Protein AF-0000000087413916 (afdb_homodimer)

pLDDT: mean 85.37, std 12.76, range [48.09, 98.25]

Foldseek 3Di:
DVVLLVLLVVVCVVVLVVLLVVLLVVLVCCLVVVDDDQLLVQLLVQLQCSLLVSQVVCQVVVVVVVVVVDPDDLLCNLVSSVVSSLVSLVSSLCSSQVSLVVCCVVVHCVRGPHHDPLSSLVSSLSSLQVLLQQLLCCLQPNSVVSVVVSVVVVVVVVVVVVVCVPPPPVCVVVVVVVVVDDSVRNSVVSNVVSVVSSVVSSVSNSVSNVPDDD/DVVLLVLLVVVCVVVLVVLLVVLLVVLVCCLVVVDDDQLLVQLLVQLQCSLLVSQVVCQVVVVVVVVVVDPDDLLCNLVSSVVSSLVSLVSSLCSSQVVLVVCCVVVHCVRGPHHDPLSSLVSSLSSLQVLLQQLLCCLQPNSVVSVVVSVVVVVVVVVVVVVCVPPVPVCVVVVVVVVVDDSVRNSVVSNVVSVVSSVVSSVSNSVSNVPDDD

Sequence (428 aa):
MRSLLMKDIIIQKKMFVISLIYLAVLFFLQGIYGVYISYGFIAFVGGFFFIVTANGFDDKSKTDILLNSFPLVRRQIVSAKYLSSFLFILISAGMVAGINVLLYLTLGADRVRPIGLFELGVAAIAVMHFVSFYFPLYYRFGAQYVRVAIFLLGFAIFFAINFLDTYMEGFVSLLNIIRELSAEQMMLLAFAEAAVLMLVSWLASLRIYAKKEFMRSLLMKDIIIQKKMFVISLIYLAVLFFLQGIYGVYISYGFIAFVGGFFFIVTANGFDDKSKTDILLNSFPLVRRQIVSAKYLSSFLFILISAGMVAGINVLLYLTLGADRVRPIGLFELGVAAIAVMHFVSFYFPLYYRFGAQYVRVAIFLLGFAIFFAINFLDTYMEGFVSLLNIIRELSAEQMMLLAFAEAAVLMLVSWLASLRIYAKKEF

Organism: NCBI:txid267746

Secondary structure (DSSP, 8-state):
-HHHHHHHHHTTHHHHHHHHHHHHHHHHHHHHH-----HHHHHHHHHHHHHHHHHHHHHHTTHHHHHHTSS--HHHHHHHHHHHHHHHHHHHHHHHHHHHHHHHHHH-TTT-PPPPHHHHHHHHHHHHHHHHHHHHHHHHH-HHHHHHHHHHHHHHHHHHHHHHHHHTTHHHHHHHHHHHS-HHHHHHHHHHHHHHHHHHHHHHHHHHHHT---/-HHHHHHHHHTTHHHHHHHHHHHHHHHHHHHHH-----HHHHHHHHHHHHHHHHHHHHHHTTHHHHHHTSS--HHHHHHHHHHHHHHHHHHHHHHHHHHHHHHHHHH-TTT-PPPPHHHHHHHHHHHHHHHHHHHHHHHHH-HHHHHHHHHHHHHHHHHHHHHHHHHTTHHHHHHHHHHHS-HHHHHHHHHHHHHHHHHHHHHHHHHHHHT---

InterPro domains:
  IPR025699 ABC-2 membrane transporter-like [PF13346] (3-209)

Structure (mmCIF, N/CA/C/O backbone):
data_AF-0000000087413916-model_v1
#
loop_
_entity.id
_entity.type
_entity.pdbx_description
1 polymer 'ABC-2 transporter permease'
#
loop_
_atom_site.group_PDB
_atom_site.id
_atom_site.type_symbol
_atom_site.label_atom_id
_atom_site.label_alt_id
_atom_site.label_comp_id
_atom_site.label_asym_id
_atom_site.label_entity_id
_atom_site.label_seq_id
_atom_site.pdbx_PDB_ins_code
_atom_site.Cartn_x
_atom_site.Cartn_y
_atom_site.Cartn_z
_atom_site.occupancy
_atom_site.B_iso_or_equiv
_atom_site.auth_seq_id
_atom_site.auth_comp_id
_atom_site.auth_asym_id
_atom_site.auth_atom_id
_atom_site.pdbx_PDB_model_num
ATOM 1 N N . MET A 1 1 ? -13.781 -26.219 -5.445 1 86.94 1 MET A N 1
ATOM 2 C CA . MET A 1 1 ? -13.773 -24.828 -4.992 1 86.94 1 MET A CA 1
ATOM 3 C C . MET A 1 1 ? -13.25 -24.719 -3.562 1 86.94 1 MET A C 1
ATOM 5 O O . MET A 1 1 ? -12.477 -23.812 -3.242 1 86.94 1 MET A O 1
ATOM 9 N N . ARG A 1 2 ? -13.539 -25.703 -2.762 1 90.75 2 ARG A N 1
ATOM 10 C CA . ARG A 1 2 ? -13.117 -25.672 -1.365 1 90.75 2 ARG A CA 1
ATOM 11 C C . ARG A 1 2 ? -11.594 -25.688 -1.257 1 90.75 2 ARG A C 1
ATOM 13 O O . ARG A 1 2 ? -11.016 -24.984 -0.427 1 90.75 2 ARG A O 1
ATOM 20 N N . SER A 1 3 ? -11.023 -26.422 -2.078 1 91.69 3 SER A N 1
ATOM 21 C CA . SER A 1 3 ? -9.57 -26.531 -2.049 1 91.69 3 SER A CA 1
ATOM 22 C C . SER A 1 3 ? -8.914 -25.203 -2.432 1 91.69 3 SER A C 1
ATOM 24 O O . SER A 1 3 ? -7.875 -24.844 -1.883 1 91.69 3 SER A O 1
ATOM 26 N N . LEU A 1 4 ? -9.555 -24.516 -3.295 1 93.88 4 LEU A N 1
ATOM 27 C CA . LEU A 1 4 ? -9.031 -23.219 -3.717 1 93.88 4 LEU A CA 1
ATOM 28 C C . LEU A 1 4 ? -9.148 -22.188 -2.6 1 93.88 4 LEU A C 1
ATOM 30 O O . LEU A 1 4 ? -8.242 -21.391 -2.387 1 93.88 4 LEU A O 1
ATOM 34 N N . LEU A 1 5 ? -10.234 -22.266 -1.906 1 94.62 5 LEU A N 1
ATOM 35 C CA . LEU A 1 5 ? -10.453 -21.375 -0.779 1 94.62 5 LEU A CA 1
ATOM 36 C C . LEU A 1 5 ? -9.461 -21.656 0.344 1 94.62 5 LEU A C 1
ATOM 38 O O . LEU A 1 5 ? -8.906 -20.734 0.944 1 94.62 5 LEU A O 1
ATOM 42 N N . MET A 1 6 ? -9.266 -22.938 0.595 1 94.56 6 MET A N 1
ATOM 43 C CA . MET A 1 6 ? -8.336 -23.328 1.649 1 94.56 6 MET A CA 1
ATOM 44 C C . MET A 1 6 ? -6.91 -22.906 1.313 1 94.56 6 MET A C 1
ATOM 46 O O . MET A 1 6 ? -6.16 -22.484 2.195 1 94.56 6 MET A O 1
ATOM 50 N N . LYS A 1 7 ? -6.613 -23.031 0.073 1 94.44 7 LYS A N 1
ATOM 51 C CA . LYS A 1 7 ? -5.297 -22.578 -0.366 1 94.44 7 LYS A CA 1
ATOM 52 C C . LYS A 1 7 ? -5.074 -21.109 -0.026 1 94.44 7 LYS A C 1
ATOM 54 O O . LYS A 1 7 ? -4.012 -20.734 0.472 1 94.44 7 LYS A O 1
ATOM 59 N N . ASP A 1 8 ? -6.094 -20.312 -0.301 1 94.75 8 ASP A N 1
ATOM 60 C CA . ASP A 1 8 ? -5.969 -18.875 -0.055 1 94.75 8 ASP A CA 1
ATOM 61 C C . ASP A 1 8 ? -5.809 -18.594 1.437 1 94.75 8 ASP A C 1
ATOM 63 O O . ASP A 1 8 ? -5.109 -17.656 1.82 1 94.75 8 ASP A O 1
ATOM 67 N N . ILE A 1 9 ? -6.406 -19.391 2.242 1 93.75 9 ILE A N 1
ATOM 68 C CA . ILE A 1 9 ? -6.328 -19.188 3.688 1 93.75 9 ILE A CA 1
ATOM 69 C C . ILE A 1 9 ? -4.969 -19.672 4.199 1 93.75 9 ILE A C 1
ATOM 71 O O . ILE A 1 9 ? -4.332 -18.984 5.008 1 93.75 9 ILE A O 1
ATOM 75 N N . ILE A 1 10 ? -4.512 -20.781 3.725 1 94 10 ILE A N 1
ATOM 76 C CA . ILE A 1 10 ? -3.289 -21.422 4.211 1 94 10 ILE A CA 1
ATOM 77 C C . ILE A 1 10 ? -2.084 -20.547 3.85 1 94 10 ILE A C 1
ATOM 79 O O . ILE A 1 10 ? -1.163 -20.391 4.652 1 94 10 ILE A O 1
ATOM 83 N N . ILE A 1 11 ? -2.152 -19.969 2.668 1 92.75 11 ILE A N 1
ATOM 84 C CA . ILE A 1 11 ? -1.004 -19.188 2.205 1 92.75 11 ILE A CA 1
ATOM 85 C C . ILE A 1 11 ? -0.873 -17.922 3.035 1 92.75 11 ILE A C 1
ATOM 87 O O . ILE A 1 11 ? 0.185 -17.281 3.049 1 92.75 11 ILE A O 1
ATOM 91 N N . GLN A 1 12 ? -1.956 -17.578 3.777 1 92.44 12 GLN A N 1
ATOM 92 C CA . GLN A 1 12 ? -2.006 -16.328 4.527 1 92.44 12 GLN A CA 1
ATOM 93 C C . GLN A 1 12 ? -1.669 -16.562 6 1 92.44 12 GLN A C 1
ATOM 95 O O . GLN A 1 12 ? -1.756 -15.641 6.812 1 92.44 12 GLN A O 1
ATOM 100 N N . LYS A 1 13 ? -1.287 -17.656 6.402 1 92.31 13 LYS A N 1
ATOM 101 C CA . LYS A 1 13 ? -1.114 -18.031 7.801 1 92.31 13 LYS A CA 1
ATOM 102 C C . LYS A 1 13 ? -0.191 -17.062 8.523 1 92.31 13 LYS A C 1
ATOM 104 O O . LYS A 1 13 ? -0.533 -16.547 9.594 1 92.31 13 LYS A O 1
ATOM 109 N N . LYS A 1 14 ? 0.892 -16.797 7.934 1 89.44 14 LYS A N 1
ATOM 110 C CA . LYS A 1 14 ? 1.843 -15.875 8.555 1 89.44 14 LYS A CA 1
ATOM 111 C C . LYS A 1 14 ? 1.287 -14.453 8.594 1 89.44 14 LYS A C 1
ATOM 113 O O . LYS A 1 14 ? 1.515 -13.719 9.562 1 89.44 14 LYS A O 1
ATOM 118 N N . MET A 1 15 ? 0.541 -14.125 7.535 1 90 15 MET A N 1
ATOM 119 C CA . MET A 1 15 ? -0.039 -12.781 7.453 1 90 15 MET A CA 1
ATOM 120 C C . MET A 1 15 ? -1.094 -12.578 8.539 1 90 15 MET A C 1
ATOM 122 O O . MET A 1 15 ? -1.251 -11.477 9.055 1 90 15 MET A O 1
ATOM 126 N N . PHE A 1 16 ? -1.773 -13.617 8.891 1 92.38 16 PHE A N 1
ATOM 127 C CA . PHE A 1 16 ? -2.764 -13.523 9.953 1 92.38 16 PHE A CA 1
ATOM 128 C C . PHE A 1 16 ? -2.096 -13.219 11.289 1 92.38 16 PHE A C 1
ATOM 130 O O . PHE A 1 16 ? -2.582 -12.391 12.062 1 92.38 16 PHE A O 1
ATOM 137 N N . VAL A 1 17 ? -1.019 -13.82 11.5 1 90.38 17 VAL A N 1
ATOM 138 C CA . VAL A 1 17 ? -0.292 -13.625 12.75 1 90.38 17 VAL A CA 1
ATOM 139 C C . VAL A 1 17 ? 0.252 -12.203 12.82 1 90.38 17 VAL A C 1
ATOM 141 O O . VAL A 1 17 ? 0.11 -11.523 13.836 1 90.38 17 VAL A O 1
ATOM 144 N N . ILE A 1 18 ? 0.796 -11.797 11.695 1 87.38 18 ILE A N 1
ATOM 145 C CA . ILE A 1 18 ? 1.335 -10.445 11.633 1 87.38 18 ILE A CA 1
ATOM 146 C C . ILE A 1 18 ? 0.218 -9.43 11.875 1 87.38 18 ILE A C 1
ATOM 148 O O . ILE A 1 18 ? 0.405 -8.453 12.602 1 87.38 18 ILE A O 1
ATOM 152 N N . SER A 1 19 ? -0.922 -9.711 11.273 1 88.69 19 SER A N 1
ATOM 153 C CA . SER A 1 19 ? -2.062 -8.82 11.43 1 88.69 19 SER A CA 1
ATOM 154 C C . SER A 1 19 ? -2.541 -8.781 12.875 1 88.69 19 SER A C 1
ATOM 156 O O . SER A 1 19 ? -2.898 -7.719 13.391 1 88.69 19 SER A O 1
ATOM 158 N N . LEU A 1 20 ? -2.525 -9.859 13.555 1 89.75 20 LEU A N 1
ATOM 159 C CA . LEU A 1 20 ? -2.959 -9.914 14.945 1 89.75 20 LEU A CA 1
ATOM 160 C C . LEU A 1 20 ? -2.025 -9.109 15.836 1 89.75 20 LEU A C 1
ATOM 162 O O . LEU A 1 20 ? -2.482 -8.391 16.734 1 89.75 20 LEU A O 1
ATOM 166 N N . ILE A 1 21 ? -0.796 -9.211 15.617 1 85.12 21 ILE A N 1
ATOM 167 C CA . ILE A 1 21 ? 0.192 -8.461 16.391 1 85.12 21 ILE A CA 1
ATOM 168 C C . ILE A 1 21 ? -0.003 -6.961 16.156 1 85.12 21 ILE A C 1
ATOM 170 O O . ILE A 1 21 ? -0.01 -6.176 17.109 1 85.12 21 ILE A O 1
ATOM 174 N N . TYR A 1 22 ? -0.185 -6.668 14.992 1 82.94 22 TYR A N 1
ATOM 175 C CA . TYR A 1 22 ? -0.382 -5.266 14.641 1 82.94 22 TYR A CA 1
ATOM 176 C C . TYR A 1 22 ? -1.65 -4.719 15.281 1 82.94 22 TYR A C 1
ATOM 178 O O . TYR A 1 22 ? -1.661 -3.592 15.789 1 82.94 22 TYR A O 1
ATOM 186 N N . LEU A 1 23 ? -2.67 -5.438 15.188 1 85.5 23 LEU A N 1
ATOM 187 C CA . LEU A 1 23 ? -3.934 -5.027 15.797 1 85.5 23 LEU A CA 1
ATOM 188 C C . LEU A 1 23 ? -3.777 -4.824 17.297 1 85.5 23 LEU A C 1
ATOM 190 O O . LEU A 1 23 ? -4.285 -3.846 17.859 1 85.5 23 LEU A O 1
ATOM 194 N N . ALA A 1 24 ? -3.08 -5.699 17.859 1 82.75 24 ALA A N 1
ATOM 195 C CA . ALA A 1 24 ? -2.846 -5.59 19.297 1 82.75 24 ALA A CA 1
ATOM 196 C C . ALA A 1 24 ? -2.09 -4.309 19.641 1 82.75 24 ALA A C 1
ATOM 198 O O . ALA A 1 24 ? -2.422 -3.621 20.594 1 82.75 24 ALA A O 1
ATOM 199 N N . VAL A 1 25 ? -1.175 -3.994 18.844 1 78.62 25 VAL A N 1
ATOM 200 C CA . VAL A 1 25 ? -0.376 -2.795 19.078 1 78.62 25 VAL A CA 1
ATOM 201 C C . VAL A 1 25 ? -1.241 -1.553 18.875 1 78.62 25 VAL A C 1
ATOM 203 O O . VAL A 1 25 ? -1.183 -0.611 19.672 1 78.62 25 VAL A O 1
ATOM 206 N N . LEU A 1 26 ? -2.068 -1.535 17.828 1 78.19 26 LEU A N 1
ATOM 207 C CA . LEU A 1 26 ? -2.914 -0.385 17.531 1 78.19 26 LEU A CA 1
ATOM 208 C C . LEU A 1 26 ? -3.939 -0.163 18.641 1 78.19 26 LEU A C 1
ATOM 210 O O . LEU A 1 26 ? -4.191 0.977 19.031 1 78.19 26 LEU A O 1
ATOM 214 N N . PHE A 1 27 ? -4.445 -1.223 19.094 1 78.5 27 PHE A N 1
ATOM 215 C CA . PHE A 1 27 ? -5.434 -1.122 20.156 1 78.5 27 PHE A CA 1
ATOM 216 C C . PHE A 1 27 ? -4.789 -0.653 21.453 1 78.5 27 PHE A C 1
ATOM 218 O O . PHE A 1 27 ? -5.391 0.113 22.203 1 78.5 27 PHE A O 1
ATOM 225 N N . PHE A 1 28 ? -3.637 -1.156 21.609 1 74.69 28 PHE A N 1
ATOM 226 C CA . PHE A 1 28 ? -2.908 -0.737 22.797 1 74.69 28 PHE A CA 1
ATOM 227 C C . PHE A 1 28 ? -2.607 0.757 22.75 1 74.69 28 PHE A C 1
ATOM 229 O O . PHE A 1 28 ? -2.785 1.463 23.75 1 74.69 28 PHE A O 1
ATOM 236 N N . LEU A 1 29 ? -2.258 1.186 21.656 1 71.44 29 LEU A N 1
ATOM 237 C CA . LEU A 1 29 ? -1.941 2.602 21.5 1 71.44 29 LEU A CA 1
ATOM 238 C C . LEU A 1 29 ? -3.199 3.455 21.609 1 71.44 29 LEU A C 1
ATOM 240 O O . LEU A 1 29 ? -3.154 4.566 22.141 1 71.44 29 LEU A O 1
ATOM 244 N N . GLN A 1 30 ? -4.254 3.008 21 1 71.62 30 GLN A N 1
ATOM 245 C CA . GLN A 1 30 ? -5.52 3.732 21.094 1 71.62 30 GLN A CA 1
ATOM 246 C C . GLN A 1 30 ? -6 3.818 22.547 1 71.62 30 GLN A C 1
ATOM 248 O O . GLN A 1 30 ? -6.5 4.859 22.984 1 71.62 30 GLN A O 1
ATOM 253 N N . GLY A 1 31 ? -5.945 2.744 23.25 1 67.44 31 GLY A N 1
ATOM 254 C CA . GLY A 1 31 ? -6.379 2.701 24.641 1 67.44 31 GLY A CA 1
ATOM 255 C C . GLY A 1 31 ? -5.527 3.557 25.547 1 67.44 31 GLY A C 1
ATOM 256 O O . GLY A 1 31 ? -6.051 4.266 26.422 1 67.44 31 GLY A O 1
ATOM 257 N N . ILE A 1 32 ? -4.332 3.5 25.312 1 64.56 32 ILE A N 1
ATOM 258 C CA . ILE A 1 32 ? -3.422 4.16 26.234 1 64.56 32 ILE A CA 1
ATOM 259 C C . ILE A 1 32 ? -3.275 5.633 25.859 1 64.56 32 ILE A C 1
ATOM 261 O O . ILE A 1 32 ? -3.316 6.508 26.734 1 64.56 32 ILE A O 1
ATOM 265 N N . TYR A 1 33 ? -3.297 5.844 24.547 1 62.97 33 TYR A N 1
ATOM 266 C CA . TYR A 1 33 ? -2.945 7.199 24.141 1 62.97 33 TYR A CA 1
ATOM 267 C C . TYR A 1 33 ? -4.152 7.93 23.562 1 62.97 33 TYR A C 1
ATOM 269 O O . TYR A 1 33 ? -4.078 9.117 23.25 1 62.97 33 TYR A O 1
ATOM 277 N N . GLY A 1 34 ? -5.164 7.258 23.469 1 64.06 34 GLY A N 1
ATOM 278 C CA . GLY A 1 34 ? -6.402 7.902 23.047 1 64.06 34 GLY A CA 1
ATOM 279 C C . GLY A 1 34 ? -6.43 8.266 21.578 1 64.06 34 GLY A C 1
ATOM 280 O O . GLY A 1 34 ? -7.098 9.219 21.188 1 64.06 34 GLY A O 1
ATOM 281 N N . VAL A 1 35 ? -5.484 7.719 20.859 1 62.84 35 VAL A N 1
ATOM 282 C CA . VAL A 1 35 ? -5.52 7.996 19.422 1 62.84 35 VAL A CA 1
ATOM 283 C C . VAL A 1 35 ? -6.754 7.355 18.797 1 62.84 35 VAL A C 1
ATOM 285 O O . VAL A 1 35 ? -6.98 6.152 18.953 1 62.84 35 VAL A O 1
ATOM 288 N N . TYR A 1 36 ? -7.664 8.195 18.219 1 67 36 TYR A N 1
ATOM 289 C CA . TYR A 1 36 ? -8.898 7.652 17.672 1 67 36 TYR A CA 1
ATOM 290 C C . TYR A 1 36 ? -8.703 7.18 16.234 1 67 36 TYR A C 1
ATOM 292 O O . TYR A 1 36 ? -8.336 7.969 15.359 1 67 36 TYR A O 1
ATOM 300 N N . ILE A 1 37 ? -8.672 5.895 16.109 1 73.75 37 ILE A N 1
ATOM 301 C CA . ILE A 1 37 ? -8.742 5.293 14.781 1 73.75 37 ILE A CA 1
ATOM 302 C C . ILE A 1 37 ? -10.023 4.469 14.656 1 73.75 37 ILE A C 1
ATOM 304 O O . ILE A 1 37 ? -10.32 3.639 15.516 1 73.75 37 ILE A O 1
ATOM 308 N N . SER A 1 38 ? -10.75 4.773 13.578 1 82 38 SER A N 1
ATOM 309 C CA . SER A 1 38 ? -12 4.051 13.391 1 82 38 SER A CA 1
ATOM 310 C C . SER A 1 38 ? -11.766 2.553 13.266 1 82 38 SER A C 1
ATOM 312 O O . SER A 1 38 ? -10.867 2.121 12.539 1 82 38 SER A O 1
ATOM 314 N N . TYR A 1 39 ? -12.492 1.793 14.039 1 87.25 39 TYR A N 1
ATOM 315 C CA . TYR A 1 39 ? -12.398 0.34 13.953 1 87.25 39 TYR A CA 1
ATOM 316 C C . TYR A 1 39 ? -12.766 -0.145 12.555 1 87.25 39 TYR A C 1
ATOM 318 O O . TYR A 1 39 ? -12.203 -1.131 12.07 1 87.25 39 TYR A O 1
ATOM 326 N N . GLY A 1 40 ? -13.688 0.591 11.961 1 88.69 40 GLY A N 1
ATOM 327 C CA . GLY A 1 40 ? -14.055 0.268 10.586 1 88.69 40 GLY A CA 1
ATOM 328 C C . GLY A 1 40 ? -12.898 0.399 9.617 1 88.69 40 GLY A C 1
ATOM 329 O O . GLY A 1 40 ? -12.742 -0.432 8.719 1 88.69 40 GLY A O 1
ATOM 330 N N . PHE A 1 41 ? -12.125 1.361 9.883 1 86.19 41 PHE A N 1
ATOM 331 C CA . PHE A 1 41 ? -10.969 1.58 9.023 1 86.19 41 PHE A CA 1
ATOM 332 C C . PHE A 1 41 ? -9.945 0.461 9.195 1 86.19 41 PHE A C 1
ATOM 334 O O . PHE A 1 41 ? -9.391 -0.036 8.219 1 86.19 41 PHE A O 1
ATOM 341 N N . ILE A 1 42 ? -9.75 0.085 10.398 1 86.25 42 ILE A N 1
ATOM 342 C CA . ILE A 1 42 ? -8.797 -0.981 10.68 1 86.25 42 ILE A CA 1
ATOM 343 C C . ILE A 1 42 ? -9.258 -2.275 10.016 1 86.25 42 ILE A C 1
ATOM 345 O O . ILE A 1 42 ? -8.453 -2.979 9.398 1 86.25 42 ILE A O 1
ATOM 349 N N . ALA A 1 43 ? -10.484 -2.512 10.133 1 92.25 43 ALA A N 1
ATOM 350 C CA . ALA A 1 43 ? -11.039 -3.715 9.516 1 92.25 43 ALA A CA 1
ATOM 351 C C . ALA A 1 43 ? -10.922 -3.66 7.996 1 92.25 43 ALA A C 1
ATOM 353 O O . ALA A 1 43 ? -10.625 -4.672 7.355 1 92.25 43 ALA A O 1
ATOM 354 N N . PHE A 1 44 ? -11.195 -2.514 7.398 1 92 44 PHE A N 1
ATOM 355 C CA . PHE A 1 44 ? -11.055 -2.332 5.961 1 92 44 PHE A CA 1
ATOM 356 C C . PHE A 1 44 ? -9.633 -2.633 5.512 1 92 44 PHE A C 1
ATOM 358 O O . PHE A 1 44 ? -9.422 -3.371 4.543 1 92 44 PHE A O 1
ATOM 365 N N . VAL A 1 45 ? -8.672 -2.088 6.258 1 86.56 45 VAL A N 1
ATOM 366 C CA . VAL A 1 45 ? -7.262 -2.254 5.918 1 86.56 45 VAL A CA 1
ATOM 367 C C . VAL A 1 45 ? -6.887 -3.732 5.973 1 86.56 45 VAL A C 1
ATOM 369 O O . VAL A 1 45 ? -6.188 -4.234 5.09 1 86.56 45 VAL A O 1
ATOM 372 N N . GLY A 1 46 ? -7.34 -4.359 6.977 1 89.94 46 GLY A N 1
ATOM 373 C CA . GLY A 1 46 ? -7.082 -5.785 7.082 1 89.94 46 GLY A CA 1
ATOM 374 C C . GLY A 1 46 ? -7.605 -6.574 5.898 1 89.94 46 GLY A C 1
ATOM 375 O O . GLY A 1 46 ? -6.871 -7.355 5.289 1 89.94 46 GLY A O 1
ATOM 376 N N . GLY A 1 47 ? -8.891 -6.359 5.586 1 93 47 GLY A N 1
ATOM 377 C CA . GLY A 1 47 ? -9.469 -7.043 4.441 1 93 47 GLY A CA 1
ATOM 378 C C . GLY A 1 47 ? -8.742 -6.758 3.143 1 93 47 GLY A C 1
ATOM 379 O O . GLY A 1 47 ? -8.477 -7.672 2.359 1 93 47 GLY A O 1
ATOM 380 N N . PHE A 1 48 ? -8.422 -5.539 2.965 1 90.19 48 PHE A N 1
ATOM 381 C CA . PHE A 1 48 ? -7.695 -5.078 1.788 1 90.19 48 PHE A CA 1
ATOM 382 C C . PHE A 1 48 ? -6.371 -5.816 1.648 1 90.19 48 PHE A C 1
ATOM 384 O O . PHE A 1 48 ? -6.082 -6.391 0.597 1 90.19 48 PHE A O 1
ATOM 391 N N . PHE A 1 49 ? -5.641 -5.883 2.703 1 89.12 49 PHE A N 1
ATOM 392 C CA . PHE A 1 49 ? -4.301 -6.461 2.662 1 89.12 49 PHE A CA 1
ATOM 393 C C . PHE A 1 49 ? -4.371 -7.969 2.451 1 89.12 49 PHE A C 1
ATOM 395 O O . PHE A 1 49 ? -3.539 -8.539 1.744 1 89.12 49 PHE A O 1
ATOM 402 N N . PHE A 1 50 ? -5.324 -8.555 3.068 1 93.75 50 PHE A N 1
ATOM 403 C CA . PHE A 1 50 ? -5.418 -10 2.926 1 93.75 50 PHE A CA 1
ATOM 404 C C . PHE A 1 50 ? -5.688 -10.383 1.476 1 93.75 50 PHE A C 1
ATOM 406 O O . PHE A 1 50 ? -5.121 -11.352 0.968 1 93.75 50 PHE A O 1
ATOM 413 N N . ILE A 1 51 ? -6.477 -9.594 0.873 1 94.25 51 ILE A N 1
ATOM 414 C CA . ILE A 1 51 ? -6.832 -9.891 -0.51 1 94.25 51 ILE A CA 1
ATOM 415 C C . ILE A 1 51 ? -5.625 -9.656 -1.416 1 94.25 51 ILE A C 1
ATOM 417 O O . ILE A 1 51 ? -5.27 -10.516 -2.227 1 94.25 51 ILE A O 1
ATOM 421 N N . VAL A 1 52 ? -5.012 -8.539 -1.202 1 91.06 52 VAL A N 1
ATOM 422 C CA . VAL A 1 52 ? -3.896 -8.148 -2.059 1 91.06 52 VAL A CA 1
ATOM 423 C C . VAL A 1 52 ? -2.729 -9.109 -1.854 1 91.06 52 VAL A C 1
ATOM 425 O O . VAL A 1 52 ? -2.092 -9.539 -2.82 1 91.06 52 VAL A O 1
ATOM 428 N N . THR A 1 53 ? -2.484 -9.461 -0.628 1 90.88 53 THR A N 1
ATOM 429 C CA . THR A 1 53 ? -1.351 -10.336 -0.347 1 90.88 53 THR A CA 1
ATOM 430 C C . THR A 1 53 ? -1.617 -11.75 -0.858 1 90.88 53 THR A C 1
ATOM 432 O O . THR A 1 53 ? -0.708 -12.414 -1.357 1 90.88 53 THR A O 1
ATOM 435 N N . ALA A 1 54 ? -2.805 -12.203 -0.692 1 93.06 54 ALA A N 1
ATOM 436 C CA . ALA A 1 54 ? -3.141 -13.523 -1.229 1 93.06 54 ALA A CA 1
ATOM 437 C C . ALA A 1 54 ? -2.865 -13.586 -2.729 1 93.06 54 ALA A C 1
ATOM 439 O O . ALA A 1 54 ? -2.281 -14.562 -3.217 1 93.06 54 ALA A O 1
ATOM 440 N N . ASN A 1 55 ? -3.273 -12.602 -3.406 1 92.25 55 ASN A N 1
ATOM 441 C CA . ASN A 1 55 ? -3.043 -12.57 -4.848 1 92.25 55 ASN A CA 1
ATOM 442 C C . ASN A 1 55 ? -1.57 -12.344 -5.176 1 92.25 55 ASN A C 1
ATOM 444 O O . ASN A 1 55 ? -1.078 -12.828 -6.199 1 92.25 55 ASN A O 1
ATOM 448 N N . GLY A 1 56 ? -0.963 -11.586 -4.289 1 89.75 56 GLY A N 1
ATOM 449 C CA . GLY A 1 56 ? 0.473 -11.422 -4.449 1 89.75 56 GLY A CA 1
ATOM 450 C C . GLY A 1 56 ? 1.233 -12.734 -4.359 1 89.75 56 GLY A C 1
ATOM 451 O O . GLY A 1 56 ? 2.16 -12.977 -5.133 1 89.75 56 GLY A O 1
ATOM 452 N N . PHE A 1 57 ? 0.85 -13.539 -3.488 1 90.75 57 PHE A N 1
ATOM 453 C CA . PHE A 1 57 ? 1.47 -14.852 -3.344 1 90.75 57 PHE A CA 1
ATOM 454 C C . PHE A 1 57 ? 1.182 -15.727 -4.562 1 90.75 57 PHE A C 1
ATOM 456 O O . PHE A 1 57 ? 2.051 -16.469 -5.016 1 90.75 57 PHE A O 1
ATOM 463 N N . ASP A 1 58 ? -0.009 -15.57 -5.074 1 91.56 58 ASP A N 1
ATOM 464 C CA . ASP A 1 58 ? -0.361 -16.312 -6.281 1 91.56 58 ASP A CA 1
ATOM 465 C C . ASP A 1 58 ? 0.508 -15.875 -7.461 1 91.56 58 ASP A C 1
ATOM 467 O O . ASP A 1 58 ? 0.961 -16.719 -8.242 1 91.56 58 ASP A O 1
ATOM 471 N N . ASP A 1 59 ? 0.667 -14.641 -7.547 1 89.19 59 ASP A N 1
ATOM 472 C CA . ASP A 1 59 ? 1.474 -14.109 -8.641 1 89.19 59 ASP A CA 1
ATOM 473 C C . ASP A 1 59 ? 2.926 -14.562 -8.523 1 89.19 59 ASP A C 1
ATOM 475 O O . ASP A 1 59 ? 3.557 -14.906 -9.523 1 89.19 59 ASP A O 1
ATOM 479 N N . LYS A 1 60 ? 3.352 -14.555 -7.391 1 87.06 60 LYS A N 1
ATOM 480 C CA . LYS A 1 60 ? 4.727 -14.969 -7.129 1 87.06 60 LYS A CA 1
ATOM 481 C C . LYS A 1 60 ? 4.941 -16.438 -7.484 1 87.06 60 LYS A C 1
ATOM 483 O O . LYS A 1 60 ? 5.98 -16.797 -8.039 1 87.06 60 LYS A O 1
ATOM 488 N N . SER A 1 61 ? 4.023 -17.234 -7.199 1 88.81 61 SER A N 1
ATOM 489 C CA . SER A 1 61 ? 4.156 -18.688 -7.398 1 88.81 61 SER A CA 1
ATOM 490 C C . SER A 1 61 ? 3.605 -19.109 -8.758 1 88.81 61 SER A C 1
ATOM 492 O O . SER A 1 61 ? 3.553 -20.297 -9.07 1 88.81 61 SER A O 1
ATOM 494 N N . LYS A 1 62 ? 3.143 -18.125 -9.594 1 89 62 LYS A N 1
ATOM 495 C CA . LYS A 1 62 ? 2.564 -18.422 -10.906 1 89 62 LYS A CA 1
ATOM 496 C C . LYS A 1 62 ? 1.437 -19.438 -10.789 1 89 62 LYS A C 1
ATOM 498 O O . LYS A 1 62 ? 1.396 -20.406 -11.547 1 89 62 LYS A O 1
ATOM 503 N N . THR A 1 63 ? 0.679 -19.188 -9.766 1 89.25 63 THR A N 1
ATOM 504 C CA . THR A 1 63 ? -0.393 -20.109 -9.422 1 89.25 63 THR A CA 1
ATOM 505 C C . THR A 1 63 ? -1.392 -20.25 -10.562 1 89.25 63 THR A C 1
ATOM 507 O O . THR A 1 63 ? -1.933 -21.328 -10.805 1 89.25 63 THR A O 1
ATOM 510 N N . ASP A 1 64 ? -1.592 -19.188 -11.312 1 88.19 64 ASP A N 1
ATOM 511 C CA . ASP A 1 64 ? -2.521 -19.234 -12.438 1 88.19 64 ASP A CA 1
ATOM 512 C C . ASP A 1 64 ? -2.07 -20.25 -13.484 1 88.19 64 ASP A C 1
ATOM 514 O O . ASP A 1 64 ? -2.893 -20.969 -14.047 1 88.19 64 ASP A O 1
ATOM 518 N N . ILE A 1 65 ? -0.837 -20.234 -13.688 1 88.94 65 ILE A N 1
ATOM 519 C CA . ILE A 1 65 ? -0.294 -21.188 -14.656 1 88.94 65 ILE A CA 1
ATOM 520 C C . ILE A 1 65 ? -0.45 -22.609 -14.125 1 88.94 65 ILE A C 1
ATOM 522 O O . ILE A 1 65 ? -0.847 -23.516 -14.867 1 88.94 65 ILE A O 1
ATOM 526 N N . LEU A 1 66 ? -0.157 -22.766 -12.836 1 89.25 66 LEU A N 1
ATOM 527 C CA . LEU A 1 66 ? -0.265 -24.078 -12.195 1 89.25 66 LEU A CA 1
ATOM 528 C C . LEU A 1 66 ? -1.707 -24.578 -12.211 1 89.25 66 LEU A C 1
ATOM 530 O O . LEU A 1 66 ? -1.97 -25.719 -12.586 1 89.25 66 LEU A O 1
ATOM 534 N N . LEU A 1 67 ? -2.66 -23.766 -11.898 1 89.69 67 LEU A N 1
ATOM 535 C CA . LEU A 1 67 ? -4.062 -24.156 -11.789 1 89.69 67 LEU A CA 1
ATOM 536 C C . LEU A 1 67 ? -4.645 -24.484 -13.164 1 89.69 67 LEU A C 1
ATOM 538 O O . LEU A 1 67 ? -5.488 -25.375 -13.289 1 89.69 67 LEU A O 1
ATOM 542 N N . ASN A 1 68 ? -4.152 -23.812 -14.203 1 88.38 68 ASN A N 1
ATOM 543 C CA . ASN A 1 68 ? -4.676 -24.031 -15.547 1 88.38 68 ASN A CA 1
ATOM 544 C C . ASN A 1 68 ? -4.082 -25.281 -16.188 1 88.38 68 ASN A C 1
ATOM 546 O O . ASN A 1 68 ? -4.512 -25.703 -17.266 1 88.38 68 ASN A O 1
ATOM 550 N N . SER A 1 69 ? -3.102 -25.812 -15.547 1 85.81 69 SER A N 1
ATOM 551 C CA . SER A 1 69 ? -2.582 -27.109 -15.961 1 85.81 69 SER A CA 1
ATOM 552 C C . SER A 1 69 ? -3.428 -28.25 -15.406 1 85.81 69 SER A C 1
ATOM 554 O O . SER A 1 69 ? -3.326 -29.391 -15.875 1 85.81 69 SER A O 1
ATOM 556 N N . PHE A 1 70 ? -4.199 -27.969 -14.469 1 86.38 70 PHE A N 1
ATOM 557 C CA . PHE A 1 70 ? -5.141 -28.922 -13.906 1 86.38 70 PHE A CA 1
ATOM 558 C C . PHE A 1 70 ? -6.488 -28.828 -14.609 1 86.38 70 PHE A C 1
ATOM 560 O O . PHE A 1 70 ? -6.793 -27.828 -15.25 1 86.38 70 PHE A O 1
ATOM 567 N N . PRO A 1 71 ? -7.25 -29.875 -14.508 1 85.81 71 PRO A N 1
ATOM 568 C CA . PRO A 1 71 ? -8.57 -29.828 -15.133 1 85.81 71 PRO A CA 1
ATOM 569 C C . PRO A 1 71 ? -9.57 -28.984 -14.344 1 85.81 71 PRO A C 1
ATOM 571 O O . PRO A 1 71 ? -10.562 -29.516 -13.828 1 85.81 71 PRO A O 1
ATOM 574 N N . LEU A 1 72 ? -9.352 -27.797 -14.297 1 87.31 72 LEU A N 1
ATOM 575 C CA . LEU A 1 72 ? -10.25 -26.859 -13.633 1 87.31 72 LEU A CA 1
ATOM 576 C C . LEU A 1 72 ? -10.891 -25.922 -14.648 1 87.31 72 LEU A C 1
ATOM 578 O O . LEU A 1 72 ? -10.281 -25.578 -15.664 1 87.31 72 LEU A O 1
ATOM 582 N N . VAL A 1 73 ? -12.102 -25.531 -14.211 1 91.19 73 VAL A N 1
ATOM 583 C CA . VAL A 1 73 ? -12.789 -24.562 -15.055 1 91.19 73 VAL A CA 1
ATOM 584 C C . VAL A 1 73 ? -12.359 -23.141 -14.656 1 91.19 73 VAL A C 1
ATOM 586 O O . VAL A 1 73 ? -12.281 -22.828 -13.469 1 91.19 73 VAL A O 1
ATOM 589 N N . ARG A 1 74 ? -12.039 -22.359 -15.648 1 92.62 74 ARG A N 1
ATOM 590 C CA . ARG A 1 74 ? -11.578 -21 -15.414 1 92.62 74 ARG A CA 1
ATOM 591 C C . ARG A 1 74 ? -12.57 -20.219 -14.562 1 92.62 74 ARG A C 1
ATOM 593 O O . ARG A 1 74 ? -12.18 -19.391 -13.742 1 92.62 74 ARG A O 1
ATOM 600 N N . ARG A 1 75 ? -13.836 -20.578 -14.703 1 94.75 75 ARG A N 1
ATOM 601 C CA . ARG A 1 75 ? -14.883 -19.922 -13.922 1 94.75 75 ARG A CA 1
ATOM 602 C C . ARG A 1 75 ? -14.727 -20.219 -12.438 1 94.75 75 ARG A C 1
ATOM 604 O O . ARG A 1 75 ? -15.008 -19.375 -11.594 1 94.75 75 ARG A O 1
ATOM 611 N N . GLN A 1 76 ? -14.266 -21.359 -12.117 1 94.94 76 GLN A N 1
ATOM 612 C CA . GLN A 1 76 ? -14.086 -21.766 -10.727 1 94.94 76 GLN A CA 1
ATOM 613 C C . GLN A 1 76 ? -12.922 -21.016 -10.086 1 94.94 76 GLN A C 1
ATOM 615 O O . GLN A 1 76 ? -12.984 -20.625 -8.922 1 94.94 76 GLN A O 1
ATOM 620 N N . ILE A 1 77 ? -11.961 -20.781 -10.859 1 94.88 77 ILE A N 1
ATOM 621 C CA . ILE A 1 77 ? -10.766 -20.109 -10.359 1 94.88 77 ILE A CA 1
ATOM 622 C C . ILE A 1 77 ? -11.102 -18.672 -9.984 1 94.88 77 ILE A C 1
ATOM 624 O O . ILE A 1 77 ? -10.789 -18.219 -8.883 1 94.88 77 ILE A O 1
ATOM 628 N N . VAL A 1 78 ? -11.828 -18.047 -10.898 1 96.38 78 VAL A N 1
ATOM 629 C CA . VAL A 1 78 ? -12.188 -16.656 -10.688 1 96.38 78 VAL A CA 1
ATOM 630 C C . VAL A 1 78 ? -13.195 -16.547 -9.547 1 96.38 78 VAL A C 1
ATOM 632 O O . VAL A 1 78 ? -13.055 -15.703 -8.656 1 96.38 78 VAL A O 1
ATOM 635 N N . SER A 1 79 ? -14.172 -17.406 -9.531 1 97.19 79 SER A N 1
ATOM 636 C CA . SER A 1 79 ? -15.219 -17.359 -8.508 1 97.19 79 SER A CA 1
ATOM 637 C C . SER A 1 79 ? -14.648 -17.641 -7.121 1 97.19 79 SER A C 1
ATOM 639 O O . SER A 1 79 ? -15.109 -17.078 -6.129 1 97.19 79 SER A O 1
ATOM 641 N N . ALA A 1 80 ? -13.688 -18.469 -7.059 1 96.12 80 ALA A N 1
ATOM 642 C CA . ALA A 1 80 ? -13.062 -18.797 -5.777 1 96.12 80 ALA A CA 1
ATOM 643 C C . ALA A 1 80 ? -12.391 -17.562 -5.176 1 96.12 80 ALA A C 1
ATOM 645 O O . ALA A 1 80 ? -12.414 -17.359 -3.955 1 96.12 80 ALA A O 1
ATOM 646 N N . LYS A 1 81 ? -11.852 -16.703 -6.004 1 96.56 81 LYS A N 1
ATOM 647 C CA . LYS A 1 81 ? -11.195 -15.492 -5.516 1 96.56 81 LYS A CA 1
ATOM 648 C C . LYS A 1 81 ? -12.211 -14.508 -4.945 1 96.56 81 LYS A C 1
ATOM 650 O O . LYS A 1 81 ? -11.945 -13.859 -3.924 1 96.56 81 LYS A O 1
ATOM 655 N N . TYR A 1 82 ? -13.297 -14.438 -5.602 1 97.62 82 TYR A N 1
ATOM 656 C CA . TYR A 1 82 ? -14.344 -13.562 -5.082 1 97.62 82 TYR A CA 1
ATOM 657 C C . TYR A 1 82 ? -14.906 -14.109 -3.773 1 97.62 82 TYR A C 1
ATOM 659 O O . TYR A 1 82 ? -15.164 -13.352 -2.838 1 97.62 82 TYR A O 1
ATOM 667 N N . LEU A 1 83 ? -15.008 -15.367 -3.721 1 97.25 83 LEU A N 1
ATOM 668 C CA . LEU A 1 83 ? -15.477 -15.992 -2.488 1 97.25 83 LEU A CA 1
ATOM 669 C C . LEU A 1 83 ? -14.445 -15.836 -1.373 1 97.25 83 LEU A C 1
ATOM 671 O O . LEU A 1 83 ? -14.805 -15.578 -0.223 1 97.25 83 LEU A O 1
ATOM 675 N N . SER A 1 84 ? -13.242 -16.047 -1.739 1 96.94 84 SER A N 1
ATOM 676 C CA . SER A 1 84 ? -12.172 -15.859 -0.766 1 96.94 84 SER A CA 1
ATOM 677 C C . SER A 1 84 ? -12.148 -14.43 -0.231 1 96.94 84 SER A C 1
ATOM 679 O O . SER A 1 84 ? -11.82 -14.203 0.936 1 96.94 84 SER A O 1
ATOM 681 N N . SER A 1 85 ? -12.461 -13.516 -1.103 1 96.94 85 SER A N 1
ATOM 682 C CA . SER A 1 85 ? -12.5 -12.125 -0.661 1 96.94 85 SER A CA 1
ATOM 683 C C . SER A 1 85 ? -13.547 -11.922 0.424 1 96.94 85 SER A C 1
ATOM 685 O O . SER A 1 85 ? -13.328 -11.164 1.371 1 96.94 85 SER A O 1
ATOM 687 N N . PHE A 1 86 ? -14.68 -12.617 0.339 1 96.62 86 PHE A N 1
ATOM 688 C CA . PHE A 1 86 ? -15.703 -12.539 1.371 1 96.62 86 PHE A CA 1
ATOM 689 C C . PHE A 1 86 ? -15.195 -13.133 2.682 1 96.62 86 PHE A C 1
ATOM 691 O O . PHE A 1 86 ? -15.469 -12.594 3.758 1 96.62 86 PHE A O 1
ATOM 698 N N . LEU A 1 87 ? -14.461 -14.148 2.564 1 96.81 87 LEU A N 1
ATOM 699 C CA . LEU A 1 87 ? -13.883 -14.773 3.75 1 96.81 87 LEU A CA 1
ATOM 700 C C . LEU A 1 87 ? -12.883 -13.836 4.422 1 96.81 87 LEU A C 1
ATOM 702 O O . LEU A 1 87 ? -12.852 -13.734 5.648 1 96.81 87 LEU A O 1
ATOM 706 N N . PHE A 1 88 ? -12.18 -13.18 3.629 1 97.38 88 PHE A N 1
ATOM 707 C CA . PHE A 1 88 ? -11.172 -12.281 4.176 1 97.38 88 PHE A CA 1
ATOM 708 C C . PHE A 1 88 ? -11.836 -11.086 4.855 1 97.38 88 PHE A C 1
ATOM 710 O O . PHE A 1 88 ? -11.32 -10.562 5.844 1 97.38 88 PHE A O 1
ATOM 717 N N . ILE A 1 89 ? -12.945 -10.648 4.289 1 97.25 89 ILE A N 1
ATOM 718 C CA . ILE A 1 89 ? -13.727 -9.602 4.945 1 97.25 89 ILE A CA 1
ATOM 719 C C . ILE A 1 89 ? -14.164 -10.07 6.332 1 97.25 89 ILE A C 1
ATOM 721 O O . ILE A 1 89 ? -13.992 -9.352 7.32 1 97.25 89 ILE A O 1
ATOM 725 N N . LEU A 1 90 ? -14.625 -11.258 6.395 1 97 90 LEU A N 1
ATOM 726 C CA . LEU A 1 90 ? -15.109 -11.828 7.652 1 97 90 LEU A CA 1
ATOM 727 C C . LEU A 1 90 ? -13.953 -12.039 8.633 1 97 90 LEU A C 1
ATOM 729 O O . LEU A 1 90 ? -14.094 -11.766 9.828 1 97 90 LEU A O 1
ATOM 733 N N . ILE A 1 91 ? -12.891 -12.508 8.141 1 96.94 91 ILE A N 1
ATOM 734 C CA . ILE A 1 91 ? -11.734 -12.766 8.992 1 96.94 91 ILE A CA 1
ATOM 735 C C . ILE A 1 91 ? -11.219 -11.445 9.57 1 96.94 91 ILE A C 1
ATOM 737 O O . ILE A 1 91 ? -10.938 -11.352 10.766 1 96.94 91 ILE A O 1
ATOM 741 N N . SER A 1 92 ? -11.094 -10.492 8.672 1 96.38 92 SER A N 1
ATOM 742 C CA . SER A 1 92 ? -10.633 -9.188 9.141 1 96.38 92 SER A CA 1
ATOM 743 C C . SER A 1 92 ? -11.586 -8.594 10.172 1 96.38 92 SER A C 1
ATOM 745 O O . SER A 1 92 ? -11.148 -8.125 11.227 1 96.38 92 SER A O 1
ATOM 747 N N . ALA A 1 93 ? -12.867 -8.602 9.867 1 96.44 93 ALA A N 1
ATOM 748 C CA . ALA A 1 93 ? -13.883 -8.117 10.805 1 96.44 93 ALA A CA 1
ATOM 749 C C . ALA A 1 93 ? -13.82 -8.883 12.117 1 96.44 93 ALA A C 1
ATOM 751 O O . ALA A 1 93 ? -13.898 -8.281 13.195 1 96.44 93 ALA A O 1
ATOM 752 N N . GLY A 1 94 ? -13.695 -10.164 12.055 1 96.69 94 GLY A N 1
ATOM 753 C CA . GLY A 1 94 ? -13.617 -11 13.242 1 96.69 94 GLY A CA 1
ATOM 754 C C . GLY A 1 94 ? -12.398 -10.719 14.094 1 96.69 94 GLY A C 1
ATOM 755 O O . GLY A 1 94 ? -12.477 -10.719 15.328 1 96.69 94 GLY A O 1
ATOM 756 N N . MET A 1 95 ? -11.312 -10.523 13.445 1 96.25 95 MET A N 1
ATOM 757 C CA . MET A 1 95 ? -10.078 -10.242 14.172 1 96.25 95 MET A CA 1
ATOM 758 C C . MET A 1 95 ? -10.18 -8.922 14.93 1 96.25 95 MET A C 1
ATOM 760 O O . MET A 1 95 ? -9.805 -8.836 16.094 1 96.25 95 MET A O 1
ATOM 764 N N . VAL A 1 96 ? -10.688 -7.926 14.273 1 94.69 96 VAL A N 1
ATOM 765 C CA . VAL A 1 96 ? -10.82 -6.617 14.906 1 94.69 96 VAL A CA 1
ATOM 766 C C . VAL A 1 96 ? -11.844 -6.688 16.031 1 94.69 96 VAL A C 1
ATOM 768 O O . VAL A 1 96 ? -11.602 -6.188 17.141 1 94.69 96 VAL A O 1
ATOM 771 N N . ALA A 1 97 ? -12.992 -7.301 15.75 1 94.81 97 ALA A N 1
ATOM 772 C CA . ALA A 1 97 ? -14.023 -7.453 16.766 1 94.81 97 ALA A CA 1
ATOM 773 C C . ALA A 1 97 ? -13.516 -8.273 17.953 1 94.81 97 ALA A C 1
ATOM 775 O O . ALA A 1 97 ? -13.781 -7.938 19.109 1 94.81 97 ALA A O 1
ATOM 776 N N . GLY A 1 98 ? -12.812 -9.328 17.688 1 94.62 98 GLY A N 1
ATOM 777 C CA . GLY A 1 98 ? -12.289 -10.188 18.734 1 94.62 98 GLY A CA 1
ATOM 778 C C . GLY A 1 98 ? -11.344 -9.461 19.672 1 94.62 98 GL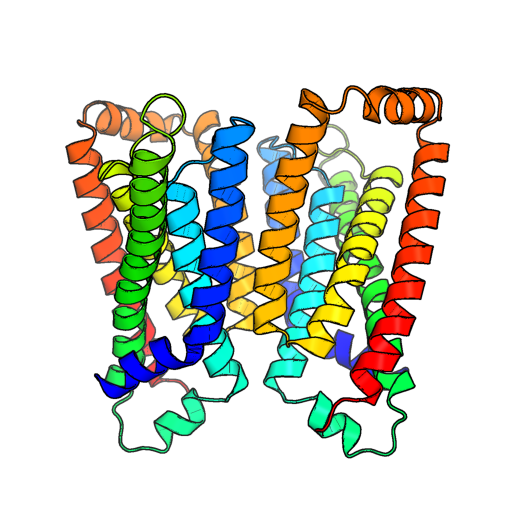Y A C 1
ATOM 779 O O . GLY A 1 98 ? -11.469 -9.57 20.891 1 94.62 98 GLY A O 1
ATOM 780 N N . ILE A 1 99 ? -10.438 -8.758 19.141 1 92.88 99 ILE A N 1
ATOM 781 C CA . ILE A 1 99 ? -9.477 -8.031 19.953 1 92.88 99 ILE A CA 1
ATOM 782 C C . ILE A 1 99 ? -10.195 -6.941 20.75 1 92.88 99 ILE A C 1
ATOM 784 O O . ILE A 1 99 ? -9.859 -6.688 21.906 1 92.88 99 ILE A O 1
ATOM 788 N N . ASN A 1 100 ? -11.117 -6.266 20.062 1 90.38 100 ASN A N 1
ATOM 789 C CA . ASN A 1 100 ? -11.883 -5.219 20.734 1 90.38 100 ASN A CA 1
ATOM 790 C C . ASN A 1 100 ? -12.633 -5.762 21.953 1 90.38 100 ASN A C 1
ATOM 792 O O . ASN A 1 100 ? -12.609 -5.156 23.016 1 90.38 100 ASN A O 1
ATOM 796 N N . VAL A 1 101 ? -13.305 -6.879 21.75 1 90.62 101 VAL A N 1
ATOM 797 C CA . VAL A 1 101 ? -14.07 -7.484 22.828 1 90.62 101 VAL A CA 1
ATOM 798 C C . VAL A 1 101 ? -13.125 -7.906 23.953 1 90.62 101 VAL A C 1
ATOM 800 O O . VAL A 1 101 ? -13.414 -7.688 25.125 1 90.62 101 VAL A O 1
ATOM 803 N N . LEU A 1 102 ? -12.031 -8.469 23.562 1 90.19 102 LEU A N 1
ATOM 804 C CA . LEU A 1 102 ? -11.055 -8.898 24.547 1 90.19 102 LEU A CA 1
ATOM 805 C C . LEU A 1 102 ? -10.547 -7.715 25.375 1 90.19 102 LEU A C 1
ATOM 807 O O . LEU A 1 102 ? -10.477 -7.793 26.594 1 90.19 102 LEU A O 1
ATOM 811 N N . LEU A 1 103 ? -10.234 -6.707 24.734 1 86.38 103 LEU A N 1
ATOM 812 C CA . LEU A 1 103 ? -9.711 -5.531 25.422 1 86.38 103 LEU A CA 1
ATOM 813 C C . LEU A 1 103 ? -10.797 -4.844 26.234 1 86.38 103 LEU A C 1
ATOM 815 O O . LEU A 1 103 ? -10.531 -4.32 27.312 1 86.38 103 LEU A O 1
ATOM 819 N N . TYR A 1 104 ? -11.977 -4.84 25.609 1 86 104 TYR A N 1
ATOM 820 C CA . TYR A 1 104 ? -13.117 -4.273 26.328 1 86 104 TYR A CA 1
ATOM 821 C C . TYR A 1 104 ? -13.352 -5.008 27.641 1 86 104 TYR A C 1
ATOM 823 O O . TYR A 1 104 ? -13.602 -4.383 28.672 1 86 104 TYR A O 1
ATOM 831 N N . LEU A 1 105 ? -13.203 -6.266 27.656 1 88.25 105 LEU A N 1
ATOM 832 C CA . LEU A 1 105 ? -13.438 -7.094 28.828 1 88.25 105 LEU A CA 1
ATOM 833 C C . LEU A 1 105 ? -12.297 -6.969 29.828 1 88.25 105 LEU A C 1
ATOM 835 O O . LEU A 1 105 ? -12.508 -7.078 31.031 1 88.25 105 LEU A O 1
ATOM 839 N N . THR A 1 106 ? -11.109 -6.672 29.359 1 85.06 106 THR A N 1
ATOM 840 C CA . THR A 1 106 ? -9.938 -6.652 30.219 1 85.06 106 THR A CA 1
ATOM 841 C C . THR A 1 106 ? -9.672 -5.242 30.75 1 85.06 106 THR A C 1
ATOM 843 O O . THR A 1 106 ? -9.32 -5.062 31.906 1 85.06 106 THR A O 1
ATOM 846 N N . LEU A 1 107 ? -9.844 -4.262 29.875 1 81.12 107 LEU A N 1
ATOM 847 C CA . LEU A 1 107 ? -9.469 -2.9 30.25 1 81.12 107 LEU A CA 1
ATOM 848 C C . LEU A 1 107 ? -10.688 -2.102 30.688 1 81.12 107 LEU A C 1
ATOM 850 O O . LEU A 1 107 ? -10.555 -1.084 31.375 1 81.12 107 LEU A O 1
ATOM 854 N N . GLY A 1 108 ? -11.867 -2.568 30.234 1 82.19 108 GLY A N 1
ATOM 855 C CA . GLY A 1 108 ? -13.086 -1.936 30.703 1 82.19 108 GLY A CA 1
ATOM 856 C C . GLY A 1 108 ? -13.648 -0.927 29.719 1 82.19 108 GLY A C 1
ATOM 857 O O . GLY A 1 108 ? -12.961 -0.509 28.781 1 82.19 108 GLY A O 1
ATOM 858 N N . ALA A 1 109 ? -14.828 -0.507 29.906 1 81.12 109 ALA A N 1
ATOM 859 C CA . ALA A 1 109 ? -15.609 0.353 29.031 1 81.12 109 ALA A CA 1
ATOM 860 C C . ALA A 1 109 ? -15.07 1.781 29.031 1 81.12 109 ALA A C 1
ATOM 862 O O . ALA A 1 109 ? -15.305 2.545 28.094 1 81.12 109 ALA A O 1
ATOM 863 N N . ASP A 1 110 ? -14.328 2.223 30.094 1 79.12 110 ASP A N 1
ATOM 864 C CA . ASP A 1 110 ? -13.812 3.582 30.219 1 79.12 110 ASP A CA 1
ATOM 865 C C . ASP A 1 110 ? -12.656 3.818 29.234 1 79.12 110 ASP A C 1
ATOM 867 O O . ASP A 1 110 ? -12.414 4.953 28.828 1 79.12 110 ASP A O 1
ATOM 871 N N . ARG A 1 111 ? -12.109 2.752 28.859 1 77.38 111 ARG A N 1
ATOM 872 C CA . ARG A 1 111 ? -10.891 2.914 28.078 1 77.38 111 ARG A CA 1
ATOM 873 C C . ARG A 1 111 ? -11.102 2.48 26.641 1 77.38 111 ARG A C 1
ATOM 875 O O . ARG A 1 111 ? -10.445 2.99 25.734 1 77.38 111 ARG A O 1
ATOM 882 N N . VAL A 1 112 ? -12.094 1.451 26.516 1 81.69 112 VAL A N 1
ATOM 883 C CA . VAL A 1 112 ? -12.258 0.88 25.188 1 81.69 112 VAL A CA 1
ATOM 884 C C . VAL A 1 112 ? -13.711 1.01 24.734 1 81.69 112 VAL A C 1
ATOM 886 O O . VAL A 1 112 ? -14.625 0.584 25.453 1 81.69 112 VAL A O 1
ATOM 889 N N . ARG A 1 113 ? -13.867 1.626 23.641 1 85.19 113 ARG A N 1
ATOM 890 C CA . ARG A 1 113 ? -15.195 1.72 23.047 1 85.19 113 ARG A CA 1
ATOM 891 C C . ARG A 1 113 ? -15.562 0.433 22.328 1 85.19 113 ARG A C 1
ATOM 893 O O . ARG A 1 113 ? -14.758 -0.108 21.562 1 85.19 113 ARG A O 1
ATOM 900 N N . PRO A 1 114 ? -16.75 -0.035 22.594 1 88 114 PRO A N 1
ATOM 901 C CA . PRO A 1 114 ? -17.156 -1.244 21.875 1 88 114 PRO A CA 1
ATOM 902 C C . PRO A 1 114 ? -17.344 -1.002 20.375 1 88 114 PRO A C 1
ATOM 904 O O . PRO A 1 114 ? -17.812 0.068 19.984 1 88 114 PRO A O 1
ATOM 907 N N . ILE A 1 115 ? -16.922 -2.037 19.625 1 88.69 115 ILE A N 1
ATOM 908 C CA . ILE A 1 115 ? -17.078 -1.943 18.188 1 88.69 115 ILE A CA 1
ATOM 909 C C . ILE A 1 115 ? -18.547 -2.15 17.812 1 88.69 115 ILE A C 1
ATOM 911 O O . ILE A 1 115 ? -19.234 -2.998 18.391 1 88.69 115 ILE A O 1
ATOM 915 N N . GLY A 1 116 ? -19 -1.266 16.844 1 89.12 116 GLY A N 1
ATOM 916 C CA . GLY A 1 116 ? -20.391 -1.381 16.406 1 89.12 116 GLY A CA 1
ATOM 917 C C . GLY A 1 116 ? -20.531 -2.121 15.086 1 89.12 116 GLY A C 1
ATOM 918 O O . GLY A 1 116 ? -19.594 -2.184 14.289 1 89.12 116 GLY A O 1
ATOM 919 N N . LEU A 1 117 ? -21.75 -2.738 14.906 1 89.12 117 LEU A N 1
ATOM 920 C CA . LEU A 1 117 ? -22.062 -3.439 13.672 1 89.12 117 LEU A CA 1
ATOM 921 C C . LEU A 1 117 ? -22.031 -2.484 12.477 1 89.12 117 LEU A C 1
ATOM 923 O O . LEU A 1 117 ? -21.656 -2.879 11.375 1 89.12 117 LEU A O 1
ATOM 927 N N . PHE A 1 118 ? -22.328 -1.293 12.805 1 90.06 118 PHE A N 1
ATOM 928 C CA . PHE A 1 118 ? -22.344 -0.288 11.742 1 90.06 118 PHE A CA 1
ATOM 929 C C . PHE A 1 118 ? -20.938 -0.074 11.188 1 90.06 118 PHE A C 1
ATOM 931 O O . PHE A 1 118 ? -20.75 -0 9.969 1 90.06 118 PHE A O 1
ATOM 938 N N . GLU A 1 119 ? -19.938 -0.054 12.016 1 90.69 119 GLU A N 1
ATOM 939 C CA . GLU A 1 119 ? -18.562 0.145 11.594 1 90.69 119 GLU A CA 1
ATOM 940 C C . GLU A 1 119 ? -18.047 -1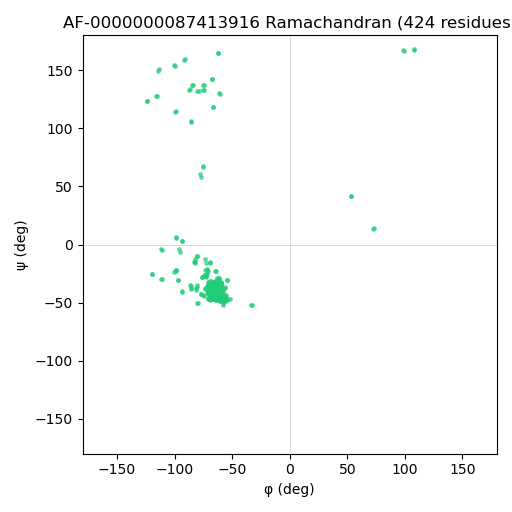.047 10.789 1 90.69 119 GLU A C 1
ATOM 942 O O . GLU A 1 119 ? -17.328 -0.875 9.805 1 90.69 119 GLU A O 1
ATOM 947 N N . LEU A 1 120 ? -18.453 -2.168 11.227 1 93.75 120 LEU A N 1
ATOM 948 C CA . LEU A 1 120 ? -18.047 -3.375 10.508 1 93.75 120 LEU A CA 1
ATOM 949 C C . LEU A 1 120 ? -18.719 -3.438 9.141 1 93.75 120 LEU A C 1
ATOM 951 O O . LEU A 1 120 ? -18.094 -3.889 8.172 1 93.75 120 LEU A O 1
ATOM 955 N N . GLY A 1 121 ? -19.984 -2.982 9.094 1 94 121 GLY A N 1
ATOM 956 C CA . GLY A 1 121 ? -20.688 -2.934 7.824 1 94 121 GLY A CA 1
ATOM 957 C C . GLY A 1 121 ? -20.047 -1.99 6.824 1 94 121 GLY A C 1
ATOM 958 O O . GLY A 1 121 ? -19.891 -2.33 5.648 1 94 121 GLY A O 1
ATOM 959 N N . VAL A 1 122 ? -19.656 -0.882 7.355 1 91.38 122 VAL A N 1
ATOM 960 C CA . VAL A 1 122 ? -19.016 0.106 6.5 1 91.38 122 VAL A CA 1
ATOM 961 C C . VAL A 1 122 ? -17.703 -0.464 5.949 1 91.38 122 VAL A C 1
ATOM 963 O O . VAL A 1 122 ? -17.406 -0.29 4.77 1 91.38 122 VAL A O 1
ATOM 966 N N . ALA A 1 123 ? -16.984 -1.131 6.812 1 94.06 123 ALA A N 1
ATOM 967 C CA . ALA A 1 123 ? -15.734 -1.753 6.398 1 94.06 123 ALA A CA 1
ATOM 968 C C . ALA A 1 123 ? -15.977 -2.793 5.309 1 94.06 123 ALA A C 1
ATOM 970 O O . ALA A 1 123 ? -15.25 -2.836 4.312 1 94.06 123 ALA A O 1
ATOM 971 N N . ALA A 1 124 ? -16.969 -3.562 5.516 1 96.38 124 ALA A N 1
ATOM 972 C CA . ALA A 1 124 ? -17.281 -4.609 4.547 1 96.38 124 ALA A CA 1
ATOM 973 C C . ALA A 1 124 ? -17.641 -4.012 3.188 1 96.38 124 ALA A C 1
ATOM 975 O O . ALA A 1 124 ? -17.156 -4.477 2.154 1 96.38 124 ALA A O 1
ATOM 976 N N . ILE A 1 125 ? -18.453 -2.98 3.227 1 95.62 125 ILE A N 1
ATOM 977 C CA . ILE A 1 125 ? -18.875 -2.324 1.995 1 95.62 125 ILE A CA 1
ATOM 978 C C . ILE A 1 125 ? -17.672 -1.722 1.287 1 95.62 125 ILE A C 1
ATOM 980 O O . ILE A 1 125 ? -17.547 -1.824 0.065 1 95.62 125 ILE A O 1
ATOM 984 N N . ALA A 1 126 ? -16.797 -1.155 2.059 1 91.38 126 ALA A N 1
ATOM 985 C CA . ALA A 1 126 ? -15.594 -0.553 1.488 1 91.38 126 ALA A CA 1
ATOM 986 C C . ALA A 1 126 ? -14.719 -1.606 0.814 1 91.38 126 ALA A C 1
ATOM 988 O O . ALA A 1 126 ? -14.195 -1.38 -0.278 1 91.38 126 ALA A O 1
ATOM 989 N N . VAL A 1 127 ? -14.539 -2.744 1.411 1 95.56 127 VAL A N 1
ATOM 990 C CA . VAL A 1 127 ? -13.727 -3.807 0.827 1 95.56 127 VAL A CA 1
ATOM 991 C C . VAL A 1 127 ? -14.406 -4.34 -0.434 1 95.56 127 VAL A C 1
ATOM 993 O O . VAL A 1 127 ? -13.734 -4.672 -1.413 1 95.56 127 VAL A O 1
ATOM 996 N N . MET A 1 128 ? -15.711 -4.383 -0.351 1 96.38 128 MET A N 1
ATOM 997 C CA . MET A 1 128 ? -16.438 -4.832 -1.534 1 96.38 128 MET A CA 1
ATOM 998 C C . MET A 1 128 ? -16.203 -3.895 -2.713 1 96.38 128 MET A C 1
ATOM 1000 O O . MET A 1 128 ? -16.031 -4.348 -3.846 1 96.38 128 MET A O 1
ATOM 1004 N N . HIS A 1 129 ? -16.203 -2.598 -2.428 1 91.69 129 HIS A N 1
ATOM 1005 C CA . HIS A 1 129 ? -15.883 -1.645 -3.482 1 91.69 129 HIS A CA 1
ATOM 1006 C C . HIS A 1 129 ? -14.469 -1.864 -4.008 1 91.69 129 HIS A C 1
ATOM 1008 O O . HIS A 1 129 ? -14.242 -1.836 -5.223 1 91.69 129 HIS A O 1
ATOM 1014 N N . PHE A 1 130 ? -13.633 -2.1 -3.156 1 92.19 130 PHE A N 1
ATOM 1015 C CA . PHE A 1 130 ? -12.25 -2.352 -3.523 1 92.19 130 PHE A CA 1
ATOM 1016 C C . PHE A 1 130 ? -12.141 -3.582 -4.418 1 92.19 130 PHE A C 1
ATOM 1018 O O . PHE A 1 130 ? -11.492 -3.537 -5.469 1 92.19 130 PHE A O 1
ATOM 1025 N N . VAL A 1 131 ? -12.773 -4.613 -4.039 1 95.94 131 VAL A N 1
ATOM 1026 C CA . VAL A 1 131 ? -12.734 -5.875 -4.77 1 95.94 131 VAL A CA 1
ATOM 1027 C C . VAL A 1 131 ? -13.305 -5.676 -6.176 1 95.94 131 VAL A C 1
ATOM 1029 O O . VAL A 1 131 ? -12.789 -6.238 -7.145 1 95.94 131 VAL A O 1
ATOM 1032 N N . SER A 1 132 ? -14.297 -4.902 -6.227 1 94.81 132 SER A N 1
ATOM 1033 C CA . SER A 1 132 ? -14.992 -4.691 -7.492 1 94.81 132 SER A CA 1
ATOM 1034 C C . SER A 1 132 ? -14.078 -4.047 -8.523 1 94.81 132 SER A C 1
ATOM 1036 O O . SER A 1 132 ? -14.195 -4.32 -9.727 1 94.81 132 SER A O 1
ATOM 1038 N N . PHE A 1 133 ? -13.156 -3.295 -8.094 1 92.06 133 PHE A N 1
ATOM 1039 C CA . PHE A 1 133 ? -12.227 -2.67 -9.023 1 92.06 133 PHE A CA 1
ATOM 1040 C C . PHE A 1 133 ? -10.945 -3.482 -9.133 1 92.06 133 PHE A C 1
ATOM 1042 O O . PHE A 1 133 ? -10.281 -3.475 -10.18 1 92.06 133 PHE A O 1
ATOM 1049 N N . TYR A 1 134 ? -10.633 -4.086 -8.164 1 94.12 134 TYR A N 1
ATOM 1050 C CA . TYR A 1 134 ? -9.336 -4.742 -8.039 1 94.12 134 TYR A CA 1
ATOM 1051 C C . TYR A 1 134 ? -9.242 -5.945 -8.969 1 94.12 134 TYR A C 1
ATOM 1053 O O . TYR A 1 134 ? -8.305 -6.051 -9.766 1 94.12 134 TYR A O 1
ATOM 1061 N N . PHE A 1 135 ? -10.227 -6.785 -9 1 96.81 135 PHE A N 1
ATOM 1062 C CA . PHE A 1 135 ? -10.078 -8.086 -9.648 1 96.81 135 PHE A CA 1
ATOM 1063 C C . PHE A 1 135 ? -10.078 -7.941 -11.164 1 96.81 135 PHE A C 1
ATOM 1065 O O . PHE A 1 135 ? -9.242 -8.539 -11.852 1 96.81 135 PHE A O 1
ATOM 1072 N N . PRO A 1 136 ? -10.961 -7.156 -11.695 1 95.31 136 PRO A N 1
ATOM 1073 C CA . PRO A 1 136 ? -10.859 -6.996 -13.148 1 95.31 136 PRO A CA 1
ATOM 1074 C C . PRO A 1 136 ? -9.508 -6.434 -13.578 1 95.31 136 PRO A C 1
ATOM 1076 O O . PRO A 1 136 ? -8.945 -6.879 -14.586 1 95.31 136 PRO A O 1
ATOM 1079 N N . LEU A 1 137 ? -8.992 -5.555 -12.844 1 92.75 137 LEU A N 1
ATOM 1080 C CA . LEU A 1 137 ? -7.691 -4.969 -13.156 1 92.75 137 LEU A CA 1
ATOM 1081 C C . LEU A 1 137 ? -6.574 -5.977 -12.922 1 92.75 137 LEU A C 1
ATOM 1083 O O . LEU A 1 137 ? -5.605 -6.027 -13.688 1 92.75 137 LEU A O 1
ATOM 1087 N N . TYR A 1 138 ? -6.766 -6.664 -11.891 1 93.94 138 TYR A N 1
ATOM 1088 C CA . TYR A 1 138 ? -5.797 -7.699 -11.539 1 93.94 138 TYR A CA 1
ATOM 1089 C C . TYR A 1 138 ? -5.68 -8.734 -12.656 1 93.94 138 TYR A C 1
ATOM 1091 O O . TYR A 1 138 ? -4.574 -9.094 -13.062 1 93.94 138 TYR A O 1
ATOM 1099 N N . TYR A 1 139 ? -6.801 -9.125 -13.148 1 94.56 139 TYR A N 1
ATOM 1100 C CA . TYR A 1 139 ? -6.809 -10.164 -14.172 1 94.56 139 TYR A CA 1
ATOM 1101 C C . TYR A 1 139 ? -6.344 -9.609 -15.508 1 94.56 139 TYR A C 1
ATOM 1103 O O . TYR A 1 139 ? -5.766 -10.336 -16.328 1 94.56 139 TYR A O 1
ATOM 1111 N N . ARG A 1 140 ? -6.555 -8.383 -15.648 1 91.44 140 ARG A N 1
ATOM 1112 C CA . ARG A 1 140 ? -6.172 -7.805 -16.938 1 91.44 140 ARG A CA 1
ATOM 1113 C C . ARG A 1 140 ? -4.695 -7.41 -16.938 1 91.44 140 ARG A C 1
ATOM 1115 O O . ARG A 1 140 ? -3.992 -7.629 -17.922 1 91.44 140 ARG A O 1
ATOM 1122 N N . PHE A 1 141 ? -4.129 -6.844 -15.758 1 88.12 141 PHE A N 1
ATOM 1123 C CA . PHE A 1 141 ? -2.822 -6.199 -15.812 1 88.12 141 PHE A CA 1
ATOM 1124 C C . PHE A 1 141 ? -1.832 -6.902 -14.891 1 88.12 141 PHE A C 1
ATOM 1126 O O . PHE A 1 141 ? -0.619 -6.73 -15.023 1 88.12 141 PHE A O 1
ATOM 1133 N N . GLY A 1 142 ? -2.324 -7.531 -13.906 1 86.44 142 GLY A N 1
ATOM 1134 C CA . GLY A 1 142 ? -1.428 -8.203 -12.977 1 86.44 142 GLY A CA 1
ATOM 1135 C C . GLY A 1 142 ? -1.339 -7.508 -11.625 1 86.44 142 GLY A C 1
ATOM 1136 O O . GLY A 1 142 ? -1.812 -6.379 -11.469 1 86.44 142 GLY A O 1
ATOM 1137 N N . ALA A 1 143 ? -0.748 -8.195 -10.688 1 86.81 143 ALA A N 1
ATOM 1138 C CA . ALA A 1 143 ? -0.782 -7.781 -9.289 1 86.81 143 ALA A CA 1
ATOM 1139 C C . ALA A 1 143 ? 0.027 -6.504 -9.07 1 86.81 143 ALA A C 1
ATOM 1141 O O . ALA A 1 143 ? -0.389 -5.617 -8.32 1 86.81 143 ALA A O 1
ATOM 1142 N N . GLN A 1 144 ? 1.139 -6.41 -9.758 1 83.19 144 GLN A N 1
ATOM 1143 C CA . GLN A 1 144 ? 2.039 -5.293 -9.5 1 83.19 144 GLN A CA 1
ATOM 1144 C C . GLN A 1 144 ? 1.43 -3.977 -9.977 1 83.19 144 GLN A C 1
ATOM 1146 O O . GLN A 1 144 ? 1.528 -2.957 -9.289 1 83.19 144 GLN A O 1
ATOM 1151 N N . TYR A 1 145 ? 0.682 -3.979 -11.031 1 84.31 145 TYR A N 1
ATOM 1152 C CA . TYR A 1 145 ? 0.093 -2.781 -11.617 1 84.31 145 TYR A CA 1
ATOM 1153 C C . TYR 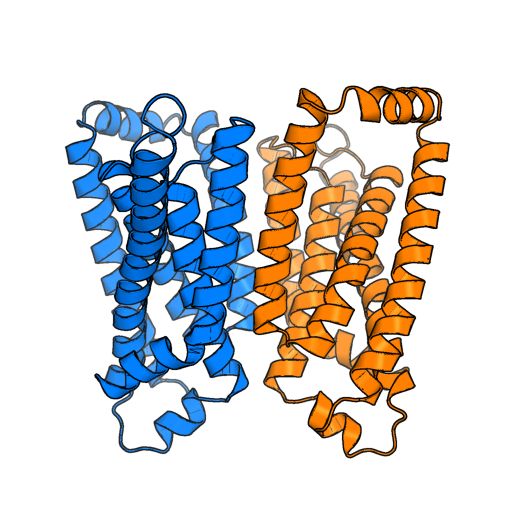A 1 145 ? -1.18 -2.381 -10.883 1 84.31 145 TYR A C 1
ATOM 1155 O O . TYR A 1 145 ? -1.438 -1.192 -10.672 1 84.31 145 TYR A O 1
ATOM 1163 N N . VAL A 1 146 ? -1.82 -3.395 -10.547 1 86.31 146 VAL A N 1
ATOM 1164 C CA . VAL A 1 146 ? -3.104 -3.092 -9.922 1 86.31 146 VAL A CA 1
ATOM 1165 C C . VAL A 1 146 ? -2.873 -2.461 -8.555 1 86.31 146 VAL A C 1
ATOM 1167 O O . VAL A 1 146 ? -3.637 -1.592 -8.125 1 86.31 146 VAL A O 1
ATOM 1170 N N . ARG A 1 147 ? -1.868 -2.887 -7.863 1 80.94 147 ARG A N 1
ATOM 1171 C CA . ARG A 1 147 ? -1.541 -2.297 -6.566 1 80.94 147 ARG A CA 1
ATOM 1172 C C . ARG A 1 147 ? -1.321 -0.793 -6.691 1 80.94 147 ARG A C 1
ATOM 1174 O O . ARG A 1 147 ? -1.851 -0.015 -5.895 1 80.94 147 ARG A O 1
ATOM 1181 N N . VAL A 1 148 ? -0.632 -0.431 -7.699 1 78.25 148 VAL A N 1
ATOM 1182 C CA . VAL A 1 148 ? -0.352 0.981 -7.938 1 78.25 148 VAL A CA 1
ATOM 1183 C C . VAL A 1 148 ? -1.629 1.693 -8.375 1 78.25 148 VAL A C 1
ATOM 1185 O O . VAL A 1 148 ? -1.942 2.779 -7.887 1 78.25 148 VAL A O 1
ATOM 1188 N N . ALA A 1 149 ? -2.332 1.057 -9.18 1 77.19 149 ALA A N 1
ATOM 1189 C CA . ALA A 1 149 ? -3.553 1.649 -9.719 1 77.19 149 ALA A CA 1
ATOM 1190 C C . ALA A 1 149 ? -4.574 1.906 -8.617 1 77.19 149 ALA A C 1
ATOM 1192 O O . ALA A 1 149 ? -5.207 2.965 -8.578 1 77.19 149 ALA A O 1
ATOM 1193 N N . ILE A 1 150 ? -4.629 0.984 -7.758 1 76.06 150 ILE A N 1
ATOM 1194 C CA . ILE A 1 150 ? -5.641 1.105 -6.715 1 76.06 150 ILE A CA 1
ATOM 1195 C C . ILE A 1 150 ? -5.227 2.186 -5.719 1 76.06 150 ILE A C 1
ATOM 1197 O O . ILE A 1 150 ? -6.074 2.924 -5.207 1 76.06 150 ILE A O 1
ATOM 1201 N N . PHE A 1 151 ? -4.031 2.219 -5.473 1 70.94 151 PHE A N 1
ATOM 1202 C CA . PHE A 1 151 ? -3.537 3.295 -4.621 1 70.94 151 PHE A CA 1
ATOM 1203 C C . PHE A 1 151 ? -3.832 4.656 -5.242 1 70.94 151 PHE A C 1
ATOM 1205 O O . PHE A 1 151 ? -4.328 5.559 -4.566 1 70.94 151 PHE A O 1
ATOM 1212 N N . LEU A 1 152 ? -3.578 4.723 -6.48 1 70.25 152 LEU A N 1
ATOM 1213 C CA . LEU A 1 152 ? -3.824 5.965 -7.207 1 70.25 152 LEU A CA 1
ATOM 1214 C C . LEU A 1 152 ? -5.312 6.285 -7.246 1 70.25 152 LEU A C 1
ATOM 1216 O O . LEU A 1 152 ? -5.707 7.445 -7.086 1 70.25 152 LEU A O 1
ATOM 1220 N N . LEU A 1 153 ? -6.086 5.242 -7.438 1 70.69 153 LEU A N 1
ATOM 1221 C CA . LEU A 1 153 ? -7.531 5.422 -7.461 1 70.69 153 LEU A CA 1
ATOM 1222 C C . LEU A 1 153 ? -8.047 5.867 -6.098 1 70.69 153 LEU A C 1
ATOM 1224 O O . LEU A 1 153 ? -8.922 6.734 -6.012 1 70.69 153 LEU A O 1
ATOM 1228 N N . GLY A 1 154 ? -7.504 5.207 -5.027 1 68.44 154 GLY A N 1
ATOM 1229 C CA . GLY A 1 154 ? -7.883 5.633 -3.688 1 68.44 154 GLY A CA 1
ATOM 1230 C C . GLY A 1 154 ? -7.578 7.094 -3.416 1 68.44 154 GLY A C 1
ATOM 1231 O O . GLY A 1 154 ? -8.406 7.809 -2.852 1 68.44 154 GLY A O 1
ATOM 1232 N N . PHE A 1 155 ? -6.504 7.496 -3.871 1 63.66 155 PHE A N 1
ATOM 1233 C CA . PHE A 1 155 ? -6.117 8.898 -3.74 1 63.66 155 PHE A CA 1
ATOM 1234 C C . PHE A 1 155 ? -7.043 9.789 -4.555 1 63.66 155 PHE A C 1
ATOM 1236 O O . PHE A 1 155 ? -7.457 10.859 -4.09 1 63.66 155 PHE A O 1
ATOM 1243 N N . ALA A 1 156 ? -7.395 9.328 -5.695 1 62.81 156 ALA A N 1
ATOM 1244 C CA . ALA A 1 156 ? -8.289 10.086 -6.562 1 62.81 156 ALA A CA 1
ATOM 1245 C C . ALA A 1 156 ? -9.672 10.25 -5.926 1 62.81 156 ALA A C 1
ATOM 1247 O O . ALA A 1 156 ? -10.258 11.328 -5.965 1 62.81 156 ALA A O 1
ATOM 1248 N N . ILE A 1 157 ? -10.148 9.195 -5.332 1 64.25 157 ILE A N 1
ATOM 1249 C CA . ILE A 1 157 ? -11.453 9.219 -4.672 1 64.25 157 ILE A CA 1
ATOM 1250 C C . ILE A 1 157 ? -11.406 10.164 -3.473 1 64.25 157 ILE A C 1
ATOM 1252 O O . ILE A 1 157 ? -12.328 10.945 -3.254 1 64.25 157 ILE A O 1
ATOM 1256 N N . PHE A 1 158 ? -10.336 10.016 -2.758 1 59.78 158 PHE A N 1
ATOM 1257 C CA . PHE A 1 158 ? -10.148 10.875 -1.6 1 59.78 158 PHE A CA 1
ATOM 1258 C C . PHE A 1 158 ? -10.203 12.344 -2.006 1 59.78 158 PHE A C 1
ATOM 1260 O O . PHE A 1 158 ? -10.906 13.141 -1.384 1 59.78 158 PHE A O 1
ATOM 1267 N N . PHE A 1 159 ? -9.688 12.672 -3.115 1 60.16 159 PHE A N 1
ATOM 1268 C CA . PHE A 1 159 ? -9.664 14.055 -3.596 1 60.16 159 PHE A CA 1
ATOM 1269 C C . PHE A 1 159 ? -11.008 14.43 -4.211 1 60.16 159 PHE A C 1
ATOM 1271 O O . PHE A 1 159 ? -11.438 15.578 -4.113 1 60.16 159 PHE A O 1
ATOM 1278 N N . ALA A 1 160 ? -11.547 13.445 -4.844 1 60.75 160 ALA A N 1
ATOM 1279 C CA . ALA A 1 160 ? -12.852 13.688 -5.457 1 60.75 160 ALA A CA 1
ATOM 1280 C C . ALA A 1 160 ? -13.898 14.031 -4.398 1 60.75 160 ALA A C 1
ATOM 1282 O O . ALA A 1 160 ? -14.742 14.898 -4.613 1 60.75 160 ALA A O 1
ATOM 1283 N N . ILE A 1 161 ? -13.766 13.352 -3.32 1 60.5 161 ILE A N 1
ATOM 1284 C CA . ILE A 1 161 ? -14.711 13.609 -2.24 1 60.5 161 ILE A CA 1
ATOM 1285 C C . ILE A 1 161 ? -14.562 15.055 -1.758 1 60.5 161 ILE A C 1
ATOM 1287 O O . ILE A 1 161 ? -15.555 15.734 -1.511 1 60.5 161 ILE A O 1
ATOM 1291 N N . ASN A 1 162 ? -13.375 15.383 -1.588 1 56.5 162 ASN A N 1
ATOM 1292 C CA . ASN A 1 162 ? -13.148 16.766 -1.184 1 56.5 162 ASN A CA 1
ATOM 1293 C C . ASN A 1 162 ? -13.648 17.75 -2.242 1 56.5 162 ASN A C 1
ATOM 1295 O O . ASN A 1 162 ? -14.109 18.844 -1.911 1 56.5 162 ASN A O 1
ATOM 1299 N N . PHE A 1 163 ? -13.531 17.25 -3.439 1 55.78 163 PHE A N 1
ATOM 1300 C CA . PHE A 1 163 ? -14.008 18.047 -4.574 1 55.78 163 PHE A CA 1
ATOM 1301 C C . PHE A 1 163 ? -15.523 18.156 -4.555 1 55.78 163 PHE A C 1
ATOM 1303 O O . PHE A 1 163 ? -16.078 19.203 -4.863 1 55.78 163 PHE A O 1
ATOM 1310 N N . LEU A 1 164 ? -16.062 17.078 -4.371 1 54.81 164 LEU A N 1
ATOM 1311 C CA . LEU A 1 164 ? -17.531 17.047 -4.363 1 54.81 164 LEU A CA 1
ATOM 1312 C C . LEU A 1 164 ? -18.078 17.953 -3.271 1 54.81 164 LEU A C 1
ATOM 1314 O O . LEU A 1 164 ? -19.141 18.562 -3.449 1 54.81 164 LEU A O 1
ATOM 1318 N N . ASP A 1 165 ? -17.344 18.016 -2.158 1 53.94 165 ASP A N 1
ATOM 1319 C CA . ASP A 1 165 ? -17.812 18.906 -1.105 1 53.94 165 ASP A CA 1
ATOM 1320 C C . ASP A 1 165 ? -17.812 20.359 -1.579 1 53.94 165 ASP A C 1
ATOM 1322 O O . ASP A 1 165 ? -18.734 21.125 -1.262 1 53.94 165 ASP A O 1
ATOM 1326 N N . THR A 1 166 ? -16.797 20.609 -2.309 1 52.22 166 THR A N 1
ATOM 1327 C CA . THR A 1 166 ? -16.672 22.016 -2.686 1 52.22 166 THR A CA 1
ATOM 1328 C C . THR A 1 166 ? -17.578 22.344 -3.859 1 52.22 166 THR A C 1
ATOM 1330 O O . THR A 1 166 ? -18.172 23.422 -3.906 1 52.22 166 THR A O 1
ATOM 1333 N N . TYR A 1 167 ? -17.453 21.5 -4.859 1 49.25 167 TYR A N 1
ATOM 1334 C CA . TYR A 1 167 ? -18.094 21.969 -6.082 1 49.25 167 TYR A CA 1
ATOM 1335 C C . TYR A 1 167 ? -19.453 21.328 -6.262 1 49.25 167 TYR A C 1
ATOM 1337 O O . TYR A 1 167 ? -20.188 21.672 -7.195 1 49.25 167 TYR A O 1
ATOM 1345 N N . MET A 1 168 ? -19.688 20.219 -5.684 1 50.28 168 MET A N 1
ATOM 1346 C CA . MET A 1 168 ? -20.906 19.578 -6.16 1 50.28 168 MET A CA 1
ATOM 1347 C C . MET A 1 168 ? -22.141 20.234 -5.559 1 50.28 168 MET A C 1
ATOM 1349 O O . MET A 1 168 ? -22.578 19.859 -4.473 1 50.28 168 MET A O 1
ATOM 1353 N N . GLU A 1 169 ? -22.344 21.391 -5.723 1 48.09 169 GLU A N 1
ATOM 1354 C CA . GLU A 1 169 ? -23.703 21.906 -5.652 1 48.09 169 GLU A CA 1
ATOM 1355 C C . GLU A 1 169 ? -24.703 20.875 -6.168 1 48.09 169 GLU A C 1
ATOM 1357 O O . GLU A 1 169 ? -25.797 20.734 -5.605 1 48.09 169 GLU A O 1
ATOM 1362 N N . GLY A 1 170 ? -24.469 20.422 -7.25 1 48.19 170 GLY A N 1
ATOM 1363 C CA . GLY A 1 170 ? -25.391 19.516 -7.891 1 48.19 170 GLY A CA 1
ATOM 1364 C C . GLY A 1 170 ? -25.562 18.203 -7.133 1 48.19 170 GLY A C 1
ATOM 1365 O O . GLY A 1 170 ? -26.609 17.547 -7.242 1 48.19 170 GLY A O 1
ATOM 1366 N N . PHE A 1 171 ? -24.516 17.75 -6.496 1 52.12 171 PHE A N 1
ATOM 1367 C CA . PHE A 1 171 ? -24.656 16.578 -5.656 1 52.12 171 PHE A CA 1
ATOM 1368 C C . PHE A 1 171 ? -25.391 16.906 -4.363 1 52.12 171 PHE A C 1
ATOM 1370 O O . PHE A 1 171 ? -25.719 16.016 -3.586 1 52.12 171 PHE A O 1
ATOM 1377 N N . VAL A 1 172 ? -25.5 18.078 -4.168 1 53.69 172 VAL A N 1
ATOM 1378 C CA . VAL A 1 172 ? -26.297 18.547 -3.037 1 53.69 172 VAL A CA 1
ATOM 1379 C C . VAL A 1 172 ? -27.672 17.906 -3.076 1 53.69 172 VAL A C 1
ATOM 1381 O O . VAL A 1 172 ? -28.219 17.5 -2.039 1 53.69 172 VAL A O 1
ATOM 1384 N N . SER A 1 173 ? -28.203 17.969 -4.32 1 54.97 173 SER A N 1
ATOM 1385 C CA . SER A 1 173 ? -29.516 17.344 -4.379 1 54.97 173 SER A CA 1
ATOM 1386 C C . SER A 1 173 ? -29.453 15.883 -3.969 1 54.97 173 SER A C 1
ATOM 1388 O O . SER A 1 173 ? -30.312 15.398 -3.236 1 54.97 173 SER A O 1
ATOM 1390 N N . LEU A 1 174 ? -28.5 15.172 -4.488 1 56.5 174 LEU A N 1
ATOM 1391 C CA . LEU A 1 174 ? -28.344 13.781 -4.078 1 56.5 174 LEU A CA 1
ATOM 1392 C C . LEU A 1 174 ? -28.031 13.68 -2.588 1 56.5 174 LEU A C 1
ATOM 1394 O O . LEU A 1 174 ? -28.531 12.789 -1.902 1 56.5 174 LEU A O 1
ATOM 1398 N N . LEU A 1 175 ? -27.344 14.703 -2.201 1 58.38 175 LEU A N 1
ATOM 1399 C CA . LEU A 1 175 ? -27.016 14.766 -0.782 1 58.38 175 LEU A CA 1
ATOM 1400 C C . LEU A 1 175 ? -28.25 15.07 0.051 1 58.38 175 LEU A C 1
ATOM 1402 O O . LEU A 1 175 ? -28.391 14.555 1.161 1 58.38 175 LEU A O 1
ATOM 1406 N N . ASN A 1 176 ? -29.109 15.891 -0.56 1 61.34 176 ASN A N 1
ATOM 1407 C CA . ASN A 1 176 ? -30.344 16.172 0.166 1 61.34 176 ASN A CA 1
ATOM 1408 C C . ASN A 1 176 ? -31.219 14.93 0.298 1 61.34 176 ASN A C 1
ATOM 1410 O O . ASN A 1 176 ? -31.844 14.711 1.336 1 61.34 176 ASN A O 1
ATOM 1414 N N . ILE A 1 177 ? -31.281 14.148 -0.731 1 60.25 177 ILE A N 1
ATOM 1415 C CA . ILE A 1 177 ? -32.031 12.906 -0.667 1 60.25 177 ILE A CA 1
ATOM 1416 C C . ILE A 1 177 ? -31.406 11.961 0.347 1 60.25 177 ILE A C 1
ATOM 1418 O O . ILE A 1 177 ? -32.094 11.328 1.146 1 60.25 177 ILE A O 1
ATOM 1422 N N . ILE A 1 178 ? -30.078 11.961 0.394 1 64.31 178 ILE A N 1
ATOM 1423 C CA . ILE A 1 178 ? -29.344 11.07 1.284 1 64.31 178 ILE A CA 1
ATOM 1424 C C . ILE A 1 178 ? -29.484 11.547 2.727 1 64.31 178 ILE A C 1
ATOM 1426 O O . ILE A 1 178 ? -29.594 10.734 3.648 1 64.31 178 ILE A O 1
ATOM 1430 N N . ARG A 1 179 ? -29.688 12.781 2.771 1 66.19 179 ARG A N 1
ATOM 1431 C CA . ARG A 1 179 ? -29.812 13.359 4.105 1 66.19 179 ARG A CA 1
ATOM 1432 C C . ARG A 1 179 ? -31.141 12.977 4.75 1 66.19 179 ARG A C 1
ATOM 1434 O O . ARG A 1 179 ? -31.25 12.922 5.977 1 66.19 179 ARG A O 1
ATOM 1441 N N . GLU A 1 180 ? -32.094 12.688 3.814 1 77.69 180 GLU A N 1
ATOM 1442 C CA . GLU A 1 180 ? -33.375 12.32 4.387 1 77.69 180 GLU A CA 1
ATOM 1443 C C . GLU A 1 180 ? -33.406 10.859 4.801 1 77.69 180 GLU A C 1
ATOM 1445 O O . GLU A 1 180 ? -34.281 10.438 5.562 1 77.69 180 GLU A O 1
ATOM 1450 N N . LEU A 1 181 ? -32.469 10.133 4.359 1 80.5 181 LEU A N 1
ATOM 1451 C CA . LEU A 1 181 ? -32.438 8.711 4.664 1 80.5 181 LEU A CA 1
ATOM 1452 C C . LEU A 1 181 ? -31.797 8.461 6.027 1 80.5 181 LEU A C 1
ATOM 1454 O O . LEU A 1 181 ? -30.891 9.203 6.441 1 80.5 181 LEU A O 1
ATOM 1458 N N . SER A 1 182 ? -32.469 7.543 6.75 1 84.88 182 SER A N 1
ATOM 1459 C CA . SER A 1 182 ? -31.859 7.137 8.008 1 84.88 182 SER A CA 1
ATOM 1460 C C . SER A 1 182 ? -30.5 6.469 7.758 1 84.88 182 SER A C 1
ATOM 1462 O O . SER A 1 182 ? -30.188 6.102 6.625 1 84.88 182 SER A O 1
ATOM 1464 N N . ALA A 1 183 ? -29.688 6.305 8.727 1 83.62 183 ALA A N 1
ATOM 1465 C CA . ALA A 1 183 ? -28.375 5.656 8.633 1 83.62 183 ALA A CA 1
ATOM 1466 C C . ALA A 1 183 ? -28.516 4.211 8.164 1 83.62 183 ALA A C 1
ATOM 1468 O O . ALA A 1 183 ? -27.703 3.727 7.375 1 83.62 183 ALA A O 1
ATOM 1469 N N . GLU A 1 184 ? -29.547 3.582 8.586 1 86.62 184 GLU A N 1
ATOM 1470 C CA . GLU A 1 184 ? -29.781 2.189 8.219 1 86.62 184 GLU A CA 1
ATOM 1471 C C . GLU A 1 184 ? -30.156 2.062 6.742 1 86.62 184 GLU A C 1
ATOM 1473 O O . GLU A 1 184 ? -29.688 1.146 6.059 1 86.62 184 GLU A O 1
ATOM 1478 N N . GLN A 1 185 ? -30.953 2.988 6.344 1 89.44 185 GLN A N 1
ATOM 1479 C CA . GLN A 1 185 ? -31.359 2.965 4.941 1 89.44 185 GLN A CA 1
ATOM 1480 C C . GLN A 1 185 ? -30.172 3.246 4.023 1 89.44 185 GLN A C 1
ATOM 1482 O O . GLN A 1 185 ? -30.047 2.619 2.971 1 89.44 185 GLN A O 1
ATOM 1487 N N . MET A 1 186 ? -29.406 4.094 4.473 1 87.62 186 MET A N 1
ATOM 1488 C CA . MET A 1 186 ? -28.219 4.414 3.686 1 87.62 186 MET A CA 1
ATOM 1489 C C . MET A 1 186 ? -27.281 3.213 3.598 1 87.62 186 MET A C 1
ATOM 1491 O O . MET A 1 186 ? -26.703 2.947 2.543 1 87.62 186 MET A O 1
ATOM 1495 N N . MET A 1 187 ? -27.172 2.531 4.648 1 90.19 187 MET A N 1
ATOM 1496 C CA . MET A 1 187 ? -26.312 1.353 4.691 1 90.19 187 MET A CA 1
ATOM 1497 C C . MET A 1 187 ? -26.828 0.265 3.758 1 90.19 187 MET A C 1
ATOM 1499 O O . MET A 1 187 ? -26.047 -0.367 3.039 1 90.19 187 MET A O 1
ATOM 1503 N N . LEU A 1 188 ? -28.078 0.123 3.809 1 91.94 188 LEU A N 1
ATOM 1504 C CA . LEU A 1 188 ? -28.688 -0.895 2.961 1 91.94 188 LEU A CA 1
ATOM 1505 C C . LEU A 1 188 ? -28.5 -0.555 1.485 1 91.94 188 LEU A C 1
ATOM 1507 O O . LEU A 1 188 ? -28.203 -1.435 0.673 1 91.94 188 LEU A O 1
ATOM 1511 N N . LEU A 1 189 ? -28.688 0.647 1.213 1 91.44 189 LEU A N 1
ATOM 1512 C CA . LEU A 1 189 ? -28.516 1.085 -0.169 1 91.44 189 LEU A CA 1
ATOM 1513 C C . LEU A 1 189 ? -27.078 0.926 -0.621 1 91.44 189 LEU A C 1
ATOM 1515 O O . LEU A 1 189 ? -26.812 0.49 -1.744 1 91.44 189 LEU A O 1
ATOM 1519 N N . ALA A 1 190 ? -26.172 1.325 0.248 1 91.94 190 ALA A N 1
ATOM 1520 C CA . ALA A 1 190 ? -24.75 1.194 -0.066 1 91.94 190 ALA A CA 1
ATOM 1521 C C . ALA A 1 190 ? -24.375 -0.267 -0.286 1 91.94 190 ALA A C 1
ATOM 1523 O O . ALA A 1 190 ? -23.609 -0.584 -1.195 1 91.94 190 ALA A O 1
ATOM 1524 N N . PHE A 1 191 ? -24.906 -1.081 0.513 1 95.12 191 PHE A N 1
ATOM 1525 C CA . PHE A 1 191 ? -24.625 -2.506 0.393 1 95.12 191 PHE A CA 1
ATOM 1526 C C . PHE A 1 191 ? -25.156 -3.053 -0.926 1 95.12 191 PHE A C 1
ATOM 1528 O O . PHE A 1 191 ? -24.469 -3.812 -1.612 1 95.12 191 PHE A O 1
ATOM 1535 N N . ALA A 1 192 ? -26.344 -2.695 -1.21 1 96.06 192 ALA A N 1
ATOM 1536 C CA . ALA A 1 192 ? -26.969 -3.15 -2.455 1 96.06 192 ALA A CA 1
ATOM 1537 C C . ALA A 1 192 ? -26.156 -2.689 -3.666 1 96.06 192 ALA A C 1
ATOM 1539 O O . ALA A 1 192 ? -25.906 -3.471 -4.586 1 96.06 192 ALA A O 1
ATOM 1540 N N . GLU A 1 193 ? -25.812 -1.466 -3.596 1 95.75 193 GLU A N 1
ATOM 1541 C CA . GLU A 1 193 ? -25 -0.922 -4.684 1 95.75 193 GLU A CA 1
ATOM 1542 C C . GLU A 1 193 ? -23.672 -1.646 -4.789 1 95.75 193 GLU A C 1
ATOM 1544 O O . GLU A 1 193 ? -23.219 -1.978 -5.887 1 95.75 193 GLU A O 1
ATOM 1549 N N . ALA A 1 194 ? -23.031 -1.911 -3.707 1 96.06 194 ALA A N 1
ATOM 1550 C CA . ALA A 1 194 ? -21.75 -2.621 -3.693 1 96.06 194 ALA A CA 1
ATOM 1551 C C . ALA A 1 194 ? -21.906 -4.043 -4.227 1 96.06 194 ALA A C 1
ATOM 1553 O O . ALA A 1 194 ? -21.031 -4.543 -4.941 1 96.06 194 ALA A O 1
ATOM 1554 N N . ALA A 1 195 ? -22.984 -4.641 -3.857 1 96.81 195 ALA A N 1
ATOM 1555 C CA . ALA A 1 195 ? -23.266 -6.004 -4.309 1 96.81 195 ALA A CA 1
ATOM 1556 C C . ALA A 1 195 ? -23.438 -6.059 -5.824 1 96.81 195 ALA A C 1
ATOM 1558 O O . ALA A 1 195 ? -22.906 -6.957 -6.484 1 96.81 195 ALA A O 1
ATOM 1559 N N . VAL A 1 196 ? -24.125 -5.145 -6.352 1 97.75 196 VAL A N 1
ATOM 1560 C CA . VAL A 1 196 ? -24.328 -5.086 -7.797 1 97.75 196 VAL A CA 1
ATOM 1561 C C . VAL A 1 196 ? -23 -4.852 -8.508 1 97.75 196 VAL A C 1
ATOM 1563 O O . VAL A 1 196 ? -22.688 -5.52 -9.492 1 97.75 196 VAL A O 1
ATOM 1566 N N . LEU A 1 197 ? -22.25 -3.947 -7.953 1 97.19 197 LEU A N 1
ATOM 1567 C CA . LEU A 1 197 ? -20.953 -3.654 -8.539 1 97.19 197 LEU A CA 1
ATOM 1568 C C . LEU A 1 197 ? -20.047 -4.887 -8.508 1 97.19 197 LEU A C 1
ATOM 1570 O O . LEU A 1 197 ? -19.312 -5.148 -9.469 1 97.19 197 LEU A O 1
ATOM 1574 N N . MET A 1 198 ? -20.125 -5.586 -7.5 1 97.19 198 MET A N 1
ATOM 1575 C CA . MET A 1 198 ? -19.312 -6.785 -7.367 1 97.19 198 MET A CA 1
ATOM 1576 C C . MET A 1 198 ? -19.75 -7.859 -8.352 1 97.19 198 MET A C 1
ATOM 1578 O O . MET A 1 198 ? -18.922 -8.602 -8.883 1 97.19 198 MET A O 1
ATOM 1582 N N . LEU A 1 199 ? -21.031 -7.914 -8.523 1 97.56 199 LEU A N 1
ATOM 1583 C CA . LEU A 1 199 ? -21.562 -8.875 -9.492 1 97.56 199 LEU A CA 1
ATOM 1584 C C . LEU A 1 199 ? -21.094 -8.523 -10.898 1 97.56 199 LEU A C 1
ATOM 1586 O O . LEU A 1 199 ? -20.688 -9.406 -11.656 1 97.56 199 LEU A O 1
ATOM 1590 N N . VAL A 1 200 ? -21.172 -7.305 -11.227 1 98.25 200 VAL A N 1
ATOM 1591 C CA . VAL A 1 200 ? -20.703 -6.852 -12.531 1 98.25 200 VAL A CA 1
ATOM 1592 C C . VAL A 1 200 ? -19.203 -7.113 -12.664 1 98.25 200 VAL A C 1
ATOM 1594 O O . VAL A 1 200 ? -18.734 -7.559 -13.719 1 98.25 200 VAL A O 1
ATOM 1597 N N . SER A 1 201 ? -18.547 -6.805 -11.609 1 97.88 201 SER A N 1
ATOM 1598 C CA . SER A 1 201 ? -17.109 -7.051 -11.562 1 97.88 201 SER A CA 1
ATOM 1599 C C . SER A 1 201 ? -16.797 -8.531 -11.781 1 97.88 201 SER A C 1
ATOM 1601 O O . SER A 1 201 ? -15.852 -8.867 -12.508 1 97.88 201 SER A O 1
ATOM 1603 N N . TRP A 1 202 ? -17.562 -9.344 -11.109 1 98.12 202 TRP A N 1
ATOM 1604 C CA . TRP A 1 202 ? -17.375 -10.789 -11.234 1 98.12 202 TRP A CA 1
ATOM 1605 C C . TRP A 1 202 ? -17.562 -11.242 -12.672 1 98.12 202 TRP A C 1
ATOM 1607 O O . TRP A 1 202 ? -16.734 -11.992 -13.211 1 98.12 202 TRP A O 1
ATOM 1617 N N . LEU A 1 203 ? -18.562 -10.75 -13.328 1 98.25 203 LEU A N 1
ATOM 1618 C CA . LEU A 1 203 ? -18.844 -11.109 -14.719 1 98.25 203 LEU A CA 1
ATOM 1619 C C . LEU A 1 203 ? -17.734 -10.602 -15.641 1 98.25 203 LEU A C 1
ATOM 1621 O O . LEU A 1 203 ? -17.297 -11.32 -16.547 1 98.25 203 LEU A O 1
ATOM 1625 N N . ALA A 1 204 ? -17.344 -9.422 -15.383 1 98.06 204 ALA A N 1
ATOM 1626 C CA . ALA A 1 204 ? -16.25 -8.859 -16.188 1 98.06 204 ALA A CA 1
ATOM 1627 C C . ALA A 1 204 ? -14.969 -9.672 -16.016 1 98.06 204 ALA A C 1
ATOM 1629 O O . ALA A 1 204 ? -14.266 -9.938 -17 1 98.06 204 ALA A O 1
ATOM 1630 N N . SER A 1 205 ? -14.68 -10.016 -14.812 1 97.75 205 SER A N 1
ATOM 1631 C CA . SER A 1 205 ? -13.469 -10.781 -14.516 1 97.75 205 SER A CA 1
ATOM 1632 C C . SER A 1 205 ? -13.492 -12.148 -15.188 1 97.75 205 SER A C 1
ATOM 1634 O O . SER A 1 205 ? -12.469 -12.633 -15.656 1 97.75 205 SER A O 1
ATOM 1636 N N . LEU A 1 206 ? -14.672 -12.742 -15.211 1 97.44 206 LEU A N 1
ATOM 1637 C CA . LEU A 1 206 ? -14.82 -14.023 -15.898 1 97.44 206 LEU A CA 1
ATOM 1638 C C . LEU A 1 206 ? -14.484 -13.883 -17.375 1 97.44 206 LEU A C 1
ATOM 1640 O O . LEU A 1 206 ? -13.781 -14.727 -17.938 1 97.44 206 LEU A O 1
ATOM 1644 N N . ARG A 1 207 ? -14.93 -12.852 -17.984 1 97.38 207 ARG A N 1
ATOM 1645 C CA . ARG A 1 207 ? -14.695 -12.625 -19.406 1 97.38 207 ARG A CA 1
ATOM 1646 C C . ARG A 1 207 ? -13.227 -12.336 -19.672 1 97.38 207 ARG A C 1
ATOM 1648 O O . ARG A 1 207 ? -12.656 -12.844 -20.641 1 97.38 207 ARG A O 1
ATOM 1655 N N . ILE A 1 208 ? -12.656 -11.547 -18.828 1 97 208 ILE A N 1
ATOM 1656 C CA . ILE A 1 208 ? -11.25 -11.172 -19 1 97 208 ILE A CA 1
ATOM 1657 C C . ILE A 1 208 ? -10.367 -12.406 -18.812 1 97 208 ILE A C 1
ATOM 1659 O O . ILE A 1 208 ? -9.461 -12.648 -19.625 1 97 208 ILE A O 1
ATOM 1663 N N . TYR A 1 209 ? -10.656 -13.133 -17.797 1 95.5 209 TYR A N 1
ATOM 1664 C CA . TYR A 1 209 ? -9.844 -14.297 -17.469 1 95.5 209 TYR A CA 1
ATOM 1665 C C . TYR A 1 209 ? -9.984 -15.375 -18.547 1 95.5 209 TYR A C 1
ATOM 1667 O O . TYR A 1 209 ? -9.031 -16.094 -18.844 1 95.5 209 TYR A O 1
ATOM 1675 N N . ALA A 1 210 ? -11.141 -15.484 -19.109 1 94.19 210 ALA A N 1
ATOM 1676 C CA . ALA A 1 210 ? -11.406 -16.484 -20.141 1 94.19 210 ALA A CA 1
ATOM 1677 C C . ALA A 1 210 ? -10.562 -16.219 -21.391 1 94.19 210 ALA A C 1
ATOM 1679 O O . ALA A 1 210 ? -10.219 -17.156 -22.125 1 94.19 210 ALA A O 1
ATOM 1680 N N . LYS A 1 211 ? -10.141 -15 -21.562 1 93.12 211 LYS A N 1
ATOM 1681 C CA . LYS A 1 211 ? -9.398 -14.625 -22.766 1 93.12 211 LYS A CA 1
ATOM 1682 C C . LYS A 1 211 ? -7.891 -14.672 -22.516 1 93.12 211 LYS A C 1
ATOM 1684 O O . LYS A 1 211 ? -7.098 -14.508 -23.453 1 93.12 211 LYS A O 1
ATOM 1689 N N . LYS A 1 212 ? -7.582 -14.93 -21.375 1 89.38 212 LYS A N 1
ATOM 1690 C CA . LYS A 1 212 ? -6.16 -14.922 -21.031 1 89.38 212 LYS A CA 1
ATOM 1691 C C . LYS A 1 212 ? -5.469 -16.172 -21.562 1 89.38 212 LYS A C 1
ATOM 1693 O O . LYS A 1 212 ? -6.027 -17.266 -21.5 1 89.38 212 LYS A O 1
ATOM 1698 N N . GLU A 1 213 ? -4.309 -15.883 -22.188 1 81.62 213 GLU A N 1
ATOM 1699 C CA . GLU A 1 213 ? -3.459 -16.984 -22.641 1 81.62 213 GLU A CA 1
ATOM 1700 C C . GLU A 1 213 ? -2.316 -17.234 -21.656 1 81.62 213 GLU A C 1
ATOM 1702 O O . GLU A 1 213 ? -1.636 -16.281 -21.234 1 81.62 213 GLU A O 1
ATOM 1707 N N . PHE A 1 214 ? -2.334 -18.406 -21.016 1 78.88 214 PHE A N 1
ATOM 1708 C CA . PHE A 1 214 ? -1.274 -18.719 -20.062 1 78.88 214 PHE A CA 1
ATOM 1709 C C . PHE A 1 214 ? -0.154 -19.5 -20.75 1 78.88 214 PHE A C 1
ATOM 1711 O O . PHE A 1 214 ? -0.389 -20.203 -21.719 1 78.88 214 PHE A O 1
ATOM 1718 N N . MET B 1 1 ? 27.5 -4.246 -12.508 1 87.25 1 MET B N 1
ATOM 1719 C CA . MET B 1 1 ? 26.547 -3.477 -11.711 1 87.25 1 MET B CA 1
ATOM 1720 C C . MET B 1 1 ? 25.641 -2.643 -12.602 1 87.25 1 MET B C 1
ATOM 1722 O O . MET B 1 1 ? 24.438 -2.555 -12.352 1 87.25 1 MET B O 1
ATOM 1726 N N . ARG B 1 2 ? 26.141 -2.162 -13.68 1 90.81 2 ARG B N 1
ATOM 1727 C CA . ARG B 1 2 ? 25.344 -1.322 -14.57 1 90.81 2 ARG B CA 1
ATOM 1728 C C . ARG B 1 2 ? 24.172 -2.104 -15.164 1 90.81 2 ARG B C 1
ATOM 1730 O O . ARG B 1 2 ? 23.078 -1.576 -15.289 1 90.81 2 ARG B O 1
ATOM 1737 N N . SER B 1 3 ? 24.438 -3.283 -15.453 1 91.75 3 SER B N 1
ATOM 1738 C CA . SER B 1 3 ? 23.391 -4.113 -16.031 1 91.75 3 SER B CA 1
ATOM 1739 C C . SER B 1 3 ? 22.266 -4.363 -15.039 1 91.75 3 SER B C 1
ATOM 1741 O O . SER B 1 3 ? 21.094 -4.418 -15.422 1 91.75 3 SER B O 1
ATOM 1743 N N . LEU B 1 4 ? 22.641 -4.441 -13.82 1 93.94 4 LEU B N 1
ATOM 1744 C CA . LEU B 1 4 ? 21.641 -4.66 -12.781 1 93.94 4 LEU B CA 1
ATOM 1745 C C . LEU B 1 4 ? 20.781 -3.416 -12.578 1 93.94 4 LEU B C 1
ATOM 1747 O O . LEU B 1 4 ? 19.562 -3.518 -12.391 1 93.94 4 LEU B O 1
ATOM 1751 N N . LEU B 1 5 ? 21.422 -2.311 -12.672 1 94.62 5 LEU B N 1
ATOM 1752 C CA . LEU B 1 5 ? 20.703 -1.046 -12.547 1 94.62 5 LEU B CA 1
ATOM 1753 C C . LEU B 1 5 ? 19.75 -0.836 -13.727 1 94.62 5 LEU B C 1
ATOM 1755 O O . LEU B 1 5 ? 18.609 -0.398 -13.539 1 94.62 5 LEU B O 1
ATOM 1759 N N . MET B 1 6 ? 20.25 -1.149 -14.891 1 94.56 6 MET B N 1
ATOM 1760 C CA . MET B 1 6 ? 19.438 -0.991 -16.094 1 94.56 6 MET B CA 1
ATOM 1761 C C . MET B 1 6 ? 18.219 -1.918 -16.062 1 94.56 6 MET B C 1
ATOM 1763 O O . MET B 1 6 ? 17.141 -1.537 -16.484 1 94.56 6 MET B O 1
ATOM 1767 N N . LYS B 1 7 ? 18.484 -3.074 -15.57 1 94.44 7 LYS B N 1
ATOM 1768 C CA . LYS B 1 7 ? 17.375 -4.012 -15.422 1 94.44 7 LYS B CA 1
ATOM 1769 C C . LYS B 1 7 ? 16.25 -3.418 -14.562 1 94.44 7 LYS B C 1
ATOM 1771 O O . LYS B 1 7 ? 15.078 -3.52 -14.914 1 94.44 7 LYS B O 1
ATOM 1776 N N . ASP B 1 8 ? 16.656 -2.803 -13.461 1 94.62 8 ASP B N 1
ATOM 1777 C CA . ASP B 1 8 ? 15.664 -2.238 -12.555 1 94.62 8 ASP B CA 1
ATOM 1778 C C . ASP B 1 8 ? 14.898 -1.1 -13.219 1 94.62 8 ASP B C 1
ATOM 1780 O O . ASP B 1 8 ? 13.711 -0.911 -12.953 1 94.62 8 ASP B O 1
ATOM 1784 N N . ILE B 1 9 ? 15.539 -0.394 -14.086 1 93.75 9 ILE B N 1
ATOM 1785 C CA . ILE B 1 9 ? 14.898 0.724 -14.766 1 93.75 9 ILE B CA 1
ATOM 1786 C C . ILE B 1 9 ? 13.984 0.198 -15.867 1 93.75 9 ILE B C 1
ATOM 1788 O O . ILE B 1 9 ? 12.852 0.667 -16.016 1 93.75 9 ILE B O 1
ATOM 1792 N N . ILE B 1 10 ? 14.43 -0.776 -16.609 1 94 10 ILE B N 1
ATOM 1793 C CA . ILE B 1 10 ? 13.711 -1.293 -17.766 1 94 10 ILE B CA 1
ATOM 1794 C C . ILE B 1 10 ? 12.422 -1.98 -17.297 1 94 10 ILE B C 1
ATOM 1796 O O . ILE B 1 10 ? 11.375 -1.832 -17.938 1 94 10 ILE B O 1
ATOM 1800 N N . ILE B 1 11 ? 12.531 -2.672 -16.188 1 92.75 11 ILE B N 1
ATOM 1801 C CA . ILE B 1 11 ? 11.375 -3.434 -15.727 1 92.75 11 ILE B CA 1
ATOM 1802 C C . ILE B 1 11 ? 10.281 -2.477 -15.258 1 92.75 11 ILE B C 1
ATOM 1804 O O . ILE B 1 11 ? 9.117 -2.865 -15.141 1 92.75 11 ILE B O 1
ATOM 1808 N N . GLN B 1 12 ? 10.672 -1.191 -15.055 1 92.44 12 GLN B N 1
ATOM 1809 C CA . GLN B 1 12 ? 9.75 -0.198 -14.508 1 92.44 12 GLN B CA 1
ATOM 1810 C C . GLN B 1 12 ? 9.148 0.662 -15.617 1 92.44 12 GLN B C 1
ATOM 1812 O O . GLN B 1 12 ? 8.414 1.61 -15.344 1 92.44 12 GLN B O 1
ATOM 1817 N N . LYS B 1 13 ? 9.352 0.429 -16.797 1 92.38 13 LYS B N 1
ATOM 1818 C CA . LYS B 1 13 ? 8.992 1.284 -17.922 1 92.38 13 LYS B CA 1
ATOM 1819 C C . LYS B 1 13 ? 7.5 1.616 -17.906 1 92.38 13 LYS B C 1
ATOM 1821 O O . LYS B 1 13 ? 7.117 2.785 -18 1 92.38 13 LYS B O 1
ATOM 1826 N N . LYS B 1 14 ? 6.719 0.636 -17.734 1 89.38 14 LYS B N 1
ATOM 1827 C CA . LYS B 1 14 ? 5.277 0.855 -17.703 1 89.38 14 LYS B CA 1
ATOM 1828 C C . LYS B 1 14 ? 4.863 1.641 -16.469 1 89.38 14 LYS B C 1
ATOM 1830 O O . LYS B 1 14 ? 3.959 2.477 -16.531 1 89.38 14 LYS B O 1
ATOM 1835 N N . MET B 1 15 ? 5.586 1.355 -15.391 1 89.81 15 MET B N 1
ATOM 1836 C CA . MET B 1 15 ? 5.277 2.033 -14.133 1 89.81 15 MET B CA 1
ATOM 1837 C C . MET B 1 15 ? 5.605 3.52 -14.227 1 89.81 15 MET B C 1
ATOM 1839 O O . MET B 1 15 ? 4.926 4.348 -13.609 1 89.81 15 MET B O 1
ATOM 1843 N N . PHE B 1 16 ? 6.602 3.85 -14.961 1 92.38 16 PHE B N 1
ATOM 1844 C CA . PHE B 1 16 ? 6.949 5.254 -15.148 1 92.38 16 PHE B CA 1
ATOM 1845 C C . PHE B 1 16 ? 5.844 5.992 -15.891 1 92.38 16 PHE B C 1
ATOM 1847 O O . PHE B 1 16 ? 5.488 7.113 -15.523 1 92.38 16 PHE B O 1
ATOM 1854 N N . VAL B 1 17 ? 5.305 5.363 -16.812 1 90.31 17 VAL B N 1
ATOM 1855 C CA . VAL B 1 17 ? 4.242 5.973 -17.609 1 90.31 17 VAL B CA 1
ATOM 1856 C C . VAL B 1 17 ? 2.992 6.152 -16.75 1 90.31 17 VAL B C 1
ATOM 1858 O O . VAL B 1 17 ? 2.377 7.223 -16.75 1 90.31 17 VAL B O 1
ATOM 1861 N N . ILE B 1 18 ? 2.705 5.125 -16.016 1 87.31 18 ILE B N 1
ATOM 1862 C CA . ILE B 1 18 ? 1.546 5.184 -15.141 1 87.31 18 ILE B CA 1
ATOM 1863 C C . ILE B 1 18 ? 1.727 6.309 -14.117 1 87.31 18 ILE B C 1
ATOM 1865 O O . ILE B 1 18 ? 0.789 7.059 -13.844 1 87.31 18 ILE B O 1
ATOM 1869 N N . SER B 1 19 ? 2.951 6.395 -13.625 1 88.5 19 SER B N 1
ATOM 1870 C CA . SER B 1 19 ? 3.244 7.438 -12.641 1 88.5 19 SER B CA 1
ATOM 1871 C C . SER B 1 19 ? 3.109 8.828 -13.25 1 88.5 19 SER B C 1
ATOM 1873 O O . SER B 1 19 ? 2.611 9.75 -12.602 1 88.5 19 SER B O 1
ATOM 1875 N N . LEU B 1 20 ? 3.473 9.008 -14.445 1 89.5 20 LEU B N 1
ATOM 1876 C CA . LEU B 1 20 ? 3.369 10.297 -15.109 1 89.5 20 LEU B CA 1
ATOM 1877 C C . LEU B 1 20 ? 1.91 10.703 -15.297 1 89.5 20 LEU B C 1
ATOM 1879 O O . LEU B 1 20 ? 1.552 11.867 -15.086 1 89.5 20 LEU B O 1
ATOM 1883 N N . ILE B 1 21 ? 1.113 9.797 -15.648 1 84.44 21 ILE B N 1
ATOM 1884 C CA . ILE B 1 21 ? -0.312 10.055 -15.828 1 84.44 21 ILE B CA 1
ATOM 1885 C C . ILE B 1 21 ? -0.934 10.453 -14.484 1 84.44 21 ILE B C 1
ATOM 1887 O O . ILE B 1 21 ? -1.689 11.422 -14.406 1 84.44 21 ILE B O 1
ATOM 1891 N N . TYR B 1 22 ? -0.557 9.75 -13.57 1 82.44 22 TYR B N 1
ATOM 1892 C CA . TYR B 1 22 ? -1.079 10.023 -12.242 1 82.44 22 TYR B CA 1
ATOM 1893 C C . TYR B 1 22 ? -0.649 11.398 -11.758 1 82.44 22 TYR B C 1
ATOM 1895 O O . TYR B 1 22 ? -1.447 12.141 -11.172 1 82.44 22 TYR B O 1
ATOM 1903 N N . LEU B 1 23 ? 0.557 11.703 -11.93 1 85.25 23 LEU B N 1
ATOM 1904 C CA . LEU B 1 23 ? 1.074 13.008 -11.531 1 85.25 23 LEU B CA 1
ATOM 1905 C C . LEU B 1 23 ? 0.335 14.125 -12.258 1 85.25 23 LEU B C 1
ATOM 1907 O O . LEU B 1 23 ? -0.021 15.141 -11.656 1 85.25 23 LEU B O 1
ATOM 1911 N N . ALA B 1 24 ? 0.101 13.891 -13.453 1 82.25 24 ALA B N 1
ATOM 1912 C CA . ALA B 1 24 ? -0.621 14.883 -14.242 1 82.25 24 ALA B CA 1
ATOM 1913 C C . ALA B 1 24 ? -2.027 15.102 -13.688 1 82.25 24 ALA B C 1
ATOM 1915 O O . ALA B 1 24 ? -2.49 16.25 -13.594 1 82.25 24 ALA B O 1
ATOM 1916 N N . VAL B 1 25 ? -2.633 14.086 -13.312 1 78.5 25 VAL B N 1
ATOM 1917 C CA . VAL B 1 25 ? -3.984 14.172 -12.766 1 78.5 25 VAL B CA 1
ATOM 1918 C C . VAL B 1 25 ? -3.959 14.891 -11.422 1 78.5 25 VAL B C 1
ATOM 1920 O O . VAL B 1 25 ? -4.801 15.758 -11.164 1 78.5 25 VAL B O 1
ATOM 1923 N N . LEU B 1 26 ? -3 14.578 -10.57 1 78.19 26 LEU B N 1
ATOM 1924 C CA . LEU B 1 26 ? -2.906 15.188 -9.25 1 78.19 26 LEU B CA 1
ATOM 1925 C C . L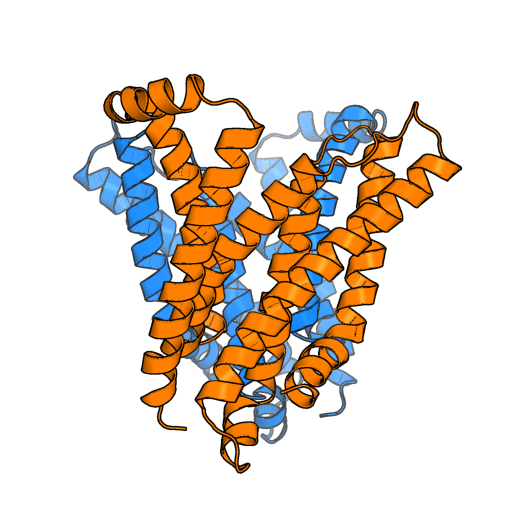EU B 1 26 ? -2.631 16.688 -9.367 1 78.19 26 LEU B C 1
ATOM 1927 O O . LEU B 1 26 ? -3.219 17.484 -8.633 1 78.19 26 LEU B O 1
ATOM 1931 N N . PHE B 1 27 ? -1.803 16.984 -10.25 1 78.69 27 PHE B N 1
ATOM 1932 C CA . PHE B 1 27 ? -1.472 18.391 -10.445 1 78.69 27 PHE B CA 1
ATOM 1933 C C . PHE B 1 27 ? -2.662 19.141 -11.016 1 78.69 27 PHE B C 1
ATOM 1935 O O . PHE B 1 27 ? -2.895 20.312 -10.656 1 78.69 27 PHE B O 1
ATOM 1942 N N . PHE B 1 28 ? -3.309 18.453 -11.859 1 74.62 28 PHE B N 1
ATOM 1943 C CA . PHE B 1 28 ? -4.5 19.078 -12.438 1 74.62 28 PHE B CA 1
ATOM 1944 C C . PHE B 1 28 ? -5.547 19.328 -11.359 1 74.62 28 PHE B C 1
ATOM 1946 O O . PHE B 1 28 ? -6.152 20.406 -11.312 1 74.62 28 PHE B O 1
ATOM 1953 N N . LEU B 1 29 ? -5.68 18.422 -10.531 1 71.62 29 LEU B N 1
ATOM 1954 C CA . LEU B 1 29 ? -6.66 18.562 -9.461 1 71.62 29 LEU B CA 1
ATOM 1955 C C . LEU B 1 29 ? -6.23 19.641 -8.469 1 71.62 29 LEU B C 1
ATOM 1957 O O . LEU B 1 29 ? -7.07 20.359 -7.926 1 71.62 29 LEU B O 1
ATOM 1961 N N . GLN B 1 30 ? -4.984 19.656 -8.141 1 71.88 30 GLN B N 1
ATOM 1962 C CA . GLN B 1 30 ? -4.469 20.688 -7.238 1 71.88 30 GLN B CA 1
ATOM 1963 C C . GLN B 1 30 ? -4.652 22.078 -7.828 1 71.88 30 GLN B C 1
ATOM 1965 O O . GLN B 1 30 ? -5.016 23.016 -7.113 1 71.88 30 GLN B O 1
ATOM 1970 N N . GLY B 1 31 ? -4.348 22.25 -9.055 1 67.62 31 GLY B N 1
ATOM 1971 C CA . GLY B 1 31 ? -4.473 23.531 -9.719 1 67.62 31 GLY B CA 1
ATOM 1972 C C . GLY B 1 31 ? -5.914 23.984 -9.859 1 67.62 31 GLY B C 1
ATOM 1973 O O . GLY B 1 31 ? -6.219 25.156 -9.625 1 67.62 31 GLY B O 1
ATOM 1974 N N . ILE B 1 32 ? -6.684 23.094 -10.156 1 64.5 32 ILE B N 1
ATOM 1975 C CA . ILE B 1 32 ? -8.055 23.484 -10.469 1 64.5 32 ILE B CA 1
ATOM 1976 C C . ILE B 1 32 ? -8.883 23.547 -9.188 1 64.5 32 ILE B C 1
ATOM 1978 O O . ILE B 1 32 ? -9.648 24.5 -8.984 1 64.5 32 ILE B O 1
ATOM 1982 N N . TYR B 1 33 ? -8.539 22.625 -8.289 1 63.03 33 TYR B N 1
ATOM 1983 C CA . TYR B 1 33 ? -9.438 22.531 -7.145 1 63.03 33 TYR B CA 1
ATOM 1984 C C . TYR B 1 33 ? -8.758 23.016 -5.871 1 63.03 33 TYR B C 1
ATOM 1986 O O . TYR B 1 33 ? -9.383 23.094 -4.812 1 63.03 33 TYR B O 1
ATOM 1994 N N . GLY B 1 34 ? -7.594 23.312 -5.984 1 64.25 34 GLY B N 1
ATOM 1995 C CA . GLY B 1 34 ? -6.895 23.906 -4.859 1 64.25 34 GLY B CA 1
ATOM 1996 C C . GLY B 1 34 ? -6.594 22.922 -3.75 1 64.25 34 GLY B C 1
ATOM 1997 O O . GLY B 1 34 ? -6.5 23.297 -2.58 1 64.25 34 GLY B O 1
ATOM 1998 N N . VAL B 1 35 ? -6.742 21.656 -4.086 1 62.94 35 VAL B N 1
ATOM 1999 C CA . VAL B 1 35 ? -6.395 20.672 -3.062 1 62.94 35 VAL B CA 1
ATOM 2000 C C . VAL B 1 35 ? -4.891 20.719 -2.799 1 62.94 35 VAL B C 1
ATOM 2002 O O . VAL B 1 35 ? -4.09 20.609 -3.727 1 62.94 35 VAL B O 1
ATOM 2005 N N . TYR B 1 36 ? -4.488 21.047 -1.548 1 67.06 36 TYR B N 1
ATOM 2006 C CA . TYR B 1 36 ? -3.066 21.172 -1.248 1 67.06 36 TYR B CA 1
ATOM 2007 C C . TYR B 1 36 ? -2.469 19.812 -0.897 1 67.06 36 TYR B C 1
ATOM 2009 O O . TYR B 1 36 ? -2.9 19.156 0.06 1 67.06 36 TYR B O 1
ATOM 2017 N N . ILE B 1 37 ? -1.733 19.312 -1.826 1 73.75 37 ILE B N 1
ATOM 2018 C CA . ILE B 1 37 ? -0.896 18.156 -1.545 1 73.75 37 ILE B CA 1
ATOM 2019 C C . ILE B 1 37 ? 0.576 18.547 -1.676 1 73.75 37 ILE B C 1
ATOM 2021 O O . ILE B 1 37 ? 0.987 19.109 -2.686 1 73.75 37 ILE B O 1
ATOM 2025 N N . SER B 1 38 ? 1.318 18.234 -0.612 1 82.19 38 SER B N 1
ATOM 2026 C CA . SER B 1 38 ? 2.736 18.594 -0.635 1 82.19 38 SER B CA 1
ATOM 2027 C C . SER B 1 38 ? 3.457 17.891 -1.785 1 82.19 38 SER B C 1
ATOM 2029 O O . SER B 1 38 ? 3.268 16.688 -2.01 1 82.19 38 SER B O 1
ATOM 2031 N N . TYR B 1 39 ? 4.184 18.656 -2.547 1 87.44 39 TYR B N 1
ATOM 2032 C CA . TYR B 1 39 ? 4.977 18.078 -3.629 1 87.44 39 TYR B CA 1
ATOM 2033 C C . TYR B 1 39 ? 5.98 17.078 -3.096 1 87.44 39 TYR B C 1
ATOM 2035 O O . TYR B 1 39 ? 6.281 16.078 -3.762 1 87.44 39 TYR B O 1
ATOM 2043 N N . GLY B 1 40 ? 6.449 17.359 -1.89 1 88.56 40 GLY B N 1
ATOM 2044 C CA . GLY B 1 40 ? 7.355 16.422 -1.248 1 88.56 40 GLY B CA 1
ATOM 2045 C C . GLY B 1 40 ? 6.723 15.062 -0.996 1 88.56 40 GLY B C 1
ATOM 2046 O O . GLY B 1 40 ? 7.371 14.031 -1.178 1 88.56 40 GLY B O 1
ATOM 2047 N N . PHE B 1 41 ? 5.508 15.141 -0.677 1 86.25 41 PHE B N 1
ATOM 2048 C CA . PHE B 1 41 ? 4.789 13.898 -0.423 1 86.25 41 PHE B CA 1
ATOM 2049 C C . PHE B 1 41 ? 4.605 13.102 -1.712 1 86.25 41 PHE B C 1
ATOM 2051 O O . PHE B 1 41 ? 4.785 11.883 -1.728 1 86.25 41 PHE B O 1
ATOM 2058 N N . ILE B 1 42 ? 4.281 13.789 -2.736 1 86.44 42 ILE B N 1
ATOM 2059 C CA . ILE B 1 42 ? 4.082 13.141 -4.023 1 86.44 42 ILE B CA 1
ATOM 2060 C C . ILE B 1 42 ? 5.383 12.477 -4.477 1 86.44 42 ILE B C 1
ATOM 2062 O O . ILE B 1 42 ? 5.383 11.336 -4.934 1 86.44 42 ILE B O 1
ATOM 2066 N N . ALA B 1 43 ? 6.414 13.195 -4.312 1 92.19 43 ALA B N 1
ATOM 2067 C CA . ALA B 1 43 ? 7.719 12.664 -4.695 1 92.19 43 ALA B CA 1
ATOM 2068 C C . ALA B 1 43 ? 8.086 11.453 -3.846 1 92.19 43 ALA B C 1
ATOM 2070 O O . ALA B 1 43 ? 8.656 10.484 -4.352 1 92.19 43 ALA B O 1
ATOM 2071 N N . PHE B 1 44 ? 7.82 11.516 -2.541 1 92.06 44 PHE B N 1
ATOM 2072 C CA . PHE B 1 44 ? 8.078 10.398 -1.645 1 92.06 44 PHE B CA 1
ATOM 2073 C C . PHE B 1 44 ? 7.324 9.156 -2.102 1 92.06 44 PHE B C 1
ATOM 2075 O O . PHE B 1 44 ? 7.902 8.07 -2.193 1 92.06 44 PHE B O 1
ATOM 2082 N N . VAL B 1 45 ? 6.055 9.359 -2.443 1 86.44 45 VAL B N 1
ATOM 2083 C CA . VAL B 1 45 ? 5.195 8.25 -2.854 1 86.44 45 VAL B CA 1
ATOM 2084 C C . VAL B 1 45 ? 5.746 7.617 -4.129 1 86.44 45 VAL B C 1
ATOM 2086 O O . VAL B 1 45 ? 5.793 6.391 -4.254 1 86.44 45 VAL B O 1
ATOM 2089 N N . GLY B 1 46 ? 6.125 8.445 -5.016 1 89.81 46 GLY B N 1
ATOM 2090 C CA . GLY B 1 46 ? 6.711 7.93 -6.238 1 89.81 46 GLY B CA 1
ATOM 2091 C C . GLY B 1 46 ? 7.941 7.074 -6 1 89.81 46 GLY B C 1
ATOM 2092 O O . GLY B 1 46 ? 8.031 5.953 -6.5 1 89.81 46 GLY B O 1
ATOM 2093 N N . GLY B 1 47 ? 8.875 7.602 -5.223 1 92.75 47 GLY B N 1
ATOM 2094 C CA . GLY B 1 47 ? 10.078 6.844 -4.906 1 92.75 47 GLY B CA 1
ATOM 2095 C C . GLY B 1 47 ? 9.789 5.531 -4.207 1 92.75 47 GLY B C 1
ATOM 2096 O O . GLY B 1 47 ? 10.359 4.492 -4.559 1 92.75 47 GLY B O 1
ATOM 2097 N N . PHE B 1 48 ? 8.898 5.637 -3.289 1 90.19 48 PHE B N 1
ATOM 2098 C CA . PHE B 1 48 ? 8.477 4.469 -2.533 1 90.19 48 PHE B CA 1
ATOM 2099 C C . PHE B 1 48 ? 7.945 3.385 -3.465 1 90.19 48 PHE B C 1
ATOM 2101 O O . PHE B 1 48 ? 8.398 2.24 -3.418 1 90.19 48 PHE B O 1
ATOM 2108 N N . PHE B 1 49 ? 7.105 3.752 -4.352 1 88.69 49 PHE B N 1
ATOM 2109 C CA . PHE B 1 49 ? 6.441 2.789 -5.219 1 88.69 49 PHE B CA 1
ATOM 2110 C C . PHE B 1 49 ? 7.422 2.197 -6.223 1 88.69 49 PHE B C 1
ATOM 2112 O O . PHE B 1 49 ? 7.344 1.011 -6.551 1 88.69 49 PHE B O 1
ATOM 2119 N N . PHE B 1 50 ? 8.258 3.025 -6.695 1 93.69 50 PHE B N 1
ATOM 2120 C CA . PHE B 1 50 ? 9.203 2.516 -7.68 1 93.69 50 PHE B CA 1
ATOM 2121 C C . PHE B 1 50 ? 10.094 1.439 -7.074 1 93.69 50 PHE B C 1
ATOM 2123 O O . PHE B 1 50 ? 10.383 0.429 -7.715 1 93.69 50 PHE B O 1
ATOM 2130 N N . ILE B 1 51 ? 10.43 1.665 -5.859 1 94.12 51 ILE B N 1
ATOM 2131 C CA . ILE B 1 51 ? 11.312 0.714 -5.195 1 94.12 51 ILE B CA 1
ATOM 2132 C C . ILE B 1 51 ? 10.562 -0.582 -4.91 1 94.12 51 ILE B C 1
ATOM 2134 O O . ILE B 1 51 ? 11.039 -1.671 -5.23 1 94.12 51 ILE B O 1
ATOM 2138 N N . VAL B 1 52 ? 9.391 -0.422 -4.406 1 91 52 VAL B N 1
ATOM 2139 C CA . VAL B 1 52 ? 8.609 -1.584 -4.008 1 91 52 VAL B CA 1
ATOM 2140 C C . VAL B 1 52 ? 8.211 -2.391 -5.242 1 91 52 VAL B C 1
ATOM 2142 O O . VAL B 1 52 ? 8.297 -3.621 -5.242 1 91 52 VAL B O 1
ATOM 2145 N N . THR B 1 53 ? 7.824 -1.701 -6.273 1 90.69 53 THR B N 1
ATOM 2146 C CA . THR B 1 53 ? 7.383 -2.402 -7.473 1 90.69 53 THR B CA 1
ATOM 2147 C C . THR B 1 53 ? 8.555 -3.084 -8.164 1 90.69 53 THR B C 1
ATOM 2149 O O . THR B 1 53 ? 8.414 -4.188 -8.695 1 90.69 53 THR B O 1
ATOM 2152 N N . ALA B 1 54 ? 9.664 -2.424 -8.211 1 92.94 54 ALA B N 1
ATOM 2153 C CA . ALA B 1 54 ? 10.844 -3.057 -8.789 1 92.94 54 ALA B CA 1
ATOM 2154 C C . ALA B 1 54 ? 11.164 -4.379 -8.094 1 92.94 54 ALA B C 1
ATOM 2156 O O . ALA B 1 54 ? 11.438 -5.383 -8.758 1 92.94 54 ALA B O 1
ATOM 2157 N N . ASN B 1 55 ? 11.117 -4.363 -6.824 1 92.25 55 ASN B N 1
ATOM 2158 C CA . ASN B 1 55 ? 11.391 -5.582 -6.07 1 92.25 55 ASN B CA 1
ATOM 2159 C C . ASN B 1 55 ? 10.258 -6.598 -6.215 1 92.25 55 ASN B C 1
ATOM 2161 O O . ASN B 1 55 ? 10.492 -7.805 -6.176 1 92.25 55 ASN B O 1
ATOM 2165 N N . GLY B 1 56 ? 9.086 -6.035 -6.34 1 89.62 56 GLY B N 1
ATOM 2166 C CA . GLY B 1 56 ? 7.965 -6.918 -6.613 1 89.62 56 GLY B CA 1
ATOM 2167 C C . GLY B 1 56 ? 8.117 -7.68 -7.918 1 89.62 56 GLY B C 1
ATOM 2168 O O . GLY B 1 56 ? 7.812 -8.875 -7.98 1 89.62 56 GLY B O 1
ATOM 2169 N N . PHE B 1 57 ? 8.578 -7.047 -8.891 1 90.56 57 PHE B N 1
ATOM 2170 C CA . PHE B 1 57 ? 8.82 -7.691 -10.18 1 90.56 57 PHE B CA 1
ATOM 2171 C C . PHE B 1 57 ? 9.93 -8.727 -10.062 1 90.56 57 PHE B C 1
ATOM 2173 O O . PHE B 1 57 ? 9.852 -9.797 -10.672 1 90.56 57 PHE B O 1
ATOM 2180 N N . ASP B 1 58 ? 10.906 -8.398 -9.258 1 91.5 58 ASP B N 1
ATOM 2181 C CA . ASP B 1 58 ? 11.984 -9.352 -9.031 1 91.5 58 ASP B CA 1
ATOM 2182 C C . ASP B 1 58 ? 11.469 -10.609 -8.336 1 91.5 58 ASP B C 1
ATOM 2184 O O . ASP B 1 58 ? 11.859 -11.727 -8.688 1 91.5 58 ASP B O 1
ATOM 2188 N N . ASP B 1 59 ? 10.664 -10.398 -7.402 1 89.12 59 ASP B N 1
ATOM 2189 C CA . ASP B 1 59 ? 10.102 -11.523 -6.66 1 89.12 59 ASP B CA 1
ATOM 2190 C C . ASP B 1 59 ? 9.234 -12.398 -7.559 1 89.12 59 ASP B C 1
ATOM 2192 O O . ASP B 1 59 ? 9.281 -13.625 -7.469 1 89.12 59 ASP B O 1
ATOM 2196 N N . LYS B 1 60 ? 8.539 -11.773 -8.328 1 86.81 60 LYS B N 1
ATOM 2197 C CA . LYS B 1 60 ? 7.652 -12.477 -9.242 1 86.81 60 LYS B CA 1
ATOM 2198 C C . LYS B 1 60 ? 8.445 -13.328 -10.234 1 86.81 60 LYS B C 1
ATOM 2200 O O . LYS B 1 60 ? 8.055 -14.453 -10.547 1 86.81 60 LYS B O 1
ATOM 2205 N N . SER B 1 61 ? 9.516 -12.844 -10.703 1 88.81 61 SER B N 1
ATOM 2206 C CA . SER B 1 61 ? 10.305 -13.516 -11.727 1 88.81 61 SER B CA 1
ATOM 2207 C C . SER B 1 61 ? 11.406 -1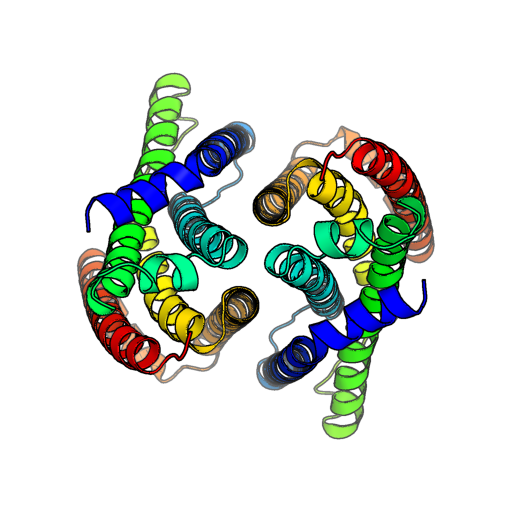4.375 -11.102 1 88.81 61 SER B C 1
ATOM 2209 O O . SER B 1 61 ? 12.227 -14.953 -11.812 1 88.81 61 SER B O 1
ATOM 2211 N N . LYS B 1 62 ? 11.469 -14.445 -9.727 1 88.81 62 LYS B N 1
ATOM 2212 C CA . LYS B 1 62 ? 12.5 -15.211 -9.016 1 88.81 62 LYS B CA 1
ATOM 2213 C C . LYS B 1 62 ? 13.891 -14.805 -9.477 1 88.81 62 LYS B C 1
ATOM 2215 O O . LYS B 1 62 ? 14.727 -15.656 -9.781 1 88.81 62 LYS B O 1
ATOM 2220 N N . THR B 1 63 ? 13.992 -13.523 -9.617 1 89 63 THR B N 1
ATOM 2221 C CA . THR B 1 63 ? 15.211 -12.938 -10.148 1 89 63 THR B CA 1
ATOM 2222 C C . THR B 1 63 ? 16.406 -13.289 -9.273 1 89 63 THR B C 1
ATOM 2224 O O . THR B 1 63 ? 17.516 -13.5 -9.781 1 89 63 THR B O 1
ATOM 2227 N N . ASP B 1 64 ? 16.203 -13.414 -7.98 1 87.81 64 ASP B N 1
ATOM 2228 C CA . ASP B 1 64 ? 17.281 -13.758 -7.074 1 87.81 64 ASP B CA 1
ATOM 2229 C C . ASP B 1 64 ? 17.875 -15.133 -7.414 1 87.81 64 ASP B C 1
ATOM 2231 O O . ASP B 1 64 ? 19.078 -15.32 -7.375 1 87.81 64 ASP B O 1
ATOM 2235 N N . ILE B 1 65 ? 17.016 -15.977 -7.711 1 88.62 65 ILE B N 1
ATOM 2236 C CA . ILE B 1 65 ? 17.453 -17.328 -8.07 1 88.62 65 ILE B CA 1
ATOM 2237 C C . ILE B 1 65 ? 18.219 -17.266 -9.398 1 88.62 65 ILE B C 1
ATOM 2239 O O . ILE B 1 65 ? 19.266 -17.891 -9.539 1 88.62 65 ILE B O 1
ATOM 2243 N N . LEU B 1 66 ? 17.656 -16.5 -10.328 1 89 66 LEU B N 1
ATOM 2244 C CA . LEU B 1 66 ? 18.281 -16.359 -11.641 1 89 66 LEU B CA 1
ATOM 2245 C C . LEU B 1 66 ? 19.656 -15.703 -11.523 1 89 66 LEU B C 1
ATOM 2247 O O . LEU B 1 66 ? 20.625 -16.188 -12.102 1 89 66 LEU B O 1
ATOM 2251 N N . LEU B 1 67 ? 19.812 -14.68 -10.781 1 89.31 67 LEU B N 1
ATOM 2252 C CA . LEU B 1 67 ? 21.047 -13.922 -10.656 1 89.31 67 LEU B CA 1
ATOM 2253 C C . LEU B 1 67 ? 22.125 -14.75 -9.938 1 89.31 67 LEU B C 1
ATOM 2255 O O . LEU B 1 67 ? 23.312 -14.641 -10.258 1 89.31 67 LEU B O 1
ATOM 2259 N N . ASN B 1 68 ? 21.719 -15.617 -9.023 1 88.12 68 ASN B N 1
ATOM 2260 C CA . ASN B 1 68 ? 22.672 -16.422 -8.258 1 88.12 68 ASN B CA 1
ATOM 2261 C C . ASN B 1 68 ? 23.141 -17.625 -9.055 1 88.12 68 ASN B C 1
ATOM 2263 O O . ASN B 1 68 ? 24.062 -18.328 -8.633 1 88.12 68 ASN B O 1
ATOM 2267 N N . SER B 1 69 ? 22.5 -17.844 -10.133 1 85.56 69 SER B N 1
ATOM 2268 C CA . SER B 1 69 ? 23 -18.875 -11.062 1 85.56 69 SER B CA 1
ATOM 2269 C C . SER B 1 69 ? 24.094 -18.312 -11.953 1 85.56 69 SER B C 1
ATOM 2271 O O . SER B 1 69 ? 24.828 -19.078 -12.586 1 85.56 69 SER B O 1
ATOM 2273 N N . PHE B 1 70 ? 24.203 -17.078 -12 1 86.12 70 PHE B N 1
ATOM 2274 C CA . PHE B 1 70 ? 25.281 -16.406 -12.727 1 86.12 70 PHE B CA 1
ATOM 2275 C C . PHE B 1 70 ? 26.469 -16.156 -11.82 1 86.12 70 PHE B C 1
ATOM 2277 O O . PHE B 1 70 ? 26.328 -16.156 -10.594 1 86.12 70 PHE B O 1
ATOM 2284 N N . PRO B 1 71 ? 27.609 -15.961 -12.414 1 85.62 71 PRO B N 1
ATOM 2285 C CA . PRO B 1 71 ? 28.781 -15.672 -11.594 1 85.62 71 PRO B CA 1
ATOM 2286 C C . PRO B 1 71 ? 28.781 -14.242 -11.055 1 85.62 71 PRO B C 1
ATOM 2288 O O . PRO B 1 71 ? 29.656 -13.445 -11.422 1 85.62 71 PRO B O 1
ATOM 2291 N N . LEU B 1 72 ? 27.938 -13.969 -10.25 1 87.06 72 LEU B N 1
ATOM 2292 C CA . LEU B 1 72 ? 27.844 -12.664 -9.602 1 87.06 72 LEU B CA 1
ATOM 2293 C C . LEU B 1 72 ? 28.125 -12.789 -8.102 1 87.06 72 LEU B C 1
ATOM 2295 O O . LEU B 1 72 ? 27.797 -13.805 -7.488 1 87.06 72 LEU B O 1
ATOM 2299 N N . VAL B 1 73 ? 28.672 -11.672 -7.652 1 91 73 VAL B N 1
ATOM 2300 C CA . VAL B 1 73 ? 28.906 -11.617 -6.211 1 91 73 VAL B CA 1
ATOM 2301 C C . VAL B 1 73 ? 27.656 -11.125 -5.504 1 91 73 VAL B C 1
ATOM 2303 O O . VAL B 1 73 ? 27.016 -10.164 -5.941 1 91 73 VAL B O 1
ATOM 2306 N N . ARG B 1 74 ? 27.297 -11.812 -4.453 1 92.44 74 ARG B N 1
ATOM 2307 C CA . ARG B 1 74 ? 26.094 -11.469 -3.697 1 92.44 74 ARG B CA 1
ATOM 2308 C C . ARG B 1 74 ? 26.125 -10.008 -3.254 1 92.44 74 ARG B C 1
ATOM 2310 O O . ARG B 1 74 ? 25.078 -9.352 -3.215 1 92.44 74 ARG B O 1
ATOM 2317 N N . ARG B 1 75 ? 27.328 -9.531 -3.045 1 94.62 75 ARG B N 1
ATOM 2318 C CA . ARG B 1 75 ? 27.484 -8.141 -2.629 1 94.62 75 ARG B CA 1
ATOM 2319 C C . ARG B 1 75 ? 27.047 -7.184 -3.736 1 94.62 75 ARG B C 1
ATOM 2321 O O . ARG B 1 75 ? 26.5 -6.113 -3.463 1 94.62 75 ARG B O 1
ATOM 2328 N N . GLN B 1 76 ? 27.25 -7.543 -4.941 1 94.88 76 GLN B N 1
ATOM 2329 C CA . GLN B 1 76 ? 26.875 -6.707 -6.082 1 94.88 76 GLN B CA 1
ATOM 2330 C C . GLN B 1 76 ? 25.375 -6.645 -6.258 1 94.88 76 GLN B C 1
ATOM 2332 O O . GLN B 1 76 ? 24.812 -5.594 -6.602 1 94.88 76 GLN B O 1
ATOM 2337 N N . ILE B 1 77 ? 24.766 -7.695 -5.965 1 94.75 77 ILE B N 1
ATOM 2338 C CA . ILE B 1 77 ? 23.312 -7.777 -6.129 1 94.75 77 ILE B CA 1
ATOM 2339 C C . ILE B 1 77 ? 22.625 -6.852 -5.125 1 94.75 77 ILE B C 1
ATOM 2341 O O . ILE B 1 77 ? 21.766 -6.051 -5.5 1 94.75 77 ILE B O 1
ATOM 2345 N N . VAL B 1 78 ? 23.125 -6.945 -3.9 1 96.25 78 VAL B N 1
ATOM 2346 C CA . VAL B 1 78 ? 22.531 -6.145 -2.838 1 96.25 78 VAL B CA 1
ATOM 2347 C C . VAL B 1 78 ? 22.859 -4.668 -3.057 1 96.25 78 VAL B C 1
ATOM 2349 O O . VAL B 1 78 ? 21.969 -3.809 -2.961 1 96.25 78 VAL B O 1
ATOM 2352 N N . SER B 1 79 ? 24.062 -4.367 -3.406 1 97.19 79 SER B N 1
ATOM 2353 C CA . SER B 1 79 ? 24.5 -2.988 -3.602 1 97.19 79 SER B CA 1
ATOM 2354 C C . SER B 1 79 ? 23.781 -2.342 -4.777 1 97.19 79 SER B C 1
ATOM 2356 O O . SER B 1 79 ? 23.484 -1.145 -4.75 1 97.19 79 SER B O 1
ATOM 2358 N N . ALA B 1 80 ? 23.516 -3.105 -5.762 1 96.06 80 ALA B N 1
ATOM 2359 C CA . ALA B 1 80 ? 22.797 -2.586 -6.926 1 96.06 80 ALA B CA 1
ATOM 2360 C C . ALA B 1 80 ? 21.406 -2.115 -6.551 1 96.06 80 ALA B C 1
ATOM 2362 O O . ALA B 1 80 ? 20.906 -1.114 -7.078 1 96.06 80 ALA B O 1
ATOM 2363 N N . LYS B 1 81 ? 20.781 -2.779 -5.617 1 96.44 81 LYS B N 1
ATOM 2364 C CA . LYS B 1 81 ? 19.438 -2.4 -5.191 1 96.44 81 LYS B CA 1
ATOM 2365 C C . LYS B 1 81 ? 19.453 -1.081 -4.426 1 96.44 81 LYS B C 1
ATOM 2367 O O . LYS B 1 81 ? 18.562 -0.249 -4.59 1 96.44 81 LYS B O 1
ATOM 2372 N N . TYR B 1 82 ? 20.438 -0.944 -3.641 1 97.62 82 TYR B N 1
ATOM 2373 C CA . TYR B 1 82 ? 20.578 0.317 -2.92 1 97.62 82 TYR B CA 1
ATOM 2374 C C . TYR B 1 82 ? 20.875 1.463 -3.877 1 97.62 82 TYR B C 1
ATOM 2376 O O . TYR B 1 82 ? 20.328 2.561 -3.736 1 97.62 82 TYR B O 1
ATOM 2384 N N . LEU B 1 83 ? 21.656 1.163 -4.832 1 97.25 83 LEU B N 1
ATOM 2385 C CA . LEU B 1 83 ? 21.969 2.176 -5.836 1 97.25 83 LEU B CA 1
ATOM 2386 C C . LEU B 1 83 ? 20.734 2.492 -6.684 1 97.25 83 LEU B C 1
ATOM 2388 O O . LEU B 1 83 ? 20.484 3.656 -7.008 1 97.25 83 LEU B O 1
ATOM 2392 N N . SER B 1 84 ? 20.062 1.472 -7.043 1 96.88 84 SER B N 1
ATOM 2393 C CA . SER B 1 84 ? 18.828 1.667 -7.805 1 96.88 84 SER B CA 1
ATOM 2394 C C . SER B 1 84 ? 17.828 2.508 -7.023 1 96.88 84 SER B C 1
ATOM 2396 O O . SER B 1 84 ? 17.062 3.283 -7.613 1 96.88 84 SER B O 1
ATOM 2398 N N . SER B 1 85 ? 17.828 2.303 -5.734 1 96.88 85 SER B N 1
ATOM 2399 C CA . SER B 1 85 ? 16.922 3.094 -4.914 1 96.88 85 SER B CA 1
ATOM 2400 C C . SER B 1 85 ? 17.234 4.582 -5.008 1 96.88 85 SER B C 1
ATOM 2402 O O . SER B 1 85 ? 16.328 5.418 -5.031 1 96.88 85 SER B O 1
ATOM 2404 N N . PHE B 1 86 ? 18.516 4.934 -5.113 1 96.56 86 PHE B N 1
ATOM 2405 C CA . PHE B 1 86 ? 18.906 6.324 -5.289 1 96.56 86 PHE B CA 1
ATOM 2406 C C . PHE B 1 86 ? 18.438 6.859 -6.637 1 96.56 86 PHE B C 1
ATOM 2408 O O . PHE B 1 86 ? 18 8 -6.734 1 96.56 86 PHE B O 1
ATOM 2415 N N . LEU B 1 87 ? 18.5 6.043 -7.59 1 96.75 87 LEU B N 1
ATOM 2416 C CA . LEU B 1 87 ? 18.047 6.434 -8.914 1 96.75 87 LEU B CA 1
ATOM 2417 C C . LEU B 1 87 ? 16.531 6.664 -8.922 1 96.75 87 LEU B C 1
ATOM 2419 O O . LEU B 1 87 ? 16.047 7.617 -9.531 1 96.75 87 LEU B O 1
ATOM 2423 N N . PHE B 1 88 ? 15.883 5.863 -8.219 1 97.38 88 PHE B N 1
ATOM 2424 C CA . PHE B 1 88 ? 14.43 5.992 -8.172 1 97.38 88 PHE B CA 1
ATOM 2425 C C . PHE B 1 88 ? 14.023 7.254 -7.422 1 97.38 88 PHE B C 1
ATOM 2427 O O . PHE B 1 88 ? 13.016 7.879 -7.754 1 97.38 88 PHE B O 1
ATOM 2434 N N . ILE B 1 89 ? 14.805 7.594 -6.402 1 97.19 89 ILE B N 1
ATOM 2435 C CA . ILE B 1 89 ? 14.578 8.859 -5.711 1 97.19 89 ILE B CA 1
ATOM 2436 C C . ILE B 1 89 ? 14.727 10.016 -6.695 1 97.19 89 ILE B C 1
ATOM 2438 O O . ILE B 1 89 ? 13.867 10.898 -6.758 1 97.19 89 ILE B O 1
ATOM 2442 N N . LEU B 1 90 ? 15.727 9.961 -7.473 1 97 90 LEU B N 1
ATOM 2443 C CA . LEU B 1 90 ? 16 11.016 -8.445 1 97 90 LEU B CA 1
ATOM 2444 C C . LEU B 1 90 ? 14.938 11.047 -9.531 1 97 90 LEU B C 1
ATOM 2446 O O . LEU B 1 90 ? 14.5 12.125 -9.945 1 97 90 LEU B O 1
ATOM 2450 N N . ILE B 1 91 ? 14.562 9.93 -9.984 1 96.94 91 ILE B N 1
ATOM 2451 C CA . ILE B 1 91 ? 13.562 9.844 -11.039 1 96.94 91 ILE B CA 1
ATOM 2452 C C . ILE B 1 91 ? 12.234 10.406 -10.531 1 96.94 91 ILE B C 1
ATOM 2454 O O . ILE B 1 91 ? 11.578 11.195 -11.227 1 96.94 91 ILE B O 1
ATOM 2458 N N . SER B 1 92 ? 11.883 9.945 -9.344 1 96.25 92 SER B N 1
ATOM 2459 C CA . SER B 1 92 ? 10.641 10.445 -8.773 1 96.25 92 SER B CA 1
ATOM 2460 C C . SER B 1 92 ? 10.688 11.953 -8.586 1 96.25 92 SER B C 1
ATOM 2462 O O . SER B 1 92 ? 9.742 12.664 -8.953 1 96.25 92 SER B O 1
ATOM 2464 N N . ALA B 1 93 ? 11.766 12.445 -7.992 1 96.44 93 ALA B N 1
ATOM 2465 C CA . ALA B 1 93 ? 11.945 13.883 -7.805 1 96.44 93 ALA B CA 1
ATOM 2466 C C . ALA B 1 93 ? 11.906 14.625 -9.141 1 96.44 93 ALA B C 1
ATOM 2468 O O . ALA B 1 93 ? 11.281 15.68 -9.258 1 96.44 93 ALA B O 1
ATOM 2469 N N . GLY B 1 94 ? 12.57 14.094 -10.109 1 96.62 94 GLY B N 1
ATOM 2470 C CA . GLY B 1 94 ? 12.602 14.695 -11.43 1 96.62 94 GLY B CA 1
ATOM 2471 C C . GLY B 1 94 ? 11.242 14.75 -12.102 1 96.62 94 GLY B C 1
ATOM 2472 O O . GLY B 1 94 ? 10.906 15.734 -12.758 1 96.62 94 GLY B O 1
ATOM 2473 N N . MET B 1 95 ? 10.516 13.711 -11.961 1 96.19 95 MET B N 1
ATOM 2474 C CA . MET B 1 95 ? 9.188 13.656 -12.562 1 96.19 95 MET B CA 1
ATOM 2475 C C . MET B 1 95 ? 8.266 14.703 -11.945 1 96.19 95 MET B C 1
ATOM 2477 O O . MET B 1 95 ? 7.555 15.406 -12.664 1 96.19 95 MET B O 1
ATOM 2481 N N . VAL B 1 96 ? 8.297 14.789 -10.656 1 94.62 96 VAL B N 1
ATOM 2482 C CA . VAL B 1 96 ? 7.441 15.758 -9.969 1 94.62 96 VAL B CA 1
ATOM 2483 C C . VAL B 1 96 ? 7.883 17.172 -10.312 1 94.62 96 VAL B C 1
ATOM 2485 O O . VAL B 1 96 ? 7.055 18.031 -10.625 1 94.62 96 VAL B O 1
ATOM 2488 N N . ALA B 1 97 ? 9.195 17.422 -10.242 1 94.81 97 ALA B N 1
ATOM 2489 C CA . ALA B 1 97 ? 9.727 18.734 -10.578 1 94.81 97 ALA B CA 1
ATOM 2490 C C . ALA B 1 97 ? 9.43 19.094 -12.031 1 94.81 97 ALA B C 1
ATOM 2492 O O . ALA B 1 97 ? 9.055 20.234 -12.328 1 94.81 97 ALA B O 1
ATOM 2493 N N . GLY B 1 98 ? 9.578 18.172 -12.906 1 94.56 98 GLY B N 1
ATOM 2494 C CA . GLY B 1 98 ? 9.328 18.406 -14.32 1 94.56 98 GLY B CA 1
ATOM 2495 C C . GLY B 1 98 ? 7.895 18.812 -14.609 1 94.56 98 GLY B C 1
ATOM 2496 O O . GLY B 1 98 ? 7.656 19.781 -15.328 1 94.56 98 GLY B O 1
ATOM 2497 N N . ILE B 1 99 ? 6.988 18.109 -14.078 1 92.75 99 ILE B N 1
ATOM 2498 C CA . ILE B 1 99 ? 5.582 18.406 -14.305 1 92.75 99 ILE B CA 1
ATOM 2499 C C . ILE B 1 99 ? 5.238 19.766 -13.672 1 92.75 99 ILE B C 1
ATOM 2501 O O . ILE B 1 99 ? 4.465 20.531 -14.242 1 92.75 99 ILE B O 1
ATOM 2505 N N . ASN B 1 100 ? 5.773 19.969 -12.477 1 90.38 100 ASN B N 1
ATOM 2506 C CA . ASN B 1 100 ? 5.531 21.25 -11.797 1 90.38 100 ASN B CA 1
ATOM 2507 C C . ASN B 1 100 ? 6.008 22.422 -12.633 1 90.38 100 ASN B C 1
ATOM 2509 O O . ASN B 1 100 ? 5.293 23.422 -12.781 1 90.38 100 ASN B O 1
ATOM 2513 N N . VAL B 1 101 ? 7.219 22.297 -13.141 1 90.69 101 VAL B N 1
ATOM 2514 C CA . VAL B 1 101 ? 7.785 23.375 -13.945 1 90.69 101 VAL B CA 1
ATOM 2515 C C . VAL B 1 101 ? 6.953 23.562 -15.211 1 90.69 101 VAL B C 1
ATOM 2517 O O . VAL B 1 101 ? 6.664 24.703 -15.602 1 90.69 101 VAL B O 1
ATOM 2520 N N . LEU B 1 102 ? 6.574 22.484 -15.789 1 90.12 102 LEU B N 1
ATOM 2521 C CA . LEU B 1 102 ? 5.762 22.547 -17 1 90.12 102 LEU B CA 1
ATOM 2522 C C . LEU B 1 102 ? 4.438 23.266 -16.719 1 90.12 102 LEU B C 1
ATOM 2524 O O . LEU B 1 102 ? 4.023 24.125 -17.484 1 90.12 102 LEU B O 1
ATOM 2528 N N . LEU B 1 103 ? 3.832 22.906 -15.703 1 86.5 103 LEU B N 1
ATOM 2529 C CA . LEU B 1 103 ? 2.541 23.5 -15.375 1 86.5 103 LEU B CA 1
ATOM 2530 C C . LEU B 1 103 ? 2.705 24.953 -14.938 1 86.5 103 LEU B C 1
ATOM 2532 O O . LEU B 1 103 ? 1.855 25.797 -15.234 1 86.5 103 LEU B O 1
ATOM 2536 N N . TYR B 1 104 ? 3.812 25.141 -14.195 1 86.19 104 TYR B N 1
ATOM 2537 C CA . TYR B 1 104 ? 4.109 26.5 -13.781 1 86.19 104 TYR B CA 1
ATOM 2538 C C . TYR B 1 104 ? 4.281 27.406 -14.992 1 86.19 104 TYR B C 1
ATOM 2540 O O . TYR B 1 104 ? 3.779 28.547 -15.008 1 86.19 104 TYR B O 1
ATOM 2548 N N . LEU B 1 105 ? 4.879 26.953 -16 1 88.44 105 LEU B N 1
ATOM 2549 C CA . LEU B 1 105 ? 5.152 27.734 -17.203 1 88.44 105 LEU B CA 1
ATOM 2550 C C . LEU B 1 105 ? 3.893 27.891 -18.047 1 88.44 105 LEU B C 1
ATOM 2552 O O . LEU B 1 105 ? 3.725 28.891 -18.75 1 88.44 105 LEU B O 1
ATOM 2556 N N . THR B 1 106 ? 2.977 26.938 -17.969 1 85.25 106 THR B N 1
ATOM 2557 C CA . THR B 1 106 ? 1.8 26.953 -18.844 1 85.25 106 THR B CA 1
ATOM 2558 C C . THR B 1 106 ? 0.629 27.656 -18.141 1 85.25 106 THR B C 1
ATOM 2560 O O . THR B 1 106 ? -0.119 28.391 -18.781 1 85.25 106 THR B O 1
ATOM 2563 N N . LEU B 1 107 ? 0.484 27.391 -16.859 1 81.5 107 LEU B N 1
ATOM 2564 C CA . LEU B 1 107 ? -0.696 27.891 -16.156 1 81.5 107 LEU B CA 1
ATOM 2565 C C . LEU B 1 107 ? -0.376 29.156 -15.383 1 81.5 107 LEU B C 1
ATOM 2567 O O . LEU B 1 107 ? -1.281 29.922 -15.031 1 81.5 107 LEU B O 1
ATOM 2571 N N . GLY B 1 108 ? 0.929 29.344 -15.078 1 82.44 108 GLY B N 1
ATOM 2572 C CA . GLY B 1 108 ? 1.338 30.578 -14.445 1 82.44 108 GLY B CA 1
ATOM 2573 C C . GLY B 1 108 ? 1.498 30.453 -12.945 1 82.44 108 GLY B C 1
ATOM 2574 O O . GLY B 1 108 ? 1.047 29.484 -12.344 1 82.44 108 GLY B O 1
ATOM 2575 N N . ALA B 1 109 ? 2.08 3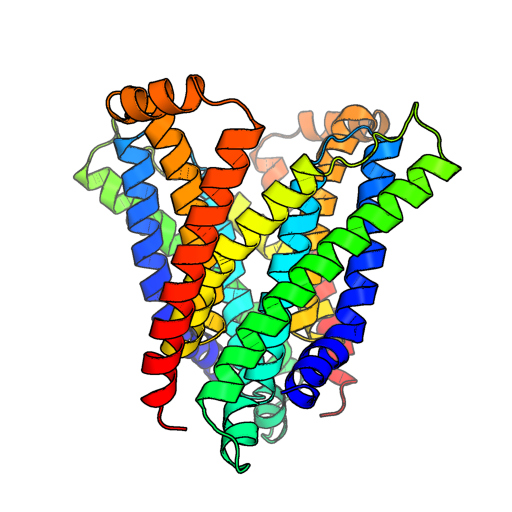1.391 -12.328 1 81 109 ALA B N 1
ATOM 2576 C CA . ALA B 1 109 ? 2.459 31.422 -10.914 1 81 109 ALA B CA 1
ATOM 2577 C C . ALA B 1 109 ? 1.23 31.562 -10.023 1 81 109 ALA B C 1
ATOM 2579 O O . ALA B 1 109 ? 1.271 31.203 -8.844 1 81 109 ALA B O 1
ATOM 2580 N N . ASP B 1 110 ? 0.063 32.062 -10.539 1 79.19 110 ASP B N 1
ATOM 2581 C CA . ASP B 1 110 ? -1.146 32.281 -9.75 1 79.19 110 ASP B CA 1
ATOM 2582 C C . ASP B 1 110 ? -1.832 30.969 -9.422 1 79.19 110 ASP B C 1
ATOM 2584 O O . ASP B 1 110 ? -2.535 30.859 -8.414 1 79.19 110 ASP B O 1
ATOM 2588 N N . ARG B 1 111 ? -1.538 30.047 -10.195 1 77.31 111 ARG B N 1
ATOM 2589 C CA . ARG B 1 111 ? -2.295 28.797 -10.055 1 77.31 111 ARG B CA 1
ATOM 2590 C C . ARG B 1 111 ? -1.414 27.688 -9.508 1 77.31 111 ARG B C 1
ATOM 2592 O O . ARG B 1 111 ? -1.904 26.766 -8.836 1 77.31 111 ARG B O 1
ATOM 2599 N N . VAL B 1 112 ? -0.022 27.844 -9.883 1 81.88 112 VAL B N 1
ATOM 2600 C CA . VAL B 1 112 ? 0.858 26.734 -9.523 1 81.88 112 VAL B CA 1
ATOM 2601 C C . VAL B 1 112 ? 2.021 27.25 -8.68 1 81.88 112 VAL B C 1
ATOM 2603 O O . VAL B 1 112 ? 2.721 28.188 -9.086 1 81.88 112 VAL B O 1
ATOM 2606 N N . ARG B 1 113 ? 2.145 26.688 -7.559 1 85.31 113 ARG B N 1
ATOM 2607 C CA . ARG B 1 113 ? 3.283 27.031 -6.707 1 85.31 113 ARG B CA 1
ATOM 2608 C C . ARG B 1 113 ? 4.539 26.281 -7.156 1 85.31 113 ARG B C 1
ATOM 2610 O O . ARG B 1 113 ? 4.492 25.078 -7.418 1 85.31 113 ARG B O 1
ATOM 2617 N N . PRO B 1 114 ? 5.602 27.016 -7.27 1 88.06 114 PRO B N 1
ATOM 2618 C CA . PRO B 1 114 ? 6.836 26.328 -7.652 1 88.06 114 PRO B CA 1
ATOM 2619 C C . PRO B 1 114 ? 7.332 25.375 -6.57 1 88.06 114 PRO B C 1
ATOM 2621 O O . PRO B 1 114 ? 7.199 25.656 -5.379 1 88.06 114 PRO B O 1
ATOM 2624 N N . ILE B 1 115 ? 7.863 24.25 -7.078 1 88.75 115 ILE B N 1
ATOM 2625 C CA . ILE B 1 115 ? 8.406 23.266 -6.152 1 88.75 115 ILE B CA 1
ATOM 2626 C C . ILE B 1 115 ? 9.75 23.75 -5.613 1 88.75 115 ILE B C 1
ATOM 2628 O O . ILE B 1 115 ? 10.555 24.328 -6.352 1 88.75 115 ILE B O 1
ATOM 2632 N N . GLY B 1 116 ? 9.922 23.547 -4.246 1 89.06 116 GLY B N 1
ATOM 2633 C CA . GLY B 1 116 ? 11.172 23.953 -3.627 1 89.06 116 GLY B CA 1
ATOM 2634 C C . GLY B 1 116 ? 12.133 22.797 -3.41 1 89.06 116 GLY B C 1
ATOM 2635 O O . GLY B 1 116 ? 11.711 21.641 -3.33 1 89.06 116 GLY B O 1
ATOM 2636 N N . LEU B 1 117 ? 13.453 23.156 -3.379 1 89.12 117 LEU B N 1
ATOM 2637 C CA . LEU B 1 117 ? 14.484 22.156 -3.117 1 89.12 117 LEU B CA 1
ATOM 2638 C C . LEU B 1 117 ? 14.305 21.531 -1.739 1 89.12 117 LEU B C 1
ATOM 2640 O O . LEU B 1 117 ? 14.617 20.359 -1.544 1 89.12 117 LEU B O 1
ATOM 2644 N N . PHE B 1 118 ? 13.75 22.312 -0.908 1 90.06 118 PHE B N 1
ATOM 2645 C CA . PHE B 1 118 ? 13.523 21.828 0.449 1 90.06 118 PHE B CA 1
ATOM 2646 C C . PHE B 1 118 ? 12.531 20.672 0.455 1 90.06 118 PHE B C 1
ATOM 2648 O O . PHE B 1 118 ? 12.75 19.672 1.133 1 90.06 118 PHE B O 1
ATOM 2655 N N . GLU B 1 119 ? 11.5 20.75 -0.33 1 90.75 119 GLU B N 1
ATOM 2656 C CA . GLU B 1 119 ? 10.484 19.703 -0.405 1 90.75 119 GLU B CA 1
ATOM 2657 C C . GLU B 1 119 ? 11.047 18.438 -1.031 1 90.75 119 GLU B C 1
ATOM 2659 O O . GLU B 1 119 ? 10.727 17.328 -0.589 1 90.75 119 GLU B O 1
ATOM 2664 N N . LEU B 1 120 ? 11.836 18.641 -1.995 1 93.69 120 LEU B N 1
ATOM 2665 C CA . LEU B 1 120 ? 12.461 17.5 -2.646 1 93.69 120 LEU B CA 1
ATOM 2666 C C . LEU B 1 120 ? 13.445 16.812 -1.706 1 93.69 120 LEU B C 1
ATOM 2668 O O . LEU B 1 120 ? 13.555 15.578 -1.712 1 93.69 120 LEU B O 1
ATOM 2672 N N . GLY B 1 121 ? 14.156 17.641 -0.914 1 94.06 121 GLY B N 1
ATOM 2673 C CA . GLY B 1 121 ? 15.078 17.094 0.068 1 94.06 121 GLY B CA 1
ATOM 2674 C C . GLY B 1 121 ? 14.375 16.25 1.128 1 94.06 121 GLY B C 1
ATOM 2675 O O . GLY B 1 121 ? 14.844 15.164 1.476 1 94.06 121 GLY B O 1
ATOM 2676 N N . VAL B 1 122 ? 13.289 16.766 1.546 1 91.44 122 VAL B N 1
ATOM 2677 C CA . VAL B 1 122 ? 12.516 16.062 2.557 1 91.44 122 VAL B CA 1
ATOM 2678 C C . VAL B 1 122 ? 12.031 14.719 1.995 1 91.44 122 VAL B C 1
ATOM 2680 O O . VAL B 1 122 ? 12.086 13.695 2.682 1 91.44 122 VAL B O 1
ATOM 2683 N N . ALA B 1 123 ? 11.586 14.773 0.762 1 94.06 123 ALA B N 1
ATOM 2684 C CA . ALA B 1 123 ? 11.133 13.547 0.101 1 94.06 123 ALA B CA 1
ATOM 2685 C C . ALA B 1 123 ? 12.258 12.531 0.001 1 94.06 123 ALA B C 1
ATOM 2687 O O . ALA B 1 123 ? 12.062 11.344 0.282 1 94.06 123 ALA B O 1
ATOM 2688 N N . ALA B 1 124 ? 13.383 13.016 -0.362 1 96.31 124 ALA B N 1
ATOM 2689 C CA . ALA B 1 124 ? 14.539 12.133 -0.509 1 96.31 124 ALA B CA 1
ATOM 2690 C C . ALA B 1 124 ? 14.898 11.477 0.821 1 96.31 124 ALA B C 1
ATOM 2692 O O . ALA B 1 124 ? 15.141 10.273 0.882 1 96.31 124 ALA B O 1
ATOM 2693 N N . ILE B 1 125 ? 14.914 12.289 1.856 1 95.69 125 ILE B N 1
ATOM 2694 C CA . ILE B 1 125 ? 15.266 11.797 3.184 1 95.69 125 ILE B CA 1
ATOM 2695 C C . ILE B 1 125 ? 14.234 10.758 3.633 1 95.69 125 ILE B C 1
ATOM 2697 O O . ILE B 1 125 ? 14.594 9.719 4.191 1 95.69 125 ILE B O 1
ATOM 2701 N N . ALA B 1 126 ? 13.008 11.031 3.34 1 91.44 126 ALA B N 1
ATOM 2702 C CA . ALA B 1 126 ? 11.945 10.102 3.713 1 91.44 126 ALA B CA 1
ATOM 2703 C C . ALA B 1 126 ? 12.109 8.766 2.996 1 91.44 126 ALA B C 1
ATOM 2705 O O . ALA B 1 126 ? 11.938 7.703 3.602 1 91.44 126 ALA B O 1
ATOM 2706 N N . VAL B 1 127 ? 12.422 8.758 1.741 1 95.5 127 VAL B N 1
ATOM 2707 C CA . VAL B 1 127 ? 12.609 7.523 0.989 1 95.5 127 VAL B CA 1
ATOM 2708 C C . VAL B 1 127 ? 13.836 6.781 1.516 1 95.5 127 VAL B C 1
ATOM 2710 O O . VAL B 1 127 ? 13.836 5.547 1.584 1 95.5 127 VAL B O 1
ATOM 2713 N N . MET B 1 128 ? 14.82 7.574 1.881 1 96.38 128 MET B N 1
ATOM 2714 C CA . MET B 1 128 ? 16.016 6.941 2.443 1 96.38 128 MET B CA 1
ATOM 2715 C C . MET B 1 128 ? 15.68 6.195 3.729 1 96.38 128 MET B C 1
ATOM 2717 O O . MET B 1 128 ? 16.188 5.094 3.963 1 96.38 128 MET B O 1
ATOM 2721 N N . HIS B 1 129 ? 14.852 6.816 4.555 1 91.75 129 HIS B N 1
ATOM 2722 C CA . HIS B 1 129 ? 14.406 6.121 5.758 1 91.75 129 HIS B CA 1
ATOM 2723 C C . HIS B 1 129 ? 13.633 4.852 5.406 1 91.75 129 HIS B C 1
ATOM 2725 O O . HIS B 1 129 ? 13.844 3.807 6.027 1 91.75 129 HIS B O 1
ATOM 2731 N N . PHE B 1 130 ? 12.859 4.953 4.48 1 92.25 130 PHE B N 1
ATOM 2732 C CA . PHE B 1 130 ? 12.078 3.809 4.031 1 92.25 130 PHE B CA 1
ATOM 2733 C C . PHE B 1 130 ? 12.992 2.682 3.561 1 92.25 130 PHE B C 1
ATOM 2735 O O . PHE B 1 130 ? 12.828 1.531 3.967 1 92.25 130 PHE B O 1
ATOM 2742 N N . VAL B 1 131 ? 13.938 3.018 2.777 1 96 131 VAL B N 1
ATOM 2743 C CA . VAL B 1 131 ? 14.867 2.043 2.213 1 96 131 VAL B CA 1
ATOM 2744 C C . VAL B 1 131 ? 15.641 1.357 3.338 1 96 131 VAL B C 1
ATOM 2746 O O . VAL B 1 131 ? 15.891 0.152 3.279 1 96 131 VAL B O 1
ATOM 2749 N N . SER B 1 132 ? 15.961 2.123 4.289 1 94.94 132 SER B N 1
ATOM 2750 C CA . SER B 1 132 ? 16.781 1.617 5.387 1 94.94 132 SER B CA 1
ATOM 2751 C C . SER B 1 132 ? 16.062 0.508 6.145 1 94.94 132 SER B C 1
ATOM 2753 O O . SER B 1 132 ? 16.703 -0.426 6.641 1 94.94 132 SER B O 1
ATOM 2755 N N . PHE B 1 133 ? 14.797 0.549 6.168 1 92.19 133 PHE B N 1
ATOM 2756 C CA . PHE B 1 133 ? 14.039 -0.496 6.852 1 92.19 133 PHE B CA 1
ATOM 2757 C C . PHE B 1 133 ? 13.57 -1.558 5.863 1 92.19 133 PHE B C 1
ATOM 2759 O O . PHE B 1 133 ? 13.414 -2.725 6.227 1 92.19 133 PHE B O 1
ATOM 2766 N N . TYR B 1 134 ? 13.359 -1.169 4.758 1 94.19 134 TYR B N 1
ATOM 2767 C CA . TYR B 1 134 ? 12.727 -2.014 3.754 1 94.19 134 TYR B CA 1
ATOM 2768 C C . TYR B 1 134 ? 13.648 -3.15 3.332 1 94.19 134 TYR B C 1
ATOM 2770 O O . TYR B 1 134 ? 13.258 -4.32 3.385 1 94.19 134 TYR B O 1
ATOM 2778 N N . PHE B 1 135 ? 14.883 -2.887 3.051 1 96.88 135 PHE B N 1
ATOM 2779 C CA . PHE B 1 135 ? 15.719 -3.867 2.377 1 96.88 135 PHE B CA 1
ATOM 2780 C C . PHE B 1 135 ? 16.141 -4.977 3.334 1 96.88 135 PHE B C 1
ATOM 2782 O O . PHE B 1 135 ? 16.078 -6.16 2.988 1 96.88 135 PHE B O 1
ATOM 2789 N N . PRO B 1 136 ? 16.516 -4.621 4.523 1 95.44 136 PRO B N 1
ATOM 2790 C CA . PRO B 1 136 ? 16.812 -5.742 5.422 1 95.44 136 PRO B CA 1
ATOM 2791 C C . PRO B 1 136 ? 15.617 -6.66 5.641 1 95.44 136 PRO B C 1
ATOM 2793 O O . PRO B 1 136 ? 15.773 -7.883 5.684 1 95.44 136 PRO B O 1
ATOM 2796 N N . LEU B 1 137 ? 14.5 -6.121 5.727 1 92.69 137 LEU B N 1
ATOM 2797 C CA . LEU B 1 137 ? 13.289 -6.914 5.914 1 92.69 137 LEU B CA 1
ATOM 2798 C C . LEU B 1 137 ? 12.945 -7.684 4.645 1 92.69 137 LEU B C 1
ATOM 2800 O O . LEU B 1 137 ? 12.492 -8.828 4.711 1 92.69 137 LEU B O 1
ATOM 2804 N N . TYR B 1 138 ? 13.141 -7.004 3.605 1 94 138 TYR B N 1
ATOM 2805 C CA . TYR B 1 138 ? 12.891 -7.613 2.305 1 94 138 TYR B CA 1
ATOM 2806 C C . TYR B 1 138 ? 13.758 -8.852 2.107 1 94 138 TYR B C 1
ATOM 2808 O O . TYR B 1 138 ? 13.266 -9.898 1.692 1 94 138 TYR B O 1
ATOM 2816 N N . TYR B 1 139 ? 14.984 -8.719 2.457 1 94.56 139 TYR B N 1
ATOM 2817 C CA . TYR B 1 139 ? 15.914 -9.82 2.246 1 94.56 139 TYR B CA 1
ATOM 2818 C C . TYR B 1 139 ? 15.68 -10.93 3.264 1 94.56 139 TYR B C 1
ATOM 2820 O O . TYR B 1 139 ? 15.93 -12.102 2.977 1 94.56 139 TYR B O 1
ATOM 2828 N N . ARG B 1 140 ? 15.18 -10.539 4.332 1 91.5 140 ARG B N 1
ATOM 2829 C CA . ARG B 1 140 ? 14.969 -11.555 5.363 1 91.5 140 ARG B CA 1
ATOM 2830 C C . ARG B 1 140 ? 13.633 -12.266 5.172 1 91.5 140 ARG B C 1
ATOM 2832 O O . ARG B 1 140 ? 13.539 -13.484 5.324 1 91.5 140 ARG B O 1
ATOM 2839 N N . PHE B 1 141 ? 12.508 -11.5 4.734 1 88.31 141 PHE B N 1
ATOM 2840 C CA . PHE B 1 141 ? 11.172 -12.078 4.82 1 88.31 141 PHE B CA 1
ATOM 2841 C C . PHE B 1 141 ? 10.531 -12.156 3.441 1 88.31 141 PHE B C 1
ATOM 2843 O O . PHE B 1 141 ? 9.562 -12.898 3.244 1 88.31 141 PHE B O 1
ATOM 2850 N N . GLY B 1 142 ? 10.938 -11.328 2.578 1 86.69 142 GLY B N 1
ATOM 2851 C CA . GLY B 1 142 ? 10.344 -11.336 1.252 1 86.69 142 GLY B CA 1
ATOM 2852 C C . GLY B 1 142 ? 9.445 -10.141 0.991 1 86.69 142 GLY B C 1
ATOM 2853 O O . GLY B 1 142 ? 9.102 -9.406 1.917 1 86.69 142 GLY B O 1
ATOM 2854 N N . ALA B 1 143 ? 9.102 -9.977 -0.251 1 87 143 ALA B N 1
ATOM 2855 C CA . ALA B 1 143 ? 8.438 -8.758 -0.712 1 87 143 ALA B CA 1
ATOM 2856 C C . ALA B 1 143 ? 7.027 -8.648 -0.136 1 87 143 ALA B C 1
ATOM 2858 O O . ALA B 1 143 ? 6.594 -7.562 0.26 1 87 143 ALA B O 1
ATOM 2859 N N . GLN B 1 144 ? 6.355 -9.766 -0.056 1 83.69 144 GLN B N 1
ATOM 2860 C CA . GLN B 1 144 ? 4.953 -9.734 0.351 1 83.69 144 GLN B CA 1
ATOM 2861 C C . GLN B 1 144 ? 4.816 -9.336 1.817 1 83.69 144 GLN B C 1
ATOM 2863 O O . GLN B 1 144 ? 3.936 -8.547 2.174 1 83.69 144 GLN B O 1
ATOM 2868 N N . TYR B 1 145 ? 5.723 -9.719 2.65 1 85 145 TYR B N 1
ATOM 2869 C CA . TYR B 1 145 ? 5.672 -9.461 4.086 1 85 145 TYR B CA 1
ATOM 2870 C C . TYR B 1 145 ? 6.152 -8.047 4.402 1 85 145 TYR B C 1
ATOM 2872 O O . TYR B 1 145 ? 5.586 -7.375 5.262 1 85 145 TYR B O 1
ATOM 2880 N N . VAL B 1 146 ? 7.121 -7.762 3.668 1 86.62 146 VAL B N 1
ATOM 2881 C CA . VAL B 1 146 ? 7.707 -6.465 3.98 1 86.62 146 VAL B CA 1
ATOM 2882 C C . VAL B 1 146 ? 6.727 -5.352 3.604 1 86.62 146 VAL B C 1
ATOM 2884 O O . VAL B 1 146 ? 6.66 -4.32 4.281 1 86.62 146 VAL B O 1
ATOM 2887 N N . ARG B 1 147 ? 6 -5.516 2.541 1 81.75 147 ARG B N 1
ATOM 2888 C CA . ARG B 1 147 ? 4.996 -4.531 2.141 1 81.75 147 ARG B CA 1
ATOM 2889 C C . ARG B 1 147 ? 4 -4.277 3.266 1 81.75 147 ARG B C 1
ATOM 2891 O O . ARG B 1 147 ? 3.693 -3.129 3.584 1 81.75 147 ARG B O 1
ATOM 2898 N N . VAL B 1 148 ? 3.596 -5.32 3.869 1 79.94 148 VAL B N 1
ATOM 2899 C CA . VAL B 1 148 ? 2.637 -5.219 4.965 1 79.94 148 VAL B CA 1
ATOM 2900 C C . VAL B 1 148 ? 3.314 -4.617 6.191 1 79.94 148 VAL B C 1
ATOM 2902 O O . VAL B 1 148 ? 2.764 -3.723 6.836 1 79.94 148 VAL B O 1
ATOM 2905 N N . ALA B 1 149 ? 4.461 -5.047 6.418 1 77.75 149 ALA B N 1
ATOM 2906 C CA . ALA B 1 149 ? 5.195 -4.594 7.598 1 77.75 149 ALA B CA 1
ATOM 2907 C C . ALA B 1 149 ? 5.469 -3.094 7.531 1 77.75 149 ALA B C 1
ATOM 2909 O O . ALA B 1 149 ? 5.305 -2.383 8.523 1 77.75 149 ALA B O 1
ATOM 2910 N N . ILE B 1 150 ? 5.793 -2.691 6.371 1 76.38 150 ILE B N 1
ATOM 2911 C CA . ILE B 1 150 ? 6.16 -1.287 6.238 1 76.38 150 ILE B CA 1
ATOM 2912 C C . ILE B 1 150 ? 4.91 -0.415 6.332 1 76.38 150 ILE B C 1
ATOM 2914 O O . ILE B 1 150 ? 4.949 0.679 6.902 1 76.38 150 ILE B O 1
ATOM 2918 N N . PHE B 1 151 ? 3.922 -0.883 5.797 1 71.5 151 PHE B N 1
ATOM 2919 C CA . PHE B 1 151 ? 2.658 -0.169 5.934 1 71.5 151 PHE B CA 1
ATOM 2920 C C . PHE B 1 151 ? 2.252 -0.056 7.395 1 71.5 151 PHE B C 1
ATOM 2922 O O . PHE B 1 151 ? 1.889 1.026 7.863 1 71.5 151 PHE B O 1
ATOM 2929 N N . LEU B 1 152 ? 2.381 -1.123 8.055 1 70.75 152 LEU B N 1
ATOM 2930 C CA . LEU B 1 152 ? 2.035 -1.155 9.477 1 70.75 152 LEU B CA 1
ATOM 2931 C C . LEU B 1 152 ? 2.977 -0.267 10.281 1 70.75 152 LEU B C 1
ATOM 2933 O O . LEU B 1 152 ? 2.539 0.437 11.195 1 70.75 152 LEU B O 1
ATOM 2937 N N . LEU B 1 153 ? 4.238 -0.329 9.883 1 71.38 153 LEU B N 1
ATOM 2938 C CA . LEU B 1 153 ? 5.223 0.508 10.562 1 71.38 153 LEU B CA 1
ATOM 2939 C C . LEU B 1 153 ? 4.941 1.986 10.32 1 71.38 153 LEU B C 1
ATOM 2941 O O . LEU B 1 153 ? 5.055 2.805 11.234 1 71.38 153 LEU B O 1
ATOM 2945 N N . GLY B 1 154 ? 4.613 2.307 9.031 1 68.81 154 GLY B N 1
ATOM 2946 C CA . GLY B 1 154 ? 4.25 3.68 8.727 1 68.81 154 GLY B CA 1
ATOM 2947 C C . GLY B 1 154 ? 3.07 4.176 9.547 1 68.81 154 GLY B C 1
ATOM 2948 O O . GLY B 1 154 ? 3.094 5.297 10.062 1 68.81 154 GLY B O 1
ATOM 2949 N N . PHE B 1 155 ? 2.172 3.355 9.719 1 64.25 155 PHE B N 1
ATOM 2950 C CA . PHE B 1 155 ? 1.012 3.676 10.539 1 64.25 155 PHE B CA 1
ATOM 2951 C C . PHE B 1 155 ? 1.414 3.842 12 1 64.25 155 PHE B C 1
ATOM 2953 O O . PHE B 1 155 ? 0.952 4.766 12.672 1 64.25 155 PHE B O 1
ATOM 2960 N N . ALA B 1 156 ? 2.285 3.02 12.43 1 63.5 156 ALA B N 1
ATOM 2961 C CA . ALA B 1 156 ? 2.758 3.088 13.812 1 63.5 156 ALA B CA 1
ATOM 2962 C C . ALA B 1 156 ? 3.506 4.391 14.07 1 63.5 156 ALA B C 1
ATOM 2964 O O . ALA B 1 156 ? 3.318 5.023 15.109 1 63.5 156 ALA B O 1
ATOM 2965 N N . ILE B 1 157 ? 4.312 4.777 13.125 1 64.5 157 ILE B N 1
ATOM 2966 C CA . ILE B 1 157 ? 5.078 6.016 13.25 1 64.5 157 ILE B CA 1
ATOM 2967 C C . ILE B 1 157 ? 4.129 7.211 13.258 1 64.5 157 ILE B C 1
ATOM 2969 O O . ILE B 1 157 ? 4.293 8.141 14.055 1 64.5 157 ILE B O 1
ATOM 2973 N N . PHE B 1 158 ? 3.205 7.129 12.359 1 59.62 158 PHE B N 1
ATOM 2974 C CA . PHE B 1 158 ? 2.211 8.195 12.289 1 59.62 158 PHE B CA 1
ATOM 2975 C C . PHE B 1 158 ? 1.505 8.375 13.625 1 59.62 158 PHE B C 1
ATOM 2977 O O . PHE B 1 158 ? 1.383 9.492 14.125 1 59.62 158 PHE B O 1
ATOM 2984 N N . PHE B 1 159 ? 1.263 7.352 14.297 1 60.25 159 PHE B N 1
ATOM 2985 C CA . PHE B 1 159 ? 0.578 7.402 15.586 1 60.25 159 PHE B CA 1
ATOM 2986 C C . PHE B 1 159 ? 1.545 7.785 16.703 1 60.25 159 PHE B C 1
ATOM 2988 O O . PHE B 1 159 ? 1.161 8.461 17.656 1 60.25 159 PHE B O 1
ATOM 2995 N N . ALA B 1 160 ? 2.725 7.301 16.516 1 60.97 160 ALA B N 1
ATOM 2996 C CA . ALA B 1 160 ? 3.744 7.625 17.516 1 60.97 160 ALA B CA 1
ATOM 2997 C C . ALA B 1 160 ? 4.023 9.125 17.547 1 60.97 160 ALA B C 1
ATOM 2999 O O . ALA B 1 160 ? 4.219 9.703 18.625 1 60.97 160 ALA B O 1
ATOM 3000 N N . ILE B 1 161 ? 4.012 9.648 16.391 1 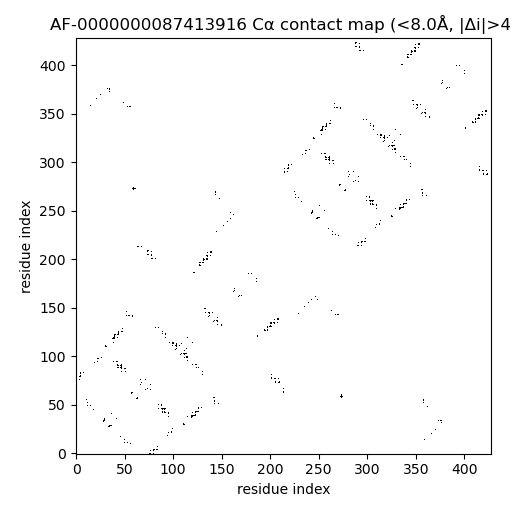60.38 161 ILE B N 1
ATOM 3001 C CA . ILE B 1 161 ? 4.258 11.086 16.312 1 60.38 161 ILE B CA 1
ATOM 3002 C C . ILE B 1 161 ? 3.164 11.844 17.062 1 60.38 161 ILE B C 1
ATOM 3004 O O . ILE B 1 161 ? 3.445 12.797 17.781 1 60.38 161 ILE B O 1
ATOM 3008 N N . ASN B 1 162 ? 2.029 11.438 16.797 1 56.38 162 ASN B N 1
ATOM 3009 C CA . ASN B 1 162 ? 0.937 12.07 17.531 1 56.38 162 ASN B CA 1
ATOM 3010 C C . ASN B 1 162 ? 1.066 11.844 19.031 1 56.38 162 ASN B C 1
ATOM 3012 O O . ASN B 1 162 ? 0.665 12.695 19.828 1 56.38 162 ASN B O 1
ATOM 3016 N N . PHE B 1 163 ? 1.657 10.711 19.297 1 55.84 163 PHE B N 1
ATOM 3017 C CA . PHE B 1 163 ? 1.922 10.359 20.688 1 55.84 163 PHE B CA 1
ATOM 3018 C C . PHE B 1 163 ? 3.006 11.258 21.281 1 55.84 163 PHE B C 1
ATOM 3020 O O . PHE B 1 163 ? 2.92 11.664 22.438 1 55.84 163 PHE B O 1
ATOM 3027 N N . LEU B 1 164 ? 3.977 11.344 20.531 1 54.72 164 LEU B N 1
ATOM 3028 C CA . LEU B 1 164 ? 5.102 12.148 21 1 54.72 164 LEU B CA 1
ATOM 3029 C C . LEU B 1 164 ? 4.664 13.586 21.266 1 54.72 164 LEU B C 1
ATOM 3031 O O . LEU B 1 164 ? 5.18 14.227 22.188 1 54.72 164 LEU B O 1
ATOM 3035 N N . ASP B 1 165 ? 3.727 14.047 20.453 1 53.5 165 ASP B N 1
ATOM 3036 C CA . ASP B 1 165 ? 3.248 15.398 20.719 1 53.5 165 ASP B CA 1
ATOM 3037 C C . ASP B 1 165 ? 2.586 15.492 22.094 1 53.5 165 ASP B C 1
ATOM 3039 O O . ASP B 1 165 ? 2.754 16.484 22.797 1 53.5 165 ASP B O 1
ATOM 3043 N N . THR B 1 166 ? 1.888 14.453 22.344 1 51.97 166 THR B N 1
ATOM 3044 C CA . THR B 1 166 ? 1.121 14.539 23.578 1 51.97 166 THR B CA 1
ATOM 3045 C C . THR B 1 166 ? 2.01 14.258 24.781 1 51.97 166 THR B C 1
ATOM 3047 O O . THR B 1 166 ? 1.865 14.898 25.828 1 51.97 166 THR B O 1
ATOM 3050 N N . TYR B 1 167 ? 2.727 13.164 24.672 1 49.06 167 TYR B N 1
ATOM 3051 C CA . TYR B 1 167 ? 3.336 12.742 25.922 1 49.06 167 TYR B CA 1
ATOM 3052 C C . TYR B 1 167 ? 4.805 13.141 25.984 1 49.06 167 TYR B C 1
ATOM 3054 O O . TYR B 1 167 ? 5.473 12.938 27 1 49.06 167 TYR B O 1
ATOM 3062 N N . MET B 1 168 ? 5.414 13.336 24.875 1 50.09 168 MET B N 1
ATOM 3063 C CA . MET B 1 168 ? 6.859 13.43 25.062 1 50.09 168 MET B CA 1
ATOM 3064 C C . MET B 1 168 ? 7.254 14.797 25.609 1 50.09 168 MET B C 1
ATOM 3066 O O . MET B 1 168 ? 7.449 15.742 24.844 1 50.09 168 MET B O 1
ATOM 3070 N N . GLU B 1 169 ? 6.844 15.156 26.656 1 48.31 169 GLU B N 1
ATOM 3071 C CA . GLU B 1 169 ? 7.574 16.156 27.438 1 48.31 169 GLU B CA 1
ATOM 3072 C C . GLU B 1 169 ? 9.078 16 27.234 1 48.31 169 GLU B C 1
ATOM 3074 O O . GLU B 1 169 ? 9.797 17 27.156 1 48.31 169 GLU B O 1
ATOM 3079 N N . GLY B 1 170 ? 9.508 14.891 27.406 1 48.09 170 GLY B N 1
ATOM 3080 C CA . GLY B 1 170 ? 10.945 14.641 27.328 1 48.09 170 GLY B CA 1
ATOM 3081 C C . GLY B 1 170 ? 11.523 14.922 25.953 1 48.09 170 GLY B C 1
ATOM 3082 O O . GLY B 1 170 ? 12.703 15.258 25.828 1 48.09 170 GLY B O 1
ATOM 3083 N N . PHE B 1 171 ? 10.766 14.68 24.922 1 51.88 171 PHE B N 1
ATOM 3084 C CA . PHE B 1 171 ? 11.211 15.047 23.578 1 51.88 171 PHE B CA 1
ATOM 3085 C C . PHE B 1 171 ? 11.148 16.547 23.391 1 51.88 171 PHE B C 1
ATOM 3087 O O . PHE B 1 171 ? 11.641 17.078 22.375 1 51.88 171 PHE B O 1
ATOM 3094 N N . VAL B 1 172 ? 10.492 17.109 24.219 1 53.78 172 VAL B N 1
ATOM 3095 C CA . VAL B 1 172 ? 10.461 18.578 24.219 1 53.78 172 VAL B CA 1
ATOM 3096 C C . VAL B 1 172 ? 11.883 19.125 24.25 1 53.78 172 VAL B C 1
ATOM 3098 O O . VAL B 1 172 ? 12.195 20.094 23.578 1 53.78 172 VAL B O 1
ATOM 3101 N N . SER B 1 173 ? 12.633 18.484 25.188 1 55.09 173 SER B N 1
ATOM 3102 C CA . SER B 1 173 ? 14 18.984 25.203 1 55.09 173 SER B CA 1
ATOM 3103 C C . SER B 1 173 ? 14.68 18.812 23.844 1 55.09 173 SER B C 1
ATOM 3105 O O . SER B 1 173 ? 15.383 19.719 23.391 1 55.09 173 SER B O 1
ATOM 3107 N N . LEU B 1 174 ? 14.531 17.688 23.266 1 56.31 174 LEU B N 1
ATOM 3108 C CA . LEU B 1 174 ? 15.086 17.5 21.922 1 56.31 174 LEU B CA 1
ATOM 3109 C C . LEU B 1 174 ? 14.438 18.453 20.922 1 56.31 174 LEU B C 1
ATOM 3111 O O . LEU B 1 174 ? 15.109 18.984 20.047 1 56.31 174 LEU B O 1
ATOM 3115 N N . LEU B 1 175 ? 13.211 18.672 21.234 1 58.16 175 LEU B N 1
ATOM 3116 C CA . LEU B 1 175 ? 12.469 19.609 20.391 1 58.16 175 LEU B CA 1
ATOM 3117 C C . LEU B 1 175 ? 12.977 21.031 20.594 1 58.16 175 LEU B C 1
ATOM 3119 O O . LEU B 1 175 ? 13.031 21.812 19.641 1 58.16 175 LEU B O 1
ATOM 3123 N N . ASN B 1 176 ? 13.336 21.297 21.844 1 61.66 176 ASN B N 1
ATOM 3124 C CA . ASN B 1 176 ? 13.883 22.641 22.094 1 61.66 176 ASN B CA 1
ATOM 3125 C C . ASN B 1 176 ? 15.219 22.828 21.375 1 61.66 176 ASN B C 1
ATOM 3127 O O . ASN B 1 176 ? 15.492 23.906 20.859 1 61.66 176 ASN B O 1
ATOM 3131 N N . ILE B 1 177 ? 16.047 21.812 21.375 1 60.06 177 ILE B N 1
ATOM 3132 C CA . ILE B 1 177 ? 17.312 21.906 20.672 1 60.06 177 ILE B CA 1
ATOM 3133 C C . ILE B 1 177 ? 17.047 22.031 19.172 1 60.06 177 ILE B C 1
ATOM 3135 O O . ILE B 1 177 ? 17.688 22.844 18.484 1 60.06 177 ILE B O 1
ATOM 3139 N N . ILE B 1 178 ? 16.047 21.344 18.672 1 64.44 178 ILE B N 1
ATOM 3140 C CA . ILE B 1 178 ? 15.711 21.328 17.25 1 64.44 178 ILE B CA 1
ATOM 3141 C C . ILE B 1 178 ? 15.094 22.672 16.875 1 64.44 178 ILE B C 1
ATOM 3143 O O . ILE B 1 178 ? 15.344 23.188 15.773 1 64.44 178 ILE B O 1
ATOM 3147 N N . ARG B 1 179 ? 14.523 23.203 17.844 1 65.5 179 ARG B N 1
ATOM 3148 C CA . ARG B 1 179 ? 13.859 24.484 17.594 1 65.5 179 ARG B CA 1
ATOM 3149 C C . ARG B 1 179 ? 14.875 25.594 17.391 1 65.5 179 ARG B C 1
ATOM 3151 O O . ARG B 1 179 ? 14.594 26.578 16.703 1 65.5 179 ARG B O 1
ATOM 3158 N N . GLU B 1 180 ? 16.062 25.312 18.016 1 78 180 GLU B N 1
ATOM 3159 C CA . GLU B 1 180 ? 17.062 26.359 17.844 1 78 180 GLU B CA 1
ATOM 3160 C C . GLU B 1 180 ? 17.781 26.234 16.516 1 78 180 GLU B C 1
ATOM 3162 O O . GLU B 1 180 ? 18.453 27.172 16.062 1 78 180 GLU B O 1
ATOM 3167 N N . LEU B 1 181 ? 17.609 25.156 15.898 1 80.56 181 LEU B N 1
ATOM 3168 C CA . LEU B 1 181 ? 18.297 24.922 14.633 1 80.56 181 LEU B CA 1
ATOM 3169 C C . LEU B 1 181 ? 17.516 25.531 13.477 1 80.56 181 LEU B C 1
ATOM 3171 O O . LEU B 1 181 ? 16.281 25.562 13.508 1 80.56 181 LEU B O 1
ATOM 3175 N N . SER B 1 182 ? 18.328 26.172 12.602 1 84.75 182 SER B N 1
ATOM 3176 C CA . SER B 1 182 ? 17.688 26.656 11.383 1 84.75 182 SER B CA 1
ATOM 3177 C C . SER B 1 182 ? 17.125 25.5 10.562 1 84.75 182 SER B C 1
ATOM 3179 O O . SER B 1 182 ? 17.469 24.344 10.812 1 84.75 182 SER B O 1
ATOM 3181 N N . ALA B 1 183 ? 16.281 25.719 9.625 1 83.56 183 ALA B N 1
ATOM 3182 C CA . ALA B 1 183 ? 15.703 24.719 8.742 1 83.56 183 ALA B CA 1
ATOM 3183 C C . ALA B 1 183 ? 16.781 23.984 7.949 1 83.56 183 ALA B C 1
ATOM 3185 O O . ALA B 1 183 ? 16.703 22.781 7.746 1 83.56 183 ALA B O 1
ATOM 3186 N N . GLU B 1 184 ? 17.781 24.703 7.59 1 86.62 184 GLU B N 1
ATOM 3187 C CA . GLU B 1 184 ? 18.875 24.125 6.816 1 86.62 184 GLU B CA 1
ATOM 3188 C C . GLU B 1 184 ? 19.703 23.172 7.664 1 86.62 184 GLU B C 1
ATOM 3190 O O . GLU B 1 184 ? 20.109 22.094 7.195 1 86.62 184 GLU B O 1
ATOM 3195 N N . GLN B 1 185 ? 19.891 23.594 8.859 1 89.44 185 GLN B N 1
ATOM 3196 C CA . GLN B 1 185 ? 20.672 22.75 9.758 1 89.44 185 GLN B CA 1
ATOM 3197 C C . GLN B 1 185 ? 19.922 21.453 10.086 1 89.44 185 GLN B C 1
ATOM 3199 O O . GLN B 1 185 ? 20.516 20.375 10.148 1 89.44 185 GLN B O 1
ATOM 3204 N N . MET B 1 186 ? 18.703 21.625 10.219 1 87.56 186 MET B N 1
ATOM 3205 C CA . MET B 1 186 ? 17.875 20.453 10.5 1 87.56 186 MET B CA 1
ATOM 3206 C C . MET B 1 186 ? 17.891 19.484 9.32 1 87.56 186 MET B C 1
ATOM 3208 O O . MET B 1 186 ? 17.953 18.266 9.516 1 87.56 186 MET B O 1
ATOM 3212 N N . MET B 1 187 ? 17.859 20.016 8.18 1 90.31 187 MET B N 1
ATOM 3213 C CA . MET B 1 187 ? 17.875 19.188 6.973 1 90.31 187 MET B CA 1
ATOM 3214 C C . MET B 1 187 ? 19.188 18.438 6.84 1 90.31 187 MET B C 1
ATOM 3216 O O . MET B 1 187 ? 19.203 17.25 6.5 1 90.31 187 MET B O 1
ATOM 3220 N N . LEU B 1 188 ? 20.203 19.141 7.125 1 92 188 LEU B N 1
ATOM 3221 C CA . LEU B 1 188 ? 21.516 18.531 7.031 1 92 188 LEU B CA 1
ATOM 3222 C C . LEU B 1 188 ? 21.672 17.406 8.047 1 92 188 LEU B C 1
ATOM 3224 O O . LEU B 1 188 ? 22.219 16.344 7.734 1 92 188 LEU B O 1
ATOM 3228 N N . LEU B 1 189 ? 21.203 17.656 9.18 1 91.44 189 LEU B N 1
ATOM 3229 C CA . LEU B 1 189 ? 21.281 16.641 10.227 1 91.44 189 LEU B CA 1
ATOM 3230 C C . LEU B 1 189 ? 20.422 15.43 9.875 1 91.44 189 LEU B C 1
ATOM 3232 O O . LEU B 1 189 ? 20.844 14.289 10.078 1 91.44 189 LEU B O 1
ATOM 3236 N N . ALA B 1 190 ? 19.25 15.711 9.391 1 92 190 ALA B N 1
ATOM 3237 C CA . ALA B 1 190 ? 18.344 14.625 8.992 1 92 190 ALA B CA 1
ATOM 3238 C C . ALA B 1 190 ? 18.969 13.789 7.879 1 92 190 ALA B C 1
ATOM 3240 O O . ALA B 1 190 ? 18.875 12.555 7.887 1 92 190 ALA B O 1
ATOM 3241 N N . PHE B 1 191 ? 19.562 14.453 6.98 1 95.06 191 PHE B N 1
ATOM 3242 C CA . PHE B 1 191 ? 20.219 13.758 5.867 1 95.06 191 PHE B CA 1
ATOM 3243 C C . PHE B 1 191 ? 21.359 12.883 6.367 1 95.06 191 PHE B C 1
ATOM 3245 O O . PHE B 1 191 ? 21.5 11.734 5.945 1 95.06 191 PHE B O 1
ATOM 3252 N N . ALA B 1 192 ? 22.141 13.461 7.199 1 96.06 192 ALA B N 1
ATOM 3253 C CA . ALA B 1 192 ? 23.266 12.719 7.754 1 96.06 192 ALA B CA 1
ATOM 3254 C C . ALA B 1 192 ? 22.797 11.477 8.508 1 96.06 192 ALA B C 1
ATOM 3256 O O . ALA B 1 192 ? 23.344 10.391 8.344 1 96.06 192 ALA B O 1
ATOM 3257 N N . GLU B 1 193 ? 21.812 11.711 9.289 1 95.81 193 GLU B N 1
ATOM 3258 C CA . GLU B 1 193 ? 21.25 10.594 10.031 1 95.81 193 GLU B CA 1
ATOM 3259 C C . GLU B 1 193 ? 20.688 9.531 9.094 1 95.81 193 GLU B C 1
ATOM 3261 O O . GLU B 1 193 ? 20.906 8.336 9.305 1 95.81 193 GLU B O 1
ATOM 3266 N N . ALA B 1 194 ? 20.016 9.906 8.078 1 96.12 194 ALA B N 1
ATOM 3267 C CA . ALA B 1 194 ? 19.453 8.969 7.102 1 96.12 194 ALA B CA 1
ATOM 3268 C C . ALA B 1 194 ? 20.547 8.211 6.371 1 96.12 194 ALA B C 1
ATOM 3270 O O . ALA B 1 194 ? 20.422 7.016 6.098 1 96.12 194 ALA B O 1
ATOM 3271 N N . ALA B 1 195 ? 21.594 8.922 6.078 1 96.88 195 ALA B N 1
ATOM 3272 C CA . ALA B 1 195 ? 22.734 8.312 5.387 1 96.88 195 ALA B CA 1
ATOM 3273 C C . ALA B 1 195 ? 23.375 7.234 6.246 1 96.88 195 ALA B C 1
ATOM 3275 O O . ALA B 1 195 ? 23.703 6.152 5.75 1 96.88 195 ALA B O 1
ATOM 3276 N N . VAL B 1 196 ? 23.547 7.5 7.465 1 97.75 196 VAL B N 1
ATOM 3277 C CA . VAL B 1 196 ? 24.141 6.535 8.383 1 97.75 196 VAL B CA 1
ATOM 3278 C C . VAL B 1 196 ? 23.234 5.312 8.508 1 97.75 196 VAL B C 1
ATOM 3280 O O . VAL B 1 196 ? 23.703 4.176 8.453 1 97.75 196 VAL B O 1
ATOM 3283 N N . LEU B 1 197 ? 21.984 5.594 8.648 1 97.19 197 LEU B N 1
ATOM 3284 C CA . LEU B 1 197 ? 21.031 4.5 8.758 1 97.19 197 LEU B CA 1
ATOM 3285 C C . LEU B 1 197 ? 21.047 3.633 7.508 1 97.19 197 LEU B C 1
ATOM 3287 O O . LEU B 1 197 ? 20.953 2.406 7.594 1 97.19 197 LEU B O 1
ATOM 3291 N N . MET B 1 198 ? 21.156 4.234 6.434 1 97.19 198 MET B N 1
ATOM 3292 C CA . MET B 1 198 ? 21.188 3.494 5.172 1 97.19 198 MET B CA 1
ATOM 3293 C C . MET B 1 198 ? 22.453 2.66 5.051 1 97.19 198 MET B C 1
ATOM 3295 O O . MET B 1 198 ? 22.422 1.556 4.508 1 97.19 198 MET B O 1
ATOM 3299 N N . LEU B 1 199 ? 23.5 3.244 5.539 1 97.56 199 LEU B N 1
ATOM 3300 C CA . LEU B 1 199 ? 24.766 2.5 5.52 1 97.56 199 LEU B CA 1
ATOM 3301 C C . LEU B 1 199 ? 24.672 1.269 6.414 1 97.56 199 LEU B C 1
ATOM 3303 O O . LEU B 1 199 ? 25.109 0.184 6.031 1 97.56 199 LEU B O 1
ATOM 3307 N N . VAL B 1 200 ? 24.141 1.438 7.555 1 98.25 200 VAL B N 1
ATOM 3308 C CA . VAL B 1 200 ? 23.969 0.32 8.469 1 98.25 200 VAL B CA 1
ATOM 3309 C C . VAL B 1 200 ? 23.031 -0.713 7.848 1 98.25 200 VAL B C 1
ATOM 3311 O O . VAL B 1 200 ? 23.266 -1.918 7.945 1 98.25 200 VAL B O 1
ATOM 3314 N N . SER B 1 201 ? 22 -0.177 7.27 1 97.88 201 SER B N 1
ATOM 3315 C CA . SER B 1 201 ? 21.031 -1.032 6.574 1 97.88 201 SER B CA 1
ATOM 3316 C C . SER B 1 201 ? 21.719 -1.838 5.473 1 97.88 201 SER B C 1
ATOM 3318 O O . SER B 1 201 ? 21.438 -3.027 5.305 1 97.88 201 SER B O 1
ATOM 3320 N N . TRP B 1 202 ? 22.547 -1.153 4.738 1 98.12 202 TRP B N 1
ATOM 3321 C CA . TRP B 1 202 ? 23.281 -1.804 3.646 1 98.12 202 TRP B CA 1
ATOM 3322 C C . TRP B 1 202 ? 24.141 -2.939 4.172 1 98.12 202 TRP B C 1
ATOM 3324 O O . TRP B 1 202 ? 24.125 -4.047 3.629 1 98.12 202 TRP B O 1
ATOM 3334 N N . LEU B 1 203 ? 24.828 -2.711 5.25 1 98.25 203 LEU B N 1
ATOM 3335 C CA . LEU B 1 203 ? 25.688 -3.725 5.848 1 98.25 203 LEU B CA 1
ATOM 3336 C C . LEU B 1 203 ? 24.859 -4.895 6.379 1 98.25 203 LEU B C 1
ATOM 3338 O O . LEU B 1 203 ? 25.234 -6.055 6.195 1 98.25 203 LEU B O 1
ATOM 3342 N N . ALA B 1 204 ? 23.812 -4.562 6.992 1 98.06 204 ALA B N 1
ATOM 3343 C CA . ALA B 1 204 ? 22.938 -5.613 7.504 1 98.06 204 ALA B CA 1
ATOM 3344 C C . ALA B 1 204 ? 22.375 -6.461 6.367 1 98.06 204 ALA B C 1
ATOM 3346 O O . ALA B 1 204 ? 22.312 -7.688 6.473 1 98.06 204 ALA B O 1
ATOM 3347 N N . SER B 1 205 ? 21.969 -5.809 5.324 1 97.75 205 SER B N 1
ATOM 3348 C CA . SER B 1 205 ? 21.391 -6.504 4.18 1 97.75 205 SER B CA 1
ATOM 3349 C C . SER B 1 205 ? 22.406 -7.43 3.525 1 97.75 205 SER B C 1
ATOM 3351 O O . SER B 1 205 ? 22.062 -8.523 3.072 1 97.75 205 SER B O 1
ATOM 3353 N N . LEU B 1 206 ? 23.656 -6.977 3.479 1 97.38 206 LEU B N 1
ATOM 3354 C CA . LEU B 1 206 ? 24.719 -7.816 2.941 1 97.38 206 LEU B CA 1
ATOM 3355 C C . LEU B 1 206 ? 24.875 -9.094 3.76 1 97.38 206 LEU B C 1
ATOM 3357 O O . LEU B 1 206 ? 25 -10.18 3.197 1 97.38 206 LEU B O 1
ATOM 3361 N N . ARG B 1 207 ? 24.797 -8.977 5.035 1 97.38 207 ARG B N 1
ATOM 3362 C CA . ARG B 1 207 ? 24.953 -10.125 5.922 1 97.38 207 ARG B CA 1
ATOM 3363 C C . ARG B 1 207 ? 23.766 -11.078 5.809 1 97.38 207 ARG B C 1
ATOM 3365 O O . ARG B 1 207 ? 23.938 -12.297 5.766 1 97.38 207 ARG B O 1
ATOM 3372 N N . ILE B 1 208 ? 22.625 -10.5 5.746 1 96.81 208 ILE B N 1
ATOM 3373 C CA . ILE B 1 208 ? 21.406 -11.305 5.656 1 96.81 208 ILE B CA 1
ATOM 3374 C C . ILE B 1 208 ? 21.391 -12.055 4.328 1 96.81 208 ILE B C 1
ATOM 3376 O O . ILE B 1 208 ? 21.109 -13.258 4.293 1 96.81 208 ILE B O 1
ATOM 3380 N N . TYR B 1 209 ? 21.688 -11.336 3.293 1 95.38 209 TYR B N 1
ATOM 3381 C CA . TYR B 1 209 ? 21.625 -11.922 1.958 1 95.38 209 TYR B CA 1
ATOM 3382 C C . TYR B 1 209 ? 22.703 -13 1.792 1 95.38 209 TYR B C 1
ATOM 3384 O O . TYR B 1 209 ? 22.484 -13.992 1.091 1 95.38 209 TYR B O 1
ATOM 3392 N N . ALA B 1 210 ? 23.828 -12.805 2.412 1 94.06 210 ALA B N 1
ATOM 3393 C CA . ALA B 1 210 ? 24.922 -13.758 2.312 1 94.06 210 ALA B CA 1
ATOM 3394 C C . ALA B 1 210 ? 24.547 -15.102 2.932 1 94.06 210 ALA B C 1
ATOM 3396 O O . ALA B 1 210 ? 25.062 -16.156 2.518 1 94.06 210 ALA B O 1
ATOM 3397 N N . LYS B 1 211 ? 23.594 -15.102 3.811 1 93.06 211 LYS B N 1
ATOM 3398 C CA . LYS B 1 211 ? 23.203 -16.312 4.523 1 93.06 211 LYS B CA 1
ATOM 3399 C C . LYS B 1 211 ? 22.016 -17 3.846 1 93.06 211 LYS B C 1
ATOM 3401 O O . LYS B 1 211 ? 21.625 -18.109 4.223 1 93.06 211 LYS B O 1
ATOM 3406 N N . LYS B 1 212 ? 21.531 -16.375 2.92 1 89 212 LYS B N 1
ATOM 3407 C CA . LYS B 1 212 ? 20.359 -16.922 2.262 1 89 212 LYS B CA 1
ATOM 3408 C C . LYS B 1 212 ? 20.719 -18.094 1.366 1 89 212 LYS B C 1
ATOM 3410 O O . LYS B 1 212 ? 21.75 -18.062 0.679 1 89 212 LYS B O 1
ATOM 3415 N N . GLU B 1 213 ? 19.891 -19.156 1.556 1 81.12 213 GLU B N 1
ATOM 3416 C CA . GLU B 1 213 ? 20.031 -20.312 0.679 1 81.12 213 GLU B CA 1
ATOM 3417 C C . GLU B 1 213 ? 19 -20.281 -0.437 1 81.12 213 GLU B C 1
ATOM 3419 O O . GLU B 1 213 ? 17.812 -20.062 -0.182 1 81.12 213 GLU B O 1
ATOM 3424 N N . PHE B 1 214 ? 19.469 -20.141 -1.677 1 78.62 214 PHE B N 1
ATOM 3425 C CA . PHE B 1 214 ? 18.547 -20.125 -2.807 1 78.62 214 PHE B CA 1
ATOM 3426 C C . PHE B 1 214 ? 18.375 -21.516 -3.387 1 78.62 214 PHE B C 1
ATOM 3428 O O . PHE B 1 214 ? 19.266 -22.359 -3.293 1 78.62 214 PHE B O 1
#

Radius of gyration: 23.09 Å; Cα contacts (8 Å, |Δi|>4): 357; chains: 2; bounding box: 62×62×54 Å

Solvent-accessible surface area (backbone atoms only — not comparable to full-atom values): 22362 Å² total; per-residue (Å²): 99,66,66,57,38,48,48,52,52,60,76,34,52,66,57,51,53,53,49,51,54,48,50,51,50,51,51,48,46,26,48,72,67,60,53,88,68,60,65,24,54,53,25,24,51,43,22,47,47,51,48,55,46,45,48,45,51,33,53,42,66,43,38,67,57,56,50,67,72,41,102,58,57,70,63,51,59,54,51,31,52,57,51,40,44,53,50,33,38,50,48,24,41,46,53,50,50,49,51,44,52,52,43,2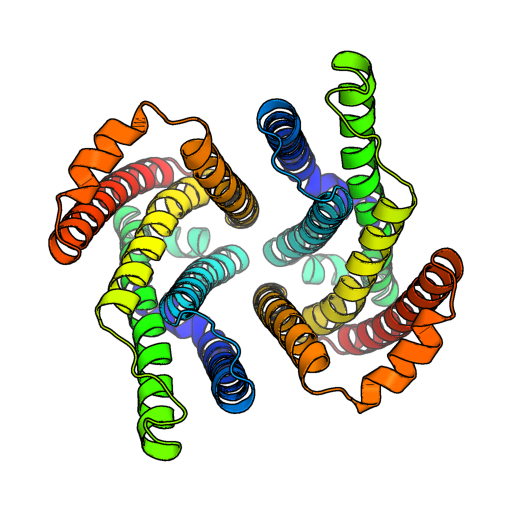8,72,72,69,28,70,92,53,32,76,80,82,52,72,66,35,49,48,51,17,45,42,51,38,38,50,47,49,31,57,43,48,40,39,30,63,71,68,28,62,75,52,34,56,54,48,48,52,52,47,51,52,48,50,58,50,45,52,57,41,42,70,70,63,32,64,73,48,39,57,58,44,50,57,52,65,70,43,52,73,66,54,48,49,51,50,50,43,52,52,30,51,51,45,32,49,52,24,49,55,50,29,47,56,50,51,68,67,56,84,125,99,66,66,57,38,49,49,52,52,60,76,33,50,66,56,52,52,53,49,51,54,50,49,51,51,52,49,47,43,26,48,74,65,61,53,89,68,59,65,24,53,54,24,25,51,43,22,47,46,51,48,52,47,45,49,44,52,33,54,42,66,43,39,68,56,57,52,66,72,41,100,57,57,71,64,52,57,54,50,31,51,58,50,40,45,53,49,34,38,49,49,22,41,47,51,50,49,50,51,44,52,52,44,28,71,71,69,28,71,91,55,32,76,81,85,52,71,66,37,49,49,52,16,46,41,51,38,37,49,48,49,31,55,43,48,40,39,28,64,71,68,29,64,74,51,34,56,53,48,49,52,52,46,50,51,47,49,57,50,42,52,58,42,41,70,71,64,34,64,71,49,38,58,58,45,52,57,53,65,71,43,52,73,66,55,49,48,52,50,49,43,52,51,30,50,51,47,32,50,52,25,50,54,50,29,48,56,49,50,70,67,57,83,125

Nearest PDB structures (foldseek):
  7znq-assembly1_y  TM=5.837E-01  e=2.697E-02  Stutzerimonas stutzeri ATCC 14405 = CCUG 16156
  7qba-assembly1_E  TM=5.625E-01  e=3.396E-02  Stutzerimonas stutzeri
  7qba-assembly1_E  TM=5.347E-01  e=2.253E-02  Stutzerimonas stutzeri